Protein AF-0000000074169211 (afdb_homodimer)

pLDDT: mean 87.33, std 14.62, range [26.61, 98.88]

InterPro domains:
  IPR011970 Lytic murein transglycosylase [TIGR02283] (19-221)
  IPR023346 Lysozyme-like domain superfamily [SSF53955] (8-253)
  IPR031304 Transglycosylase SLT domain 2 [PF13406] (20-222)
  IPR043426 Membrane-bound lytic murein transglycosylase B-like [PTHR30163] (7-223)

Nearest PDB structures (foldseek):
  7qvd-assembly1_AAA  TM=7.297E-01  e=5.150E-14  Pseudomonas aeruginosa
  5ao7-assembly1_A  TM=7.665E-01  e=4.396E-13  Pseudomonas aeruginosa
  5ao8-assembly1_A  TM=7.700E-01  e=2.091E-12  Pseudomonas aeruginosa
  4anr-assembly1_A  TM=7.704E-01  e=8.182E-12  Pseudomonas aeruginosa PAO1
  5o8x-assembly2_B  TM=7.041E-01  e=4.504E-11  Pseudomonas aeruginosa

Structure (mmCIF, N/CA/C/O backbone):
data_AF-0000000074169211-model_v1
#
loop_
_entity.id
_entity.type
_entity.pdbx_description
1 polymer 'Membrane-bound lytic murein transglycosylase b'
#
loop_
_atom_site.group_PDB
_atom_site.id
_atom_site.type_symbol
_atom_site.label_atom_id
_atom_site.label_alt_id
_atom_site.label_comp_id
_atom_site.label_asym_id
_atom_site.label_entity_id
_atom_site.label_seq_id
_atom_site.pdbx_PDB_ins_code
_atom_site.Cartn_x
_atom_site.Cartn_y
_atom_site.Cartn_z
_atom_site.occupancy
_atom_site.B_iso_or_equiv
_atom_site.auth_seq_id
_atom_site.auth_comp_id
_atom_site.auth_asym_id
_atom_site.auth_atom_id
_atom_site.pdbx_PDB_model_num
ATOM 1 N N . MET A 1 1 ? 45.281 -21.984 10.969 1 27.53 1 MET A N 1
ATOM 2 C CA . MET A 1 1 ? 44.438 -20.828 11.25 1 27.53 1 MET A CA 1
ATOM 3 C C . MET A 1 1 ? 43.5 -20.531 10.07 1 27.53 1 MET A C 1
ATOM 5 O O . MET A 1 1 ? 43.938 -19.969 9.062 1 27.53 1 MET A O 1
ATOM 9 N N . ALA A 1 2 ? 42.469 -21.328 9.82 1 34.22 2 ALA A N 1
ATOM 10 C CA . ALA A 1 2 ? 41.625 -21.484 8.641 1 34.22 2 ALA A CA 1
ATOM 11 C C . ALA A 1 2 ? 40.75 -20.25 8.43 1 34.22 2 ALA A C 1
ATOM 13 O O . ALA A 1 2 ? 39.969 -19.875 9.32 1 34.22 2 ALA A O 1
ATOM 14 N N . GLY A 1 3 ? 41.156 -19.234 7.676 1 31.2 3 GLY A N 1
ATOM 15 C CA . GLY A 1 3 ? 40.438 -18 7.398 1 31.2 3 GLY A CA 1
ATOM 16 C C . GLY A 1 3 ? 39.031 -18.25 6.887 1 31.2 3 GLY A C 1
ATOM 17 O O . GLY A 1 3 ? 38.844 -18.906 5.855 1 31.2 3 GLY A O 1
ATOM 18 N N . ALA A 1 4 ? 38.031 -18.297 7.715 1 36.94 4 ALA A N 1
ATOM 19 C CA . ALA A 1 4 ? 36.625 -18.391 7.367 1 36.94 4 ALA A CA 1
ATOM 20 C C . ALA A 1 4 ? 36.25 -17.344 6.336 1 36.94 4 ALA A C 1
ATOM 22 O O . ALA A 1 4 ? 36.25 -16.141 6.633 1 36.94 4 ALA A O 1
ATOM 23 N N . GLY A 1 5 ? 36.562 -17.5 5.062 1 37.56 5 GLY A N 1
ATOM 24 C CA . GLY A 1 5 ? 36.188 -16.578 4.008 1 37.56 5 GLY A CA 1
ATOM 25 C C . GLY A 1 5 ? 34.719 -16.188 4.082 1 37.56 5 GLY A C 1
ATOM 26 O O . GLY A 1 5 ? 33.844 -17.047 4.094 1 37.56 5 GLY A O 1
ATOM 27 N N . ILE A 1 6 ? 34.406 -15.016 4.613 1 39.38 6 ILE A N 1
ATOM 28 C CA . ILE A 1 6 ? 33.094 -14.398 4.578 1 39.38 6 ILE A CA 1
ATOM 29 C C . ILE A 1 6 ? 32.5 -14.539 3.18 1 39.38 6 ILE A C 1
ATOM 31 O O . ILE A 1 6 ? 33.062 -14.07 2.201 1 39.38 6 ILE A O 1
ATOM 35 N N . ALA A 1 7 ? 31.906 -15.555 2.955 1 47.19 7 ALA A N 1
ATOM 36 C CA . ALA A 1 7 ? 31.203 -15.711 1.681 1 47.19 7 ALA A CA 1
ATOM 37 C C . ALA A 1 7 ? 30.484 -14.422 1.288 1 47.19 7 ALA A C 1
ATOM 39 O O . ALA A 1 7 ? 29.609 -13.953 2.006 1 47.19 7 ALA A O 1
ATOM 40 N N . GLU A 1 8 ? 31.141 -13.516 0.611 1 50.78 8 GLU A N 1
ATOM 41 C CA . GLU A 1 8 ? 30.516 -12.289 0.1 1 50.78 8 GLU A CA 1
ATOM 42 C C . GLU A 1 8 ? 29.156 -12.578 -0.522 1 50.78 8 GLU A C 1
ATOM 44 O O . GLU A 1 8 ? 28.984 -13.602 -1.196 1 50.78 8 GLU A O 1
ATOM 49 N N . ALA A 1 9 ? 28.109 -12.008 -0.06 1 57.97 9 ALA A N 1
ATOM 50 C CA . ALA A 1 9 ? 26.766 -12.125 -0.624 1 57.97 9 ALA A CA 1
ATOM 51 C C . ALA A 1 9 ? 26.797 -11.938 -2.139 1 57.97 9 ALA A C 1
ATOM 53 O O . ALA A 1 9 ? 27.594 -11.156 -2.66 1 57.97 9 ALA A O 1
ATOM 54 N N . ALA A 1 10 ? 26.062 -12.812 -2.85 1 72.31 10 ALA A N 1
ATOM 55 C CA . ALA A 1 10 ? 25.969 -12.719 -4.305 1 72.31 10 ALA A CA 1
ATOM 56 C C . ALA A 1 10 ? 25.547 -11.32 -4.738 1 72.31 10 ALA A C 1
ATOM 58 O O . ALA A 1 10 ? 24.641 -10.719 -4.152 1 72.31 10 ALA A O 1
ATOM 59 N N . GLN A 1 11 ? 26.312 -10.727 -5.66 1 75.62 11 GLN A N 1
ATOM 60 C CA . GLN A 1 11 ? 26.094 -9.359 -6.121 1 75.62 11 GLN A CA 1
ATOM 61 C C . GLN A 1 11 ? 24.969 -9.297 -7.141 1 75.62 11 GLN A C 1
ATOM 63 O O . GLN A 1 11 ? 24.906 -10.109 -8.07 1 75.62 11 GLN A O 1
ATOM 68 N N . CYS A 1 12 ? 24.078 -8.438 -6.922 1 78.25 12 CYS A N 1
ATOM 69 C CA . CYS A 1 12 ? 23 -8.242 -7.875 1 78.25 12 CYS A CA 1
ATOM 70 C C . CYS A 1 12 ? 23.516 -7.656 -9.18 1 78.25 12 CYS A C 1
ATOM 72 O O . CYS A 1 12 ? 24.672 -7.254 -9.273 1 78.25 12 CYS A O 1
ATOM 74 N N . GLY A 1 13 ? 22.719 -7.805 -10.281 1 82.12 13 GLY A N 1
ATOM 75 C CA . GLY A 1 13 ? 23.031 -7.266 -11.594 1 82.12 13 GLY A CA 1
ATOM 76 C C . GLY A 1 13 ? 21.812 -6.711 -12.32 1 82.12 13 GLY A C 1
ATOM 77 O O . GLY A 1 13 ? 20.688 -6.922 -11.891 1 82.12 13 GLY A O 1
ATOM 78 N N . ASN A 1 14 ? 22.078 -6 -13.391 1 80.56 14 ASN A N 1
ATOM 79 C CA . ASN A 1 14 ? 21 -5.305 -14.078 1 80.56 14 ASN A CA 1
ATOM 80 C C . ASN A 1 14 ? 20.812 -5.82 -15.5 1 80.56 14 ASN A C 1
ATOM 82 O O . ASN A 1 14 ? 20.125 -5.191 -16.312 1 80.56 14 ASN A O 1
ATOM 86 N N . ASN A 1 15 ? 21.5 -6.844 -15.867 1 83.75 15 ASN A N 1
ATOM 87 C CA . ASN A 1 15 ? 21.312 -7.543 -17.125 1 83.75 15 ASN A CA 1
ATOM 88 C C . ASN A 1 15 ? 21.656 -9.023 -17.016 1 83.75 15 ASN A C 1
ATOM 90 O O . ASN A 1 15 ? 22.062 -9.484 -15.945 1 83.75 15 ASN A O 1
ATOM 94 N N . ALA A 1 16 ? 21.531 -9.797 -18.141 1 89.5 16 ALA A N 1
ATOM 95 C CA . ALA A 1 16 ? 21.625 -11.258 -18.109 1 89.5 16 ALA A CA 1
ATOM 96 C C . ALA A 1 16 ? 23.062 -11.711 -17.906 1 89.5 16 ALA A C 1
ATOM 98 O O . ALA A 1 16 ? 23.312 -12.852 -17.516 1 89.5 16 ALA A O 1
ATOM 99 N N . ALA A 1 17 ? 24.016 -10.922 -18.141 1 88.75 17 ALA A N 1
ATOM 100 C CA . ALA A 1 17 ? 25.406 -11.32 -18.234 1 88.75 17 ALA A CA 1
ATOM 101 C C . ALA A 1 17 ? 25.922 -11.836 -16.891 1 88.75 17 ALA A C 1
ATOM 103 O O . ALA A 1 17 ? 26.75 -12.75 -16.844 1 88.75 17 ALA A O 1
ATOM 104 N N . GLY A 1 18 ? 25.453 -11.273 -15.789 1 90.06 18 GLY A N 1
ATOM 105 C CA . GLY A 1 18 ? 25.938 -11.648 -14.469 1 90.06 18 GLY A CA 1
ATOM 106 C C . GLY A 1 18 ? 25.109 -12.719 -13.797 1 90.06 18 GLY A C 1
ATOM 107 O O . GLY A 1 18 ? 25.438 -13.18 -12.703 1 90.06 18 GLY A O 1
ATOM 108 N N . TYR A 1 19 ? 24.078 -13.188 -14.453 1 92.56 19 TYR A N 1
ATOM 109 C CA . TYR A 1 19 ? 23.094 -14.039 -13.805 1 92.56 19 TYR A CA 1
ATOM 110 C C . TYR A 1 19 ? 23.703 -15.375 -13.398 1 92.56 19 TYR A C 1
ATOM 112 O O . TYR A 1 19 ? 23.484 -15.859 -12.289 1 92.56 19 TYR A O 1
ATOM 120 N N . ASN A 1 20 ? 24.516 -15.984 -14.289 1 94.25 20 ASN A N 1
ATOM 121 C CA . ASN A 1 20 ? 25.078 -17.297 -14.008 1 94.25 20 ASN A CA 1
ATOM 122 C C . ASN A 1 20 ? 26.062 -17.25 -12.844 1 94.25 20 ASN A C 1
ATOM 124 O O . ASN A 1 20 ? 26.109 -18.172 -12.023 1 94.25 20 ASN A O 1
ATOM 128 N N . ALA A 1 21 ? 26.859 -16.203 -12.805 1 93 21 ALA A N 1
ATOM 129 C CA . ALA A 1 21 ? 27.766 -16.047 -11.672 1 93 21 ALA A CA 1
ATOM 130 C C . ALA A 1 21 ? 26.984 -15.883 -10.367 1 93 21 ALA A C 1
ATOM 132 O O . ALA A 1 21 ? 27.328 -16.484 -9.352 1 93 21 ALA A O 1
ATOM 133 N N . TRP A 1 22 ? 26.016 -15.039 -10.414 1 93.19 22 TRP A N 1
ATOM 134 C CA . TRP A 1 22 ? 25.125 -14.844 -9.266 1 93.19 22 TRP A CA 1
ATOM 135 C C . TRP A 1 22 ? 24.484 -16.172 -8.852 1 93.19 22 TRP A C 1
ATOM 137 O O . TRP A 1 22 ? 24.422 -16.484 -7.66 1 93.19 22 TRP A O 1
ATOM 147 N N . LEU A 1 23 ? 24 -16.969 -9.836 1 95.06 23 LEU A N 1
ATOM 148 C CA . LEU A 1 23 ? 23.328 -18.234 -9.602 1 95.06 23 LEU A CA 1
ATOM 149 C C . LEU A 1 23 ? 24.25 -19.203 -8.852 1 95.06 23 LEU A C 1
ATOM 151 O O . LEU A 1 23 ? 23.812 -19.859 -7.898 1 95.06 23 LEU A O 1
ATOM 155 N N . GLN A 1 24 ? 25.5 -19.312 -9.25 1 94.56 24 GLN A N 1
ATOM 156 C CA . GLN A 1 24 ? 26.453 -20.219 -8.617 1 94.56 24 GLN A CA 1
ATOM 157 C C . GLN A 1 24 ? 26.703 -19.828 -7.16 1 94.56 24 GLN A C 1
ATOM 159 O O . GLN A 1 24 ? 26.734 -20.688 -6.285 1 94.56 24 GLN A O 1
ATOM 164 N N . GLN A 1 25 ? 26.812 -18.594 -6.992 1 93 25 GLN A N 1
ATOM 165 C CA . GLN A 1 25 ? 27.016 -18.125 -5.625 1 93 25 GLN A CA 1
ATOM 166 C C . GLN A 1 25 ? 25.766 -18.344 -4.773 1 93 25 GLN A C 1
ATOM 168 O O . GLN A 1 25 ? 25.859 -18.734 -3.607 1 93 25 GLN A O 1
ATOM 173 N N . THR A 1 26 ? 24.641 -18.062 -5.371 1 93.38 26 THR A N 1
ATOM 174 C CA . THR A 1 26 ? 23.375 -18.203 -4.66 1 93.38 26 THR A CA 1
ATOM 175 C C . THR A 1 26 ? 23.109 -19.672 -4.301 1 93.38 26 THR A C 1
ATOM 177 O O . THR A 1 26 ? 22.547 -19.969 -3.24 1 93.38 26 THR A O 1
ATOM 180 N N . MET A 1 27 ? 23.469 -20.625 -5.16 1 94.88 27 MET A N 1
ATOM 181 C CA . MET A 1 27 ? 23.297 -22.047 -4.879 1 94.88 27 MET A CA 1
ATOM 182 C C . MET A 1 27 ? 24.078 -22.453 -3.635 1 94.88 27 MET A C 1
ATOM 184 O O . MET A 1 27 ? 23.578 -23.219 -2.801 1 94.88 27 MET A O 1
ATOM 188 N N . LYS A 1 28 ? 25.266 -21.953 -3.42 1 92.38 28 LYS A N 1
ATOM 189 C CA . LYS A 1 28 ? 26.078 -22.234 -2.236 1 92.38 28 LYS A CA 1
ATOM 190 C C . LYS A 1 28 ? 25.438 -21.641 -0.982 1 92.38 28 LYS A C 1
ATOM 192 O O . LYS A 1 28 ? 25.359 -22.297 0.055 1 92.38 28 LYS A O 1
ATOM 197 N N . GLU A 1 29 ? 25 -20.453 -1.14 1 89.5 29 GLU A N 1
ATOM 198 C CA . GLU A 1 29 ? 24.344 -19.797 -0.016 1 89.5 29 GLU A CA 1
ATOM 199 C C . GLU A 1 29 ? 23.078 -20.531 0.394 1 89.5 29 GLU A C 1
ATOM 201 O O . GLU A 1 29 ? 22.797 -20.688 1.585 1 89.5 29 GLU A O 1
ATOM 206 N N . ALA A 1 30 ? 22.312 -20.922 -0.589 1 91.12 30 ALA A N 1
ATOM 207 C CA . ALA A 1 30 ? 21.062 -21.609 -0.335 1 91.12 30 ALA A CA 1
ATOM 208 C C . ALA A 1 30 ? 21.297 -22.906 0.457 1 91.12 30 ALA A C 1
ATOM 210 O O . ALA A 1 30 ? 20.547 -23.203 1.397 1 91.12 30 ALA A O 1
ATOM 211 N N . ALA A 1 31 ? 22.297 -23.641 0.068 1 91.5 31 ALA A N 1
ATOM 212 C CA . ALA A 1 31 ? 22.625 -24.859 0.788 1 91.5 31 ALA A CA 1
ATOM 213 C C . ALA A 1 31 ? 22.969 -24.562 2.244 1 91.5 31 ALA A C 1
ATOM 215 O O . ALA A 1 31 ? 22.547 -25.281 3.148 1 91.5 31 ALA A O 1
ATOM 216 N N . SER A 1 32 ? 23.641 -23.484 2.469 1 88.38 32 SER A N 1
ATOM 217 C CA . SER A 1 32 ? 24.062 -23.109 3.814 1 88.38 32 SER A CA 1
ATOM 218 C C . SER A 1 32 ? 22.859 -22.656 4.652 1 88.38 32 SER A C 1
ATOM 220 O O . SER A 1 32 ? 22.906 -22.703 5.883 1 88.38 32 SER A O 1
ATOM 222 N N . ARG A 1 33 ? 21.797 -22.312 3.979 1 85.81 33 ARG A N 1
ATOM 223 C CA . ARG A 1 33 ? 20.609 -21.812 4.668 1 85.81 33 ARG A CA 1
ATOM 224 C C . ARG A 1 33 ? 19.578 -22.938 4.852 1 85.81 33 ARG A C 1
ATOM 226 O O . ARG A 1 33 ? 18.453 -22.688 5.262 1 85.81 33 ARG A O 1
ATOM 233 N N . GLY A 1 34 ? 19.938 -24.125 4.449 1 89.19 34 GLY A N 1
ATOM 234 C CA . GLY A 1 34 ? 19.109 -25.281 4.766 1 89.19 34 GLY A CA 1
ATOM 235 C C . GLY A 1 34 ? 18.188 -25.672 3.627 1 89.19 34 GLY A C 1
ATOM 236 O O . GLY A 1 34 ? 17.297 -26.5 3.807 1 89.19 34 GLY A O 1
ATOM 237 N N . ILE A 1 35 ? 18.359 -25.109 2.502 1 95.38 35 ILE A N 1
ATOM 238 C CA . ILE A 1 35 ? 17.594 -25.562 1.339 1 95.38 35 ILE A CA 1
ATOM 239 C C . ILE A 1 35 ? 18.031 -26.969 0.945 1 95.38 35 ILE A C 1
ATOM 241 O O . ILE A 1 35 ? 19.234 -27.266 0.926 1 95.38 35 ILE A O 1
ATOM 245 N N . GLY A 1 36 ? 17.031 -27.828 0.681 1 95.12 36 GLY A N 1
ATOM 246 C CA . GLY A 1 36 ? 17.297 -29.234 0.355 1 95.12 36 GLY A CA 1
ATOM 247 C C . GLY A 1 36 ? 17.703 -29.438 -1.09 1 95.12 36 GLY A C 1
ATOM 248 O O . GLY A 1 36 ? 17.812 -28.469 -1.855 1 95.12 36 GLY A O 1
ATOM 249 N N . LYS A 1 37 ? 17.875 -30.766 -1.439 1 95.94 37 LYS A N 1
ATOM 250 C CA . LYS A 1 37 ? 18.406 -31.141 -2.746 1 95.94 37 LYS A CA 1
ATOM 251 C C . LYS A 1 37 ? 17.453 -30.75 -3.863 1 95.94 37 LYS A C 1
ATOM 253 O O . LYS A 1 37 ? 17.875 -30.281 -4.922 1 95.94 37 LYS A O 1
ATOM 258 N N . ALA A 1 38 ? 16.156 -30.906 -3.609 1 97.25 38 ALA A N 1
ATOM 259 C CA . ALA A 1 38 ? 15.172 -30.594 -4.641 1 97.25 38 ALA A CA 1
ATOM 260 C C . ALA A 1 38 ? 15.18 -29.109 -4.957 1 97.25 38 ALA A C 1
ATOM 262 O O . ALA A 1 38 ? 15.148 -28.719 -6.129 1 97.25 38 ALA A O 1
ATOM 263 N N . GLY A 1 39 ? 15.219 -28.266 -3.912 1 97.25 39 GLY A N 1
ATOM 264 C CA . GLY A 1 39 ? 15.281 -26.828 -4.098 1 97.25 39 GLY A CA 1
ATOM 265 C C . GLY A 1 39 ? 16.531 -26.359 -4.812 1 97.25 39 GLY A C 1
ATOM 266 O O . GLY A 1 39 ? 16.469 -25.547 -5.727 1 97.25 39 GLY A O 1
ATOM 267 N N . ILE A 1 40 ? 17.672 -26.922 -4.402 1 95.88 40 ILE A N 1
ATOM 268 C CA . ILE A 1 40 ? 18.953 -26.531 -5.004 1 95.88 40 ILE A CA 1
ATOM 269 C C . ILE A 1 40 ? 18.969 -26.953 -6.473 1 95.88 40 ILE A C 1
ATOM 271 O O . ILE A 1 40 ? 19.422 -26.188 -7.336 1 95.88 40 ILE A O 1
ATOM 275 N N . ASN A 1 41 ? 18.484 -28.172 -6.801 1 96.62 41 ASN A N 1
ATOM 276 C CA . ASN A 1 41 ? 18.406 -28.625 -8.18 1 96.62 41 ASN A CA 1
ATOM 277 C C . ASN A 1 41 ? 17.5 -27.734 -9.023 1 96.62 41 ASN A C 1
ATOM 279 O O . ASN A 1 41 ? 17.828 -27.422 -10.172 1 96.62 41 ASN A O 1
ATOM 283 N N . ALA A 1 42 ? 16.391 -27.406 -8.477 1 98.06 42 ALA A N 1
ATOM 284 C CA . ALA A 1 42 ? 15.477 -26.5 -9.18 1 98.06 42 ALA A CA 1
ATOM 285 C C . ALA A 1 42 ? 16.141 -25.172 -9.477 1 98.06 42 ALA A C 1
ATOM 287 O O . ALA A 1 42 ? 16.016 -24.641 -10.578 1 98.06 42 ALA A O 1
ATOM 288 N N . LEU A 1 43 ? 16.797 -24.594 -8.461 1 96.38 43 LEU A N 1
ATOM 289 C CA . LEU A 1 43 ? 17.5 -23.328 -8.609 1 96.38 43 LEU A CA 1
ATOM 290 C C . LEU A 1 43 ? 18.547 -23.406 -9.719 1 96.38 43 LEU A C 1
ATOM 292 O O . LEU A 1 43 ? 18.672 -22.5 -10.531 1 96.38 43 LEU A O 1
ATOM 296 N N . ALA A 1 44 ? 19.281 -24.484 -9.758 1 96 44 ALA A N 1
ATOM 297 C CA . ALA A 1 44 ? 20.344 -24.688 -10.734 1 96 44 ALA A CA 1
ATOM 298 C C . ALA A 1 44 ? 19.797 -24.641 -12.156 1 96 44 ALA A C 1
ATOM 300 O O . ALA A 1 44 ? 20.5 -24.266 -13.094 1 96 44 ALA A O 1
ATOM 301 N N . ASN A 1 45 ? 18.547 -24.984 -12.281 1 95.19 45 ASN A N 1
ATOM 302 C CA . ASN A 1 45 ? 17.953 -25.109 -13.609 1 95.19 45 ASN A CA 1
ATOM 303 C C . ASN A 1 45 ? 17.234 -23.828 -14.023 1 95.19 45 ASN A C 1
ATOM 305 O O . ASN A 1 45 ? 16.625 -23.781 -15.094 1 95.19 45 ASN A O 1
ATOM 309 N N . THR A 1 46 ? 17.25 -22.766 -13.18 1 95.62 46 THR A N 1
ATOM 310 C CA . THR A 1 46 ? 16.594 -21.516 -13.539 1 95.62 46 THR A CA 1
ATOM 311 C C . THR A 1 46 ? 17.375 -20.797 -14.641 1 95.62 46 THR A C 1
ATOM 313 O O . THR A 1 46 ? 18.562 -21.047 -14.836 1 95.62 46 THR A O 1
ATOM 316 N N . LYS A 1 47 ? 16.656 -19.984 -15.406 1 93.81 47 LYS A N 1
ATOM 317 C CA . LYS A 1 47 ? 17.234 -19.125 -16.438 1 93.81 47 LYS A CA 1
ATOM 318 C C . LYS A 1 47 ? 16.812 -17.672 -16.219 1 93.81 47 LYS A C 1
ATOM 320 O O . LYS A 1 47 ? 15.773 -17.406 -15.633 1 93.81 47 LYS A O 1
ATOM 325 N N . TYR A 1 48 ? 17.719 -16.781 -16.703 1 93.94 48 TYR A N 1
ATOM 326 C CA . TYR A 1 48 ? 17.359 -15.359 -16.688 1 93.94 48 TYR A CA 1
ATOM 327 C C . TYR A 1 48 ? 16.078 -15.109 -17.453 1 93.94 48 TYR A C 1
ATOM 329 O O . TYR A 1 48 ? 15.992 -15.359 -18.656 1 93.94 48 TYR A O 1
ATOM 337 N N . ALA A 1 49 ? 15.047 -14.641 -16.703 1 92.75 49 ALA A N 1
ATOM 338 C CA . ALA A 1 49 ? 13.719 -14.445 -17.281 1 92.75 49 ALA A CA 1
ATOM 339 C C . ALA A 1 49 ? 13.562 -13.031 -17.844 1 92.75 49 ALA A C 1
ATOM 341 O O . ALA A 1 49 ? 13.07 -12.133 -17.156 1 92.75 49 ALA A O 1
ATOM 342 N N . GLN A 1 50 ? 13.891 -12.898 -19.141 1 87.25 50 GLN A N 1
ATOM 343 C CA . GLN A 1 50 ? 13.852 -11.586 -19.781 1 87.25 50 GLN A CA 1
ATOM 344 C C . GLN A 1 50 ? 12.43 -11.023 -19.797 1 87.25 50 GLN A C 1
ATOM 346 O O . GLN A 1 50 ? 12.234 -9.82 -19.625 1 87.25 50 GLN A O 1
ATOM 351 N N . ALA A 1 51 ? 11.43 -11.891 -20.016 1 82.94 51 ALA A N 1
ATOM 352 C CA . ALA A 1 51 ? 10.039 -11.445 -20.031 1 82.94 51 ALA A CA 1
ATOM 353 C C . ALA A 1 51 ? 9.641 -10.844 -18.688 1 82.94 51 ALA A C 1
ATOM 355 O O . ALA A 1 51 ? 8.898 -9.859 -18.641 1 82.94 51 ALA A O 1
ATOM 356 N N . THR A 1 52 ? 10.062 -11.398 -17.562 1 86.56 52 THR A N 1
ATOM 357 C CA . THR A 1 52 ? 9.82 -10.883 -16.234 1 86.56 52 THR A CA 1
ATOM 358 C C . THR A 1 52 ? 10.422 -9.484 -16.078 1 86.56 52 THR A C 1
ATOM 360 O O . THR A 1 52 ? 9.758 -8.57 -15.57 1 86.56 52 THR A O 1
ATOM 363 N N . ILE A 1 53 ? 11.656 -9.305 -16.531 1 84.81 53 ILE A N 1
ATOM 364 C CA . ILE A 1 53 ? 12.328 -8.016 -16.438 1 84.81 53 ILE A CA 1
ATOM 365 C C . ILE A 1 53 ? 11.562 -6.977 -17.266 1 84.81 53 ILE A C 1
ATOM 367 O O . ILE A 1 53 ? 11.336 -5.855 -16.797 1 84.81 53 ILE A O 1
ATOM 371 N N . ASN A 1 54 ? 11.164 -7.375 -18.516 1 77.12 54 ASN A N 1
ATOM 372 C CA . ASN A 1 54 ? 10.398 -6.465 -19.359 1 77.12 54 ASN A CA 1
ATOM 373 C C . ASN A 1 54 ? 9.102 -6.023 -18.688 1 77.12 54 ASN A C 1
ATOM 375 O O . ASN A 1 54 ? 8.773 -4.836 -18.688 1 77.12 54 ASN A O 1
ATOM 379 N N . ALA A 1 55 ? 8.375 -6.934 -18.141 1 75.56 55 ALA A N 1
ATOM 380 C CA . ALA A 1 55 ? 7.133 -6.625 -17.438 1 75.56 55 ALA A CA 1
ATOM 381 C C . ALA A 1 55 ? 7.395 -5.734 -16.219 1 75.56 55 ALA A C 1
ATOM 383 O O . ALA A 1 55 ? 6.656 -4.777 -15.984 1 75.56 55 ALA A O 1
ATOM 384 N N . ASP A 1 56 ? 8.375 -6.039 -15.477 1 74.44 56 ASP A N 1
ATOM 385 C CA . ASP A 1 56 ? 8.727 -5.32 -14.258 1 74.44 56 ASP A CA 1
ATOM 386 C C . ASP A 1 56 ? 9.094 -3.871 -14.562 1 74.44 56 ASP A C 1
ATOM 388 O O . ASP A 1 56 ? 8.766 -2.967 -13.789 1 74.44 56 ASP A O 1
ATOM 392 N N . ARG A 1 57 ? 9.734 -3.719 -15.625 1 70.25 57 ARG A N 1
ATOM 393 C CA . ARG A 1 57 ? 10.203 -2.391 -16.016 1 70.25 57 ARG A CA 1
ATOM 394 C C . ARG A 1 57 ? 9.078 -1.58 -16.656 1 70.25 57 ARG A C 1
ATOM 396 O O . ARG A 1 57 ? 9.125 -0.348 -16.656 1 70.25 57 ARG A O 1
ATOM 403 N N . ASN A 1 58 ? 8.172 -2.314 -17.312 1 57.56 58 ASN A N 1
ATOM 404 C CA . ASN A 1 58 ? 7.094 -1.65 -18.031 1 57.56 58 ASN A CA 1
ATOM 405 C C . ASN A 1 58 ? 5.895 -1.394 -17.125 1 57.56 58 ASN A C 1
ATOM 407 O O . ASN A 1 58 ? 4.906 -0.787 -17.547 1 57.56 58 ASN A O 1
ATOM 411 N N . GLN A 1 59 ? 5.832 -2.111 -16.109 1 51.69 59 GLN A N 1
ATOM 412 C CA . GLN A 1 59 ? 4.688 -1.847 -15.25 1 51.69 59 GLN A CA 1
ATOM 413 C C . GLN A 1 59 ? 4.559 -0.356 -14.953 1 51.69 59 GLN A C 1
ATOM 415 O O . GLN A 1 59 ? 5.512 0.276 -14.492 1 51.69 59 GLN A O 1
ATOM 420 N N . LYS A 1 60 ? 3.979 0.419 -15.828 1 45.72 60 LYS A N 1
ATOM 421 C CA . LYS A 1 60 ? 3.678 1.847 -15.789 1 45.72 60 LYS A CA 1
ATOM 422 C C . LYS A 1 60 ? 3.363 2.305 -14.367 1 45.72 60 LYS A C 1
ATOM 424 O O . LYS A 1 60 ? 3.465 3.494 -14.055 1 45.72 60 LYS A O 1
ATOM 429 N N . SER A 1 61 ? 2.525 1.486 -13.742 1 43.06 61 SER A N 1
ATOM 430 C CA . SER A 1 61 ? 2.26 2.061 -12.422 1 43.06 61 SER A CA 1
ATOM 431 C C . SER A 1 61 ? 3.557 2.436 -11.711 1 43.06 61 SER A C 1
ATOM 433 O O . SER A 1 61 ? 3.58 3.367 -10.906 1 43.06 61 SER A O 1
ATOM 435 N N . PHE A 1 62 ? 4.586 1.386 -11.789 1 42.62 62 PHE A N 1
ATOM 436 C CA . PHE A 1 62 ? 5.887 1.911 -11.383 1 42.62 62 PHE A CA 1
ATOM 437 C C . PHE A 1 62 ? 6.48 2.791 -12.477 1 42.62 62 PHE A C 1
ATOM 439 O O . PHE A 1 62 ? 7.281 2.322 -13.289 1 42.62 62 PHE A O 1
ATOM 446 N N . LYS A 1 63 ? 5.656 3.611 -13.125 1 44.94 63 LYS A N 1
ATOM 447 C CA . LYS A 1 63 ? 6.031 4.391 -14.305 1 44.94 63 LYS A CA 1
ATOM 448 C C . LYS A 1 63 ? 7.484 4.848 -14.219 1 44.94 63 LYS A C 1
ATOM 450 O O . LYS A 1 63 ? 8.148 5.012 -15.242 1 44.94 63 LYS A O 1
ATOM 455 N N . LEU A 1 64 ? 7.875 5.297 -13.039 1 49.06 64 LEU A N 1
ATOM 456 C CA . LEU A 1 64 ? 9.219 5.855 -12.984 1 49.06 64 LEU A CA 1
ATOM 457 C C . LEU A 1 64 ? 10.211 4.824 -12.461 1 49.06 64 LEU A C 1
ATOM 459 O O . LEU A 1 64 ? 9.906 4.07 -11.531 1 49.06 64 LEU A O 1
ATOM 463 N N . SER A 1 65 ? 11.242 4.496 -13.172 1 53.34 65 SER A N 1
ATOM 464 C CA . SER A 1 65 ? 12.352 3.766 -12.57 1 53.34 65 SER A CA 1
ATOM 465 C C . SER A 1 65 ? 12.758 4.375 -11.234 1 53.34 65 SER A C 1
ATOM 467 O O . SER A 1 65 ? 12.438 5.531 -10.953 1 53.34 65 SER A O 1
ATOM 469 N N . PHE A 1 66 ? 13.227 3.572 -10.344 1 63 66 PHE A N 1
ATOM 470 C CA . PHE A 1 66 ? 13.719 4.086 -9.078 1 63 66 PHE A CA 1
ATOM 471 C C . PHE A 1 66 ? 14.617 5.293 -9.289 1 63 66 PHE A C 1
ATOM 473 O O . PHE A 1 66 ? 14.492 6.305 -8.594 1 63 66 PHE A O 1
ATOM 480 N N . GLU A 1 67 ? 15.508 5.137 -10.25 1 67 67 GLU A N 1
ATOM 481 C CA . GLU A 1 67 ? 16.438 6.23 -10.539 1 67 67 GLU A CA 1
ATOM 482 C C . GLU A 1 67 ? 15.688 7.48 -11 1 67 67 GLU A C 1
ATOM 484 O O . GLU A 1 67 ? 16 8.594 -10.57 1 67 67 GLU A O 1
ATOM 489 N N . GLN A 1 68 ? 14.766 7.277 -11.812 1 62.62 68 GLN A N 1
ATOM 490 C CA . GLN A 1 68 ? 13.969 8.406 -12.273 1 62.62 68 GLN A CA 1
ATOM 491 C C . GLN A 1 68 ? 13.156 9.016 -11.141 1 62.62 68 GLN A C 1
ATOM 493 O O . GLN A 1 68 ? 13.023 10.234 -11.047 1 62.62 68 GLN A O 1
ATOM 498 N N . PHE A 1 69 ? 12.602 8.164 -10.336 1 73 69 PHE A N 1
ATOM 499 C CA . PHE A 1 69 ? 11.859 8.625 -9.172 1 73 69 PHE A CA 1
ATOM 500 C C . PHE A 1 69 ? 12.742 9.469 -8.266 1 73 69 PHE A C 1
ATOM 502 O O . PHE A 1 69 ? 12.352 10.562 -7.844 1 73 69 PHE A O 1
ATOM 509 N N . MET A 1 70 ? 13.953 8.977 -8.008 1 77.06 70 MET A N 1
ATOM 510 C CA . MET A 1 70 ? 14.898 9.688 -7.16 1 77.06 70 MET A CA 1
ATOM 511 C C . MET A 1 70 ? 15.242 11.055 -7.746 1 77.06 70 MET A C 1
ATOM 513 O O . MET A 1 70 ? 15.32 12.047 -7.016 1 77.06 70 MET A O 1
ATOM 517 N N . GLN A 1 71 ? 15.398 11.086 -8.992 1 73.38 71 GLN A N 1
ATOM 518 C CA . GLN A 1 71 ? 15.711 12.344 -9.664 1 73.38 71 GLN A CA 1
ATOM 519 C C . GLN A 1 71 ? 14.539 13.32 -9.594 1 73.38 71 GLN A C 1
ATOM 521 O O . GLN A 1 71 ? 14.719 14.492 -9.258 1 73.38 71 GLN A O 1
ATOM 526 N N . LYS A 1 72 ? 13.453 12.828 -9.883 1 69.25 72 LYS A N 1
ATOM 527 C CA . LYS A 1 72 ? 12.25 13.664 -9.891 1 69.25 72 LYS A CA 1
ATOM 528 C C . LYS A 1 72 ? 11.938 14.195 -8.5 1 69.25 72 LYS A C 1
ATOM 530 O O . LYS A 1 72 ? 11.461 15.32 -8.352 1 69.25 72 LYS A O 1
ATOM 535 N N . ARG A 1 73 ? 12.25 13.406 -7.465 1 77.94 73 ARG A N 1
ATOM 536 C CA . ARG A 1 73 ? 11.969 13.789 -6.086 1 77.94 73 ARG A CA 1
ATOM 537 C C . ARG A 1 73 ? 13.062 14.711 -5.543 1 77.94 73 ARG A C 1
ATOM 539 O O . ARG A 1 73 ? 12.922 15.281 -4.461 1 77.94 73 ARG A O 1
ATOM 546 N N . GLY A 1 74 ? 14.148 14.891 -6.344 1 81.31 74 GLY A N 1
ATOM 547 C CA . GLY A 1 74 ? 15.258 15.688 -5.859 1 81.31 74 GLY A CA 1
ATOM 548 C C . GLY A 1 74 ? 16.031 15.023 -4.738 1 81.31 74 GLY A C 1
ATOM 549 O O . GLY A 1 74 ? 16.359 15.672 -3.734 1 81.31 74 GLY A O 1
ATOM 550 N N . ALA A 1 75 ? 16.25 13.742 -4.898 1 84.69 75 ALA A N 1
ATOM 551 C CA . ALA A 1 75 ? 16.859 12.93 -3.848 1 84.69 75 ALA A CA 1
ATOM 552 C C . ALA A 1 75 ? 18.203 13.508 -3.426 1 84.69 75 ALA A C 1
ATOM 554 O O . ALA A 1 75 ? 18.531 13.539 -2.236 1 84.69 75 ALA A O 1
ATOM 555 N N . ASP A 1 76 ? 19 13.984 -4.375 1 85.88 76 ASP A N 1
ATOM 556 C CA . ASP A 1 76 ? 20.312 14.531 -4.047 1 85.88 76 ASP A CA 1
ATOM 557 C C . ASP A 1 76 ? 20.188 15.766 -3.154 1 85.88 76 ASP A C 1
ATOM 559 O O . ASP A 1 76 ? 20.953 15.938 -2.207 1 85.88 76 ASP A O 1
ATOM 563 N N . THR A 1 77 ? 19.297 16.609 -3.498 1 86.81 77 THR A N 1
ATOM 564 C CA . THR A 1 77 ? 19.047 17.812 -2.695 1 86.81 77 THR A CA 1
ATOM 565 C C . THR A 1 77 ? 18.562 17.422 -1.303 1 86.81 77 THR A C 1
ATOM 567 O O . THR A 1 77 ? 18.984 18.016 -0.305 1 86.81 77 THR A O 1
ATOM 570 N N . ILE A 1 78 ? 17.656 16.453 -1.232 1 90.12 78 ILE A N 1
ATOM 571 C CA . ILE A 1 78 ? 17.109 16.016 0.048 1 90.12 78 ILE A CA 1
ATOM 572 C C . ILE A 1 78 ? 18.234 15.438 0.916 1 90.12 78 ILE A C 1
ATOM 574 O O . ILE A 1 78 ? 18.297 15.711 2.115 1 90.12 78 ILE A O 1
ATOM 578 N N . ILE A 1 79 ? 19.109 14.68 0.314 1 93.19 79 ILE A N 1
ATOM 579 C CA . ILE A 1 79 ? 20.203 14.07 1.058 1 93.19 79 ILE A CA 1
ATOM 580 C C . ILE A 1 79 ? 21.141 15.156 1.577 1 93.19 79 ILE A C 1
ATOM 582 O O . ILE A 1 79 ? 21.5 15.164 2.756 1 93.19 79 ILE A O 1
ATOM 586 N N . LYS A 1 80 ? 21.5 16.094 0.705 1 93.19 80 LYS A N 1
ATOM 587 C CA . LYS A 1 80 ? 22.406 17.156 1.09 1 93.19 80 LYS A CA 1
ATOM 588 C C . LYS A 1 80 ? 21.812 18.016 2.203 1 93.19 80 LYS A C 1
ATOM 590 O O . LYS A 1 80 ? 22.453 18.234 3.238 1 93.19 80 LYS A O 1
ATOM 595 N N . ARG A 1 81 ? 20.672 18.547 2.012 1 94.69 81 ARG A N 1
ATOM 596 C CA . ARG A 1 81 ? 19.984 19.344 3.029 1 94.69 81 ARG A CA 1
ATOM 597 C C . ARG A 1 81 ? 19.719 18.516 4.285 1 94.69 81 ARG A C 1
ATOM 599 O O . ARG A 1 81 ? 19.781 19.047 5.398 1 94.69 81 ARG A O 1
ATOM 606 N N . GLY A 1 82 ? 19.391 17.234 4.027 1 97.06 82 GLY A N 1
ATOM 607 C CA . GLY A 1 82 ? 19.141 16.344 5.145 1 97.06 82 GLY A CA 1
ATOM 608 C C . GLY A 1 82 ? 20.328 16.203 6.074 1 97.06 82 GLY A C 1
ATOM 609 O O . GLY A 1 82 ? 20.172 16.172 7.297 1 97.06 82 GLY A O 1
ATOM 610 N N . ARG A 1 83 ? 21.5 16.109 5.559 1 97.44 83 ARG A N 1
ATOM 611 C CA . ARG A 1 83 ? 22.703 16.047 6.379 1 97.44 83 ARG A CA 1
ATOM 612 C C . ARG A 1 83 ? 22.891 17.312 7.191 1 97.44 83 ARG A C 1
ATOM 614 O O . ARG A 1 83 ? 23.297 17.266 8.352 1 97.44 83 ARG A O 1
ATOM 621 N N . ALA A 1 84 ? 22.594 18.438 6.562 1 97.38 84 ALA A N 1
ATOM 622 C CA . ALA A 1 84 ? 22.672 19.703 7.277 1 97.38 84 ALA A CA 1
ATOM 623 C C . ALA A 1 84 ? 21.641 19.766 8.398 1 97.38 84 ALA A C 1
ATOM 625 O O . ALA A 1 84 ? 21.938 20.234 9.5 1 97.38 84 ALA A O 1
ATOM 626 N N . MET A 1 85 ? 20.422 19.281 8.078 1 97.75 85 MET A N 1
ATOM 627 C CA . MET A 1 85 ? 19.359 19.25 9.078 1 97.75 85 MET A CA 1
ATOM 628 C C . MET A 1 85 ? 19.734 18.344 10.25 1 97.75 85 MET A C 1
ATOM 630 O O . MET A 1 85 ? 19.422 18.656 11.406 1 97.75 85 MET A O 1
ATOM 634 N N . LYS A 1 86 ? 20.359 17.25 9.914 1 98.25 86 LYS A N 1
ATOM 635 C CA . LYS A 1 86 ? 20.797 16.328 10.953 1 98.25 86 LYS A CA 1
ATOM 636 C C . LYS A 1 86 ? 21.766 17.016 11.922 1 98.25 86 LYS A C 1
ATOM 638 O O . LYS A 1 86 ? 21.609 16.891 13.141 1 98.25 86 LYS A O 1
ATOM 643 N N . GLN A 1 87 ? 22.688 17.734 11.367 1 97.94 87 GLN A N 1
ATOM 644 C CA . GLN A 1 87 ? 23.672 18.438 12.188 1 97.94 87 GLN A CA 1
ATOM 645 C C . GLN A 1 87 ? 23.031 19.562 12.984 1 97.94 87 GLN A C 1
ATOM 647 O O . GLN A 1 87 ? 23.312 19.719 14.172 1 97.94 87 GLN A O 1
ATOM 652 N N . GLN A 1 88 ? 22.203 20.328 12.359 1 98 88 GLN A N 1
ATOM 653 C CA . GLN A 1 88 ? 21.578 21.484 12.969 1 98 88 GLN A CA 1
ATOM 654 C C . GLN A 1 88 ? 20.641 21.078 14.102 1 98 88 GLN A C 1
ATOM 656 O O . GLN A 1 88 ? 20.359 21.875 15.008 1 98 88 GLN A O 1
ATOM 661 N N . ASN A 1 89 ? 20.125 19.812 13.984 1 98.56 89 ASN A N 1
ATOM 662 C CA . ASN A 1 89 ? 19.156 19.344 14.961 1 98.56 89 ASN A CA 1
ATOM 663 C C . ASN A 1 89 ? 19.672 18.109 15.695 1 98.56 89 ASN A C 1
ATOM 665 O O . ASN A 1 89 ? 18.891 17.188 15.969 1 98.56 89 ASN A O 1
ATOM 669 N N . ALA A 1 90 ? 20.891 18.031 15.961 1 98.31 90 ALA A N 1
ATOM 670 C CA . ALA A 1 90 ? 21.562 16.844 16.484 1 98.31 90 ALA A CA 1
ATOM 671 C C . ALA A 1 90 ? 20.922 16.391 17.781 1 98.31 90 ALA A C 1
ATOM 673 O O . ALA A 1 90 ? 20.688 15.188 17.984 1 98.31 90 ALA A O 1
ATOM 674 N N . ALA A 1 91 ? 20.641 17.266 18.688 1 98.44 91 ALA A N 1
ATOM 675 C CA . ALA A 1 91 ? 20.062 16.906 19.984 1 98.44 91 ALA A CA 1
ATOM 676 C C . ALA A 1 91 ? 18.672 16.312 19.812 1 98.44 91 ALA A C 1
ATOM 678 O O . ALA A 1 91 ? 18.297 15.359 20.5 1 98.44 91 ALA A O 1
ATOM 679 N N . LEU A 1 92 ? 17.891 16.891 18.938 1 98.69 92 LEU A N 1
ATOM 680 C CA . LEU A 1 92 ? 16.547 16.406 18.656 1 98.69 92 LEU A CA 1
ATOM 681 C C . LEU A 1 92 ? 16.594 14.953 18.172 1 98.69 92 LEU A C 1
ATOM 683 O O . LEU A 1 92 ? 15.875 14.102 18.703 1 98.69 92 LEU A O 1
ATOM 687 N N . PHE A 1 93 ? 17.422 14.672 17.203 1 98.75 93 PHE A N 1
ATOM 688 C CA . PHE A 1 93 ? 17.484 13.328 16.609 1 98.75 93 PHE A CA 1
ATOM 689 C C . PHE A 1 93 ? 18.078 12.336 17.594 1 98.75 93 PHE A C 1
ATOM 691 O O . PHE A 1 93 ? 17.688 11.172 17.641 1 98.75 93 PHE A O 1
ATOM 698 N N . ALA A 1 94 ? 19.062 12.797 18.422 1 98.44 94 ALA A N 1
ATOM 699 C CA . ALA A 1 94 ? 19.609 11.93 19.453 1 98.44 94 ALA A CA 1
ATOM 700 C C . ALA A 1 94 ? 18.531 11.523 20.453 1 98.44 94 ALA A C 1
ATOM 702 O O . ALA A 1 94 ? 18.469 10.367 20.875 1 98.44 94 ALA A O 1
ATOM 703 N N . ASN A 1 95 ? 17.719 12.438 20.828 1 98.69 95 ASN A N 1
ATOM 704 C CA . ASN A 1 95 ? 16.656 12.164 21.797 1 98.69 95 ASN A CA 1
ATOM 705 C C . ASN A 1 95 ? 15.602 11.242 21.203 1 98.69 95 ASN A C 1
ATOM 707 O O . ASN A 1 95 ? 15.078 10.367 21.906 1 98.69 95 ASN A O 1
ATOM 711 N N . ILE A 1 96 ? 15.234 11.438 19.938 1 98.75 96 ILE A N 1
ATOM 712 C CA . ILE A 1 96 ? 14.266 10.57 19.281 1 98.75 96 ILE A CA 1
ATOM 713 C C . ILE A 1 96 ? 14.812 9.148 19.203 1 98.75 96 ILE A C 1
ATOM 715 O O . ILE A 1 96 ? 14.094 8.18 19.484 1 98.75 96 ILE A O 1
ATOM 719 N N . GLU A 1 97 ? 16.062 9.07 18.797 1 98.56 97 GLU A N 1
ATOM 720 C CA . GLU A 1 97 ? 16.656 7.738 18.688 1 98.56 97 GLU A CA 1
ATOM 721 C C . GLU A 1 97 ? 16.719 7.055 20.062 1 98.56 97 GLU A C 1
ATOM 723 O O . GLU A 1 97 ? 16.5 5.848 20.156 1 98.56 97 GLU A O 1
ATOM 728 N N . LYS A 1 98 ? 17.062 7.789 21.094 1 98.19 98 LYS A N 1
ATOM 729 C CA . LYS A 1 98 ? 17.094 7.242 22.453 1 98.19 98 LYS A CA 1
ATOM 730 C C . LYS A 1 98 ? 15.727 6.699 22.859 1 98.19 98 LYS A C 1
ATOM 732 O O . LYS A 1 98 ? 15.625 5.605 23.422 1 98.19 98 LYS A O 1
ATOM 737 N N . ARG A 1 99 ? 14.664 7.383 22.531 1 98 99 ARG A N 1
ATOM 738 C CA . ARG A 1 99 ? 13.32 7.016 22.953 1 98 99 ARG A CA 1
ATOM 739 C C . ARG A 1 99 ? 12.75 5.906 22.078 1 98 99 ARG A C 1
ATOM 741 O O . ARG A 1 99 ? 12.141 4.961 22.594 1 98 99 ARG A O 1
ATOM 748 N N . TYR A 1 100 ? 12.961 5.988 20.766 1 98 100 TYR A N 1
ATOM 749 C CA . TYR A 1 100 ? 12.18 5.16 19.844 1 98 100 TYR A CA 1
ATOM 750 C C . TYR A 1 100 ? 13.07 4.18 19.094 1 98 100 TYR A C 1
ATOM 752 O O . TYR A 1 100 ? 12.586 3.242 18.469 1 98 100 TYR A O 1
ATOM 760 N N . GLY A 1 101 ? 14.414 4.449 19.156 1 98.12 101 GLY A N 1
ATOM 761 C CA . GLY A 1 101 ? 15.336 3.582 18.438 1 98.12 101 GLY A CA 1
ATOM 762 C C . GLY A 1 101 ? 15.398 3.871 16.953 1 98.12 101 GLY A C 1
ATOM 763 O O . GLY A 1 101 ? 15.961 3.088 16.188 1 98.12 101 GLY A O 1
ATOM 764 N N . VAL A 1 102 ? 14.781 4.961 16.516 1 98.44 102 VAL A N 1
ATOM 765 C CA . VAL A 1 102 ? 14.789 5.32 15.094 1 98.44 102 VAL A CA 1
ATOM 766 C C . VAL A 1 102 ? 15.898 6.332 14.82 1 98.44 102 VAL A C 1
ATOM 768 O O . VAL A 1 102 ? 15.898 7.426 15.391 1 98.44 102 VAL A O 1
ATOM 771 N N . PRO A 1 103 ? 16.875 5.973 14.023 1 98.5 103 PRO A N 1
ATOM 772 C CA . PRO A 1 103 ? 17.922 6.949 13.734 1 98.5 103 PRO A CA 1
ATOM 773 C C . PRO A 1 103 ? 17.438 8.109 12.875 1 98.5 103 PRO A C 1
ATOM 775 O O . PRO A 1 103 ? 16.312 8.07 12.367 1 98.5 103 PRO A O 1
ATOM 778 N N . ALA A 1 104 ? 18.234 9.094 12.703 1 98.75 104 ALA A N 1
ATOM 779 C CA . ALA A 1 104 ? 17.859 10.344 12.055 1 98.75 104 ALA A CA 1
ATOM 780 C C . ALA A 1 104 ? 17.516 10.117 10.586 1 98.75 104 ALA A C 1
ATOM 782 O O . ALA A 1 104 ? 16.609 10.758 10.047 1 98.75 104 ALA A O 1
ATOM 783 N N . GLY A 1 105 ? 18.234 9.242 9.945 1 98.56 105 GLY A N 1
ATOM 784 C CA . GLY A 1 105 ? 18.234 9.086 8.5 1 98.56 105 GLY A CA 1
ATOM 785 C C . GLY A 1 105 ? 16.828 8.906 7.934 1 98.56 105 GLY A C 1
ATOM 786 O O . GLY A 1 105 ? 16.359 9.75 7.164 1 98.56 105 GLY A O 1
ATOM 787 N N . PRO A 1 106 ? 16.125 7.812 8.344 1 98.31 106 PRO A N 1
ATOM 788 C CA . PRO A 1 106 ? 14.789 7.594 7.785 1 98.31 106 PRO A CA 1
ATOM 789 C C . PRO A 1 106 ? 13.805 8.711 8.148 1 98.31 106 PRO A C 1
ATOM 791 O O . PRO A 1 106 ? 12.93 9.047 7.344 1 98.31 106 PRO A O 1
ATOM 794 N N . LEU A 1 107 ? 13.914 9.344 9.25 1 98.75 107 LEU A N 1
ATOM 795 C CA . LEU A 1 107 ? 13.055 10.453 9.641 1 98.75 107 LEU A CA 1
ATOM 796 C C . LEU A 1 107 ? 13.281 11.656 8.734 1 98.75 107 LEU A C 1
ATOM 798 O O . LEU A 1 107 ? 12.328 12.289 8.281 1 98.75 107 LEU A O 1
ATOM 802 N N . ILE A 1 108 ? 14.539 11.938 8.508 1 98.44 108 ILE A N 1
ATOM 803 C CA . ILE A 1 108 ? 14.891 13.094 7.691 1 98.44 108 ILE A CA 1
ATOM 804 C C . ILE A 1 108 ? 14.5 12.844 6.238 1 98.44 108 ILE A C 1
ATOM 806 O O . ILE A 1 108 ? 14.039 13.75 5.547 1 98.44 108 ILE A O 1
ATOM 810 N N . ALA A 1 109 ? 14.734 11.625 5.754 1 96.44 109 ALA A N 1
ATOM 811 C CA . ALA A 1 109 ? 14.297 11.281 4.402 1 96.44 109 ALA A CA 1
ATOM 812 C C . ALA A 1 109 ? 12.797 11.5 4.238 1 96.44 109 ALA A C 1
ATOM 814 O O . ALA A 1 109 ? 12.359 12.109 3.262 1 96.44 109 ALA A O 1
ATOM 815 N N . ILE A 1 110 ? 12.008 11.039 5.203 1 95.75 110 ILE A N 1
ATOM 816 C CA . ILE A 1 110 ? 10.562 11.211 5.18 1 95.75 110 ILE A CA 1
ATOM 817 C C . ILE A 1 110 ? 10.219 12.695 5.219 1 95.75 110 ILE A C 1
ATOM 819 O O . ILE A 1 110 ? 9.414 13.172 4.414 1 95.75 110 ILE A O 1
ATOM 823 N N . TRP A 1 111 ? 10.844 13.438 6.102 1 97.25 111 TRP A N 1
ATOM 824 C CA . TRP A 1 111 ? 10.625 14.867 6.277 1 97.25 111 TRP A CA 1
ATOM 825 C C . TRP A 1 111 ? 10.891 15.617 4.977 1 97.25 111 TRP A C 1
ATOM 827 O O . TRP A 1 111 ? 10.094 16.469 4.566 1 97.25 111 TRP A O 1
ATOM 837 N N . GLY A 1 112 ? 11.984 15.312 4.332 1 93.94 112 GLY A N 1
ATOM 838 C CA . GLY A 1 112 ? 12.328 15.906 3.047 1 93.94 112 GLY A CA 1
ATOM 839 C C . GLY A 1 112 ? 11.375 15.508 1.935 1 93.94 112 GLY A C 1
ATOM 840 O O . GLY A 1 112 ? 10.945 16.359 1.145 1 93.94 112 GLY A O 1
ATOM 841 N N . MET A 1 113 ? 11 14.242 1.876 1 89.31 113 MET A N 1
ATOM 842 C CA . MET A 1 113 ? 10.156 13.711 0.81 1 89.31 113 MET A CA 1
ATOM 843 C C . MET A 1 113 ? 8.727 14.234 0.93 1 89.31 113 MET A C 1
ATOM 845 O O . MET A 1 113 ? 8.07 14.492 -0.079 1 89.31 113 MET A O 1
ATOM 849 N N . GLU A 1 114 ? 8.305 14.336 2.129 1 89.94 114 GLU A N 1
ATOM 850 C CA . GLU A 1 114 ? 6.91 14.719 2.32 1 89.94 114 GLU A CA 1
ATOM 851 C C . GLU A 1 114 ? 6.699 16.203 2.047 1 89.94 114 GLU A C 1
ATOM 853 O O . GLU A 1 114 ? 5.711 16.594 1.42 1 89.94 114 GLU A O 1
ATOM 858 N N . THR A 1 115 ? 7.684 17.141 2.553 1 91.88 115 THR A N 1
ATOM 859 C CA . THR A 1 115 ? 7.352 18.547 2.531 1 91.88 115 THR A CA 1
ATOM 860 C C . THR A 1 115 ? 8.594 19.391 2.27 1 91.88 115 THR A C 1
ATOM 862 O O . THR A 1 115 ? 8.578 20.609 2.467 1 91.88 115 THR A O 1
ATOM 865 N N . GLY A 1 116 ? 9.68 18.781 1.891 1 91 116 GLY A N 1
ATOM 866 C CA . GLY A 1 116 ? 10.898 19.562 1.81 1 91 116 GLY A CA 1
ATOM 867 C C . GLY A 1 116 ? 11.297 20.188 3.135 1 91 116 GLY A C 1
ATOM 868 O O . GLY A 1 116 ? 11.688 21.344 3.184 1 91 116 GLY A O 1
ATOM 869 N N . PHE A 1 117 ? 11.133 19.484 4.195 1 94.88 117 PHE A N 1
ATOM 870 C CA . PHE A 1 117 ? 11.508 19.859 5.551 1 94.88 117 PHE A CA 1
ATOM 871 C C . PHE A 1 117 ? 10.602 20.969 6.066 1 94.88 117 PHE A C 1
ATOM 873 O O . PHE A 1 117 ? 11.07 21.938 6.688 1 94.88 117 PHE A O 1
ATOM 880 N N . GLY A 1 118 ? 9.352 20.875 5.73 1 93.19 118 GLY A N 1
ATOM 881 C CA . GLY A 1 118 ? 8.359 21.812 6.238 1 93.19 118 GLY A CA 1
ATOM 882 C C . GLY A 1 118 ? 8.164 23.016 5.352 1 93.19 118 GLY A C 1
ATOM 883 O O . GLY A 1 118 ? 7.383 23.922 5.676 1 93.19 118 GLY A O 1
ATOM 884 N N . SER A 1 119 ? 8.781 23.078 4.219 1 87 119 SER A N 1
ATOM 885 C CA . SER A 1 119 ? 8.727 24.234 3.336 1 87 119 SER A CA 1
ATOM 886 C C . SER A 1 119 ? 7.402 24.297 2.578 1 87 119 SER A C 1
ATOM 888 O O . SER A 1 119 ? 6.922 25.375 2.234 1 87 119 SER A O 1
ATOM 890 N N . TYR A 1 120 ? 6.844 23.156 2.217 1 85.19 120 TYR A N 1
ATOM 891 C CA . TYR A 1 120 ? 5.574 23.078 1.504 1 85.19 120 TYR A CA 1
ATOM 892 C C . TYR A 1 120 ? 4.645 22.062 2.145 1 85.19 120 TYR A C 1
ATOM 894 O O . TYR A 1 120 ? 4.844 20.844 1.994 1 85.19 120 TYR A O 1
ATOM 902 N N . MET A 1 121 ? 3.578 22.516 2.799 1 89.44 121 MET A N 1
ATOM 903 C CA . MET A 1 121 ? 2.721 21.594 3.551 1 89.44 121 MET A CA 1
ATOM 904 C C . MET A 1 121 ? 1.295 21.625 3.012 1 89.44 121 MET A C 1
ATOM 906 O O . MET A 1 121 ? 0.406 20.969 3.566 1 89.44 121 MET A O 1
ATOM 910 N N . GLY A 1 122 ? 1.14 22.359 1.919 1 86.62 122 GLY A N 1
ATOM 911 C CA . GLY A 1 122 ? -0.175 22.438 1.303 1 86.62 122 GLY A CA 1
ATOM 912 C C . GLY A 1 122 ? -0.872 23.75 1.556 1 86.62 122 GLY A C 1
ATOM 913 O O . GLY A 1 122 ? -0.36 24.609 2.291 1 86.62 122 GLY A O 1
ATOM 914 N N . LYS A 1 123 ? -1.994 24 0.928 1 88.38 123 LYS A N 1
ATOM 915 C CA . LYS A 1 123 ? -2.676 25.297 0.997 1 88.38 123 LYS A CA 1
ATOM 916 C C . LYS A 1 123 ? -4.18 25.109 1.185 1 88.38 123 LYS A C 1
ATOM 918 O O . LYS A 1 123 ? -4.957 26.047 0.963 1 88.38 123 LYS A O 1
ATOM 923 N N . GLN A 1 124 ? -4.605 23.984 1.461 1 91.19 124 GLN A N 1
ATOM 924 C CA . GLN A 1 124 ? -6.023 23.672 1.574 1 91.19 124 GLN A CA 1
ATOM 925 C C . GLN A 1 124 ? -6.484 23.719 3.029 1 91.19 124 GLN A C 1
ATOM 927 O O . GLN A 1 124 ? -5.77 23.266 3.926 1 91.19 124 GLN A O 1
ATOM 932 N N . HIS A 1 125 ? -7.629 24.297 3.256 1 95.44 125 HIS A N 1
ATOM 933 C CA . HIS A 1 125 ? -8.242 24.188 4.574 1 95.44 125 HIS A CA 1
ATOM 934 C C . HIS A 1 125 ? -8.461 22.719 4.945 1 95.44 125 HIS A C 1
ATOM 936 O O . HIS A 1 125 ? -9.273 22.031 4.324 1 95.44 125 HIS A O 1
ATOM 942 N N . THR A 1 126 ? -7.84 22.25 5.984 1 95.69 126 THR A N 1
ATOM 943 C CA . THR A 1 126 ? -7.695 20.844 6.293 1 95.69 126 THR A CA 1
ATOM 944 C C . THR A 1 126 ? -9.055 20.203 6.59 1 95.69 126 THR A C 1
ATOM 946 O O . THR A 1 126 ? -9.414 19.188 6 1 95.69 126 THR A O 1
ATOM 949 N N . LEU A 1 127 ? -9.805 20.844 7.473 1 97.62 127 LEU A N 1
ATOM 950 C CA . LEU A 1 127 ? -11.055 20.219 7.891 1 97.62 127 LEU A CA 1
ATOM 951 C C . LEU A 1 127 ? -12.062 20.203 6.75 1 97.62 127 LEU A C 1
ATOM 953 O O . LEU A 1 127 ? -12.812 19.234 6.598 1 97.62 127 LEU A O 1
ATOM 957 N N . SER A 1 128 ? -12.141 21.234 5.914 1 96.12 128 SER A N 1
ATOM 958 C CA . SER A 1 128 ? -13.023 21.25 4.75 1 96.12 128 SER A CA 1
ATOM 959 C C . SER A 1 128 ? -12.648 20.156 3.762 1 96.12 128 SER A C 1
ATOM 961 O O . SER A 1 128 ? -13.516 19.531 3.156 1 96.12 128 SER A O 1
ATOM 963 N N . ALA A 1 129 ? -11.344 19.953 3.551 1 93.69 129 ALA A N 1
ATOM 964 C CA . ALA A 1 129 ? -10.883 18.906 2.65 1 93.69 129 ALA A CA 1
ATOM 965 C C . ALA A 1 129 ? -11.352 17.531 3.125 1 93.69 129 ALA A C 1
ATOM 967 O O . ALA A 1 129 ? -11.969 16.781 2.365 1 93.69 129 ALA A O 1
ATOM 968 N N . VAL A 1 130 ? -11.148 17.25 4.41 1 94.44 130 VAL A N 1
ATOM 969 C CA . VAL A 1 130 ? -11.484 15.945 4.961 1 94.44 130 VAL A CA 1
ATOM 970 C C . VAL A 1 130 ? -13.008 15.766 4.98 1 94.44 130 VAL A C 1
ATOM 972 O O . VAL A 1 130 ? -13.508 14.688 4.66 1 94.44 130 VAL A O 1
ATOM 975 N N . ALA A 1 131 ? -13.711 16.797 5.336 1 95.19 131 ALA A N 1
ATOM 976 C CA . ALA A 1 131 ? -15.172 16.75 5.352 1 95.19 131 ALA A CA 1
ATOM 977 C C . ALA A 1 131 ? -15.727 16.484 3.953 1 95.19 131 ALA A C 1
ATOM 979 O O . ALA A 1 131 ? -16.641 15.68 3.781 1 95.19 131 ALA A O 1
ATOM 980 N N . THR A 1 132 ? -15.195 17.172 2.965 1 91.94 132 THR A N 1
ATOM 981 C CA . THR A 1 132 ? -15.641 17 1.588 1 91.94 132 THR A CA 1
ATOM 982 C C . THR A 1 132 ? -15.422 15.562 1.122 1 91.94 132 THR A C 1
ATOM 984 O O . THR A 1 132 ? -16.297 14.961 0.491 1 91.94 132 THR A O 1
ATOM 987 N N . LEU A 1 133 ? -14.25 15.016 1.463 1 87.75 133 LEU A N 1
ATOM 988 C CA . LEU A 1 133 ? -13.961 13.648 1.056 1 87.75 133 LEU A CA 1
ATOM 989 C C . LEU A 1 133 ? -14.82 12.656 1.835 1 87.75 133 LEU A C 1
ATOM 991 O O . LEU A 1 133 ? -15.18 11.602 1.315 1 87.75 133 LEU A O 1
ATOM 995 N N . ALA A 1 134 ? -15.133 12.969 3.074 1 89.06 134 ALA A N 1
ATOM 996 C CA . ALA A 1 134 ? -16.062 12.148 3.842 1 89.06 134 ALA A CA 1
ATOM 997 C C . ALA A 1 134 ? -17.453 12.148 3.203 1 89.06 134 ALA A C 1
ATOM 999 O O . ALA A 1 134 ? -18.156 11.133 3.223 1 89.06 134 ALA A O 1
ATOM 1000 N N . TYR A 1 135 ? -17.797 13.25 2.652 1 90.75 135 TYR A N 1
ATOM 1001 C CA . TYR A 1 135 ? -19.078 13.398 1.969 1 90.75 135 TYR A CA 1
ATOM 1002 C C . TYR A 1 135 ? -19.062 12.672 0.63 1 90.75 135 TYR A C 1
ATOM 1004 O O . TYR A 1 135 ? -20.078 12.07 0.234 1 90.75 135 TYR A O 1
ATOM 1012 N N . ASP A 1 136 ? -17.953 12.812 -0.041 1 82.12 136 ASP A N 1
ATOM 1013 C CA . ASP A 1 136 ? -17.828 12.203 -1.359 1 82.12 136 ASP A CA 1
ATOM 1014 C C . ASP A 1 136 ? -18 10.688 -1.276 1 82.12 136 ASP A C 1
ATOM 1016 O O . ASP A 1 136 ? -17.438 10.039 -0.386 1 82.12 136 ASP A O 1
ATOM 1020 N N . CYS A 1 137 ? -18.688 10.156 -2.24 1 69.5 137 CYS A N 1
ATOM 1021 C CA . CYS A 1 137 ? -19.125 8.773 -2.109 1 69.5 137 CYS A CA 1
ATOM 1022 C C . CYS A 1 137 ? -17.984 7.812 -2.369 1 69.5 137 CYS A C 1
ATOM 1024 O O . CYS A 1 137 ? -18.047 6.641 -1.983 1 69.5 137 CYS A O 1
ATOM 1026 N N . ARG A 1 138 ? -16.984 8.242 -3.002 1 66.31 138 ARG A N 1
ATOM 1027 C CA . ARG A 1 138 ? -15.953 7.352 -3.514 1 66.31 138 ARG A CA 1
ATOM 1028 C C . ARG A 1 138 ? -15.195 6.68 -2.373 1 66.31 138 ARG A C 1
ATOM 1030 O O . ARG A 1 138 ? -14.93 5.477 -2.42 1 66.31 138 ARG A O 1
ATOM 1037 N N . ARG A 1 139 ? -14.781 7.422 -1.385 1 72.62 139 ARG A N 1
ATOM 1038 C CA . ARG A 1 139 ? -14.039 6.914 -0.237 1 72.62 139 ARG A CA 1
ATOM 1039 C C . ARG A 1 139 ? -14.633 7.418 1.071 1 72.62 139 ARG A C 1
ATOM 1041 O O . ARG A 1 139 ? -13.906 7.762 2.002 1 72.62 139 ARG A O 1
ATOM 1048 N N . SER A 1 140 ? -15.859 7.496 1.155 1 78.5 140 SER A N 1
ATOM 1049 C CA . SER A 1 140 ? -16.609 8.156 2.227 1 78.5 140 SER A CA 1
ATOM 1050 C C . SER A 1 140 ? -16.266 7.543 3.584 1 78.5 140 SER A C 1
ATOM 1052 O O . SER A 1 140 ? -16 8.266 4.543 1 78.5 140 SER A O 1
ATOM 1054 N N . ASP A 1 141 ? -16.25 6.281 3.725 1 71.44 141 ASP A N 1
ATOM 1055 C CA . ASP A 1 141 ? -16.031 5.648 5.02 1 71.44 141 ASP A CA 1
ATOM 1056 C C . ASP A 1 141 ? -14.641 5.98 5.562 1 71.44 141 ASP A C 1
ATOM 1058 O O . ASP A 1 141 ? -14.492 6.328 6.738 1 71.44 141 ASP A O 1
ATOM 1062 N N . TYR A 1 142 ? -13.641 5.789 4.711 1 78.75 142 TYR A N 1
ATOM 1063 C CA . TYR A 1 142 ? -12.273 6.09 5.102 1 78.75 142 TYR A CA 1
ATOM 1064 C C . TYR A 1 142 ? -12.141 7.527 5.59 1 78.75 142 TYR A C 1
ATOM 1066 O O . TYR A 1 142 ? -11.555 7.781 6.645 1 78.75 142 TYR A O 1
ATOM 1074 N N . PHE A 1 143 ? -12.742 8.414 4.875 1 88.25 143 PHE A N 1
ATOM 1075 C CA . PHE A 1 143 ? -12.547 9.82 5.203 1 88.25 143 PHE A CA 1
ATOM 1076 C C . PHE A 1 143 ? -13.516 10.258 6.301 1 88.25 143 PHE A C 1
ATOM 1078 O O . PHE A 1 143 ? -13.289 11.273 6.965 1 88.25 143 PHE A O 1
ATOM 1085 N N . THR A 1 144 ? -14.57 9.484 6.512 1 88.06 144 THR A N 1
ATOM 1086 C CA . THR A 1 144 ? -15.383 9.734 7.695 1 88.06 144 THR A CA 1
ATOM 1087 C C . THR A 1 144 ? -14.578 9.477 8.969 1 88.06 144 THR A C 1
ATOM 1089 O O . THR A 1 144 ? -14.641 10.266 9.914 1 88.06 144 THR A O 1
ATOM 1092 N N . ASP A 1 145 ? -13.797 8.406 8.984 1 85.44 145 ASP A N 1
ATOM 1093 C CA . ASP A 1 145 ? -12.914 8.148 10.109 1 85.44 145 ASP A CA 1
ATOM 1094 C C . ASP A 1 145 ? -11.906 9.289 10.289 1 85.44 145 ASP A C 1
ATOM 1096 O O . ASP A 1 145 ? -11.648 9.719 11.422 1 85.44 145 ASP A O 1
ATOM 1100 N N . GLN A 1 146 ? -11.352 9.734 9.172 1 91.69 146 GLN A N 1
ATOM 1101 C CA . GLN A 1 146 ? -10.422 10.859 9.219 1 91.69 146 GLN A CA 1
ATOM 1102 C C . GLN A 1 146 ? -11.094 12.109 9.766 1 91.69 146 GLN A C 1
ATOM 1104 O O . GLN A 1 146 ? -10.5 12.859 10.547 1 91.69 146 GLN A O 1
ATOM 1109 N N . LEU A 1 147 ? -12.328 12.367 9.367 1 94.19 147 LEU A N 1
ATOM 1110 C CA . LEU A 1 147 ? -13.086 13.531 9.812 1 94.19 147 LEU A CA 1
ATOM 1111 C C . LEU A 1 147 ? -13.273 13.508 11.328 1 94.19 147 LEU A C 1
ATOM 1113 O O . LEU A 1 147 ? -12.984 14.492 12.016 1 94.19 147 LEU A O 1
ATOM 1117 N N . TYR A 1 148 ? -13.695 12.406 11.852 1 92.56 148 TYR A N 1
ATOM 1118 C CA . TYR A 1 148 ? -13.938 12.328 13.289 1 92.56 148 TYR A CA 1
ATOM 1119 C C . TYR A 1 148 ? -12.633 12.445 14.07 1 92.56 148 TYR A C 1
ATOM 1121 O O . TYR A 1 148 ? -12.602 13.039 15.148 1 92.56 148 TYR A O 1
ATOM 1129 N N . ALA A 1 149 ? -11.562 11.867 13.516 1 93.62 149 ALA A N 1
ATOM 1130 C CA . ALA A 1 149 ? -10.258 12.07 14.133 1 93.62 149 ALA A CA 1
ATOM 1131 C C . ALA A 1 149 ? -9.883 13.555 14.148 1 93.62 149 ALA A C 1
ATOM 1133 O O . ALA A 1 149 ? -9.414 14.07 15.164 1 93.62 149 ALA A O 1
ATOM 1134 N N . ALA A 1 150 ? -10.109 14.227 13.047 1 97.69 150 ALA A N 1
ATOM 1135 C CA . ALA A 1 150 ? -9.789 15.648 12.961 1 97.69 150 ALA A CA 1
ATOM 1136 C C . ALA A 1 150 ? -10.594 16.453 13.977 1 97.69 150 ALA A C 1
ATOM 1138 O O . ALA A 1 150 ? -10.062 17.359 14.625 1 97.69 150 ALA A O 1
ATOM 1139 N N . LEU A 1 151 ? -11.836 16.156 14.133 1 97.5 151 LEU A N 1
ATOM 1140 C CA . LEU A 1 151 ? -12.695 16.859 15.078 1 97.5 151 LEU A CA 1
ATOM 1141 C C . LEU A 1 151 ? -12.219 16.625 16.516 1 97.5 151 LEU A C 1
ATOM 1143 O O . LEU A 1 151 ? -12.211 17.562 17.312 1 97.5 151 LEU A O 1
ATOM 1147 N N . LYS A 1 152 ? -11.836 15.43 16.812 1 95.75 152 LYS A N 1
ATOM 1148 C CA . LYS A 1 152 ? -11.297 15.141 18.141 1 95.75 152 LYS A CA 1
ATOM 1149 C C . LYS A 1 152 ? -10.016 15.93 18.391 1 95.75 152 LYS A C 1
ATOM 1151 O O . LYS A 1 152 ? -9.812 16.453 19.5 1 95.75 152 LYS A O 1
ATOM 1156 N N . LEU A 1 153 ? -9.188 15.977 17.406 1 98 153 LEU A N 1
ATOM 1157 C CA . LEU A 1 153 ? -7.945 16.734 17.531 1 98 153 LEU A CA 1
ATOM 1158 C C . LEU A 1 153 ? -8.234 18.219 17.781 1 98 153 LEU A C 1
ATOM 1160 O O . LEU A 1 153 ? -7.512 18.875 18.531 1 98 153 LEU A O 1
ATOM 1164 N N . ILE A 1 154 ? -9.219 18.781 17.141 1 97.88 154 ILE A N 1
ATOM 1165 C CA . ILE A 1 154 ? -9.609 20.172 17.344 1 97.88 154 ILE A CA 1
ATOM 1166 C C . ILE A 1 154 ? -10.109 20.359 18.781 1 97.88 154 ILE A C 1
ATOM 1168 O O . ILE A 1 154 ? -9.727 21.312 19.469 1 97.88 154 ILE A O 1
ATOM 1172 N N . ASP A 1 155 ? -10.898 19.422 19.25 1 97.31 155 ASP A N 1
ATOM 1173 C CA . ASP A 1 155 ? -11.391 19.469 20.625 1 97.31 155 ASP A CA 1
ATOM 1174 C C . ASP A 1 155 ? -10.234 19.453 21.625 1 97.31 155 ASP A C 1
ATOM 1176 O O . ASP A 1 155 ? -10.312 20.078 22.688 1 97.31 155 ASP A O 1
ATOM 1180 N N . ARG A 1 156 ? -9.195 18.766 21.297 1 97.25 156 ARG A N 1
ATOM 1181 C CA . ARG A 1 156 ? -8.031 18.625 22.172 1 97.25 156 ARG A CA 1
ATOM 1182 C C . ARG A 1 156 ? -7.066 19.797 22 1 97.25 156 ARG A C 1
ATOM 1184 O O . ARG A 1 156 ? -6.027 19.859 22.656 1 97.25 156 ARG A O 1
ATOM 1191 N N . GLU A 1 157 ? -7.348 20.688 21.031 1 97.5 157 GLU A N 1
ATOM 1192 C CA . GLU A 1 157 ? -6.516 21.828 20.688 1 97.5 157 GLU A CA 1
ATOM 1193 C C . GLU A 1 157 ? -5.199 21.391 20.062 1 97.5 157 GLU A C 1
ATOM 1195 O O . GLU A 1 157 ? -4.199 22.109 20.141 1 97.5 157 GLU A O 1
ATOM 1200 N N . ASP A 1 158 ? -5.184 20.203 19.469 1 98.25 158 ASP A N 1
ATOM 1201 C CA . ASP A 1 158 ? -4.016 19.672 18.781 1 98.25 158 ASP A CA 1
ATOM 1202 C C . ASP A 1 158 ? -4.078 19.969 17.281 1 98.25 158 ASP A C 1
ATOM 1204 O O . ASP A 1 158 ? -3.102 19.734 16.562 1 98.25 158 ASP A O 1
ATOM 1208 N N . LEU A 1 159 ? -5.184 20.422 16.844 1 97.69 159 LEU A N 1
ATOM 1209 C CA . LEU A 1 159 ? -5.402 20.891 15.469 1 97.69 159 LEU A CA 1
ATOM 1210 C C . LEU A 1 159 ? -6.254 22.156 15.461 1 97.69 159 LEU A C 1
ATOM 1212 O O . LEU A 1 159 ? -7.312 22.203 16.094 1 97.69 159 LEU A O 1
ATOM 1216 N N . SER A 1 160 ? -5.773 23.188 14.773 1 97.56 160 SER A N 1
ATOM 1217 C CA . SER A 1 160 ? -6.555 24.406 14.641 1 97.56 160 SER A CA 1
ATOM 1218 C C . SER A 1 160 ? -7.754 24.203 13.719 1 97.56 160 SER A C 1
ATOM 1220 O O . SER A 1 160 ? -7.641 23.547 12.68 1 97.56 160 SER A O 1
ATOM 1222 N N . PRO A 1 161 ? -8.938 24.734 14.133 1 97.06 161 PRO A N 1
ATOM 1223 C CA . PRO A 1 161 ? -10.062 24.688 13.195 1 97.06 161 PRO A CA 1
ATOM 1224 C C . PRO A 1 161 ? -9.766 25.375 11.867 1 97.06 161 PRO A C 1
ATOM 1226 O O . PRO A 1 161 ? -10.43 25.109 10.867 1 97.06 161 PRO A O 1
ATOM 1229 N N . ALA A 1 162 ? -8.727 26.266 11.82 1 96.88 162 ALA A N 1
ATOM 1230 C CA . ALA A 1 162 ? -8.359 27 10.609 1 96.88 162 ALA A CA 1
ATOM 1231 C C . ALA A 1 162 ? -7.109 26.391 9.977 1 96.88 162 ALA A C 1
ATOM 1233 O O . ALA A 1 162 ? -6.492 27.016 9.102 1 96.88 162 ALA A O 1
ATOM 1234 N N . ALA A 1 163 ? -6.73 25.234 10.398 1 96.69 163 ALA A N 1
ATOM 1235 C CA . ALA A 1 163 ? -5.504 24.609 9.914 1 96.69 163 ALA A CA 1
ATOM 1236 C C . ALA A 1 163 ? -5.492 24.516 8.391 1 96.69 163 ALA A C 1
ATOM 1238 O O . ALA A 1 163 ? -6.523 24.25 7.77 1 96.69 163 ALA A O 1
ATOM 1239 N N . ILE A 1 164 ? -4.32 24.781 7.816 1 94.31 164 ILE A N 1
ATOM 1240 C CA . ILE A 1 164 ? -4.047 24.641 6.391 1 94.31 164 ILE A CA 1
ATOM 1241 C C . ILE A 1 164 ? -3.107 23.453 6.16 1 94.31 164 ILE A C 1
ATOM 1243 O O . ILE A 1 164 ? -2.127 23.281 6.887 1 94.31 164 ILE A O 1
ATOM 1247 N N . GLY A 1 165 ? -3.492 22.562 5.203 1 93.88 165 GLY A N 1
ATOM 1248 C CA . GLY A 1 165 ? -2.699 21.391 4.883 1 93.88 165 GLY A CA 1
ATOM 1249 C C . GLY A 1 165 ? -2.775 21 3.418 1 93.88 165 GLY A C 1
ATOM 1250 O O . GLY A 1 165 ? -3.008 21.859 2.555 1 93.88 165 GLY A O 1
ATOM 1251 N N . ALA A 1 166 ? -2.473 19.734 3.08 1 89.69 166 ALA A N 1
ATOM 1252 C CA . ALA A 1 166 ? -2.475 19.25 1.701 1 89.69 166 ALA A CA 1
ATOM 1253 C C . ALA A 1 166 ? -3.896 18.969 1.22 1 89.69 166 ALA A C 1
ATOM 1255 O O . ALA A 1 166 ? -4.863 19.203 1.953 1 89.69 166 ALA A O 1
ATOM 1256 N N . MET A 1 167 ? -4.023 18.5 -0.033 1 84.69 167 MET A N 1
ATOM 1257 C CA . MET A 1 167 ? -5.289 18.5 -0.766 1 84.69 167 MET A CA 1
ATOM 1258 C C . MET A 1 167 ? -6.266 17.5 -0.161 1 84.69 167 MET A C 1
ATOM 1260 O O . MET A 1 167 ? -7.484 17.688 -0.249 1 84.69 167 MET A O 1
ATOM 1264 N N . HIS A 1 168 ? -5.727 16.5 0.546 1 88.12 168 HIS A N 1
ATOM 1265 C CA . HIS A 1 168 ? -6.645 15.477 1.042 1 88.12 168 HIS A CA 1
ATOM 1266 C C . HIS A 1 168 ? -6.734 15.516 2.564 1 88.12 168 HIS A C 1
ATOM 1268 O O . HIS A 1 168 ? -7.211 14.562 3.184 1 88.12 168 HIS A O 1
ATOM 1274 N N . GLY A 1 169 ? -6.242 16.578 3.129 1 92.56 169 GLY A N 1
ATOM 1275 C CA . GLY A 1 169 ? -6.352 16.766 4.566 1 92.56 169 GLY A CA 1
ATOM 1276 C C . GLY A 1 169 ? -5.113 16.312 5.32 1 92.56 169 GLY A C 1
ATOM 1277 O O . GLY A 1 169 ? -5.141 16.188 6.547 1 92.56 169 GLY A O 1
ATOM 1278 N N . GLU A 1 170 ? -4.012 16.016 4.598 1 92.75 170 GLU A N 1
ATOM 1279 C CA . GLU A 1 170 ? -2.748 15.711 5.262 1 92.75 170 GLU A CA 1
ATOM 1280 C C . GLU A 1 170 ? -2.242 16.906 6.07 1 92.75 170 GLU A C 1
ATOM 1282 O O . GLU A 1 170 ? -2.363 18.047 5.637 1 92.75 170 GLU A O 1
ATOM 1287 N N . ILE A 1 171 ? -1.671 16.578 7.207 1 96.62 171 ILE A N 1
ATOM 1288 C CA . ILE A 1 171 ? -1.389 17.609 8.195 1 96.62 171 ILE A CA 1
ATOM 1289 C C . ILE A 1 171 ? 0.116 17.703 8.438 1 96.62 171 ILE A C 1
ATOM 1291 O O . ILE A 1 171 ? 0.759 16.703 8.766 1 96.62 171 ILE A O 1
ATOM 1295 N N . GLY A 1 172 ? 0.659 18.938 8.203 1 97 172 GLY A N 1
ATOM 1296 C CA . GLY A 1 172 ? 1.937 19.297 8.805 1 97 172 GLY A CA 1
ATOM 1297 C C . GLY A 1 172 ? 3.127 18.766 8.023 1 97 172 GLY A C 1
ATOM 1298 O O . GLY A 1 172 ? 3.016 18.484 6.828 1 97 172 GLY A O 1
ATOM 1299 N N . GLN A 1 173 ? 4.27 18.656 8.688 1 96.81 173 GLN A N 1
ATOM 1300 C CA . GLN A 1 173 ? 5.594 18.547 8.078 1 96.81 173 GLN A CA 1
ATOM 1301 C C . GLN A 1 173 ? 5.828 17.141 7.535 1 96.81 173 GLN A C 1
ATOM 1303 O O . GLN A 1 173 ? 6.656 16.953 6.641 1 96.81 173 GLN A O 1
ATOM 1308 N N . THR A 1 174 ? 5.09 16.172 8.109 1 96.88 174 THR A N 1
ATOM 1309 C CA . THR A 1 174 ? 5.281 14.828 7.57 1 96.88 174 THR A CA 1
ATOM 1310 C C . THR A 1 174 ? 3.965 14.266 7.035 1 96.88 174 THR A C 1
ATOM 1312 O O . THR A 1 174 ? 3.834 13.055 6.84 1 96.88 174 THR A O 1
ATOM 1315 N N . GLN A 1 175 ? 3.035 15.164 6.875 1 94.31 175 GLN A N 1
ATOM 1316 C CA . GLN A 1 175 ? 1.829 14.938 6.086 1 94.31 175 GLN A CA 1
ATOM 1317 C C . GLN A 1 175 ? 1.036 13.75 6.629 1 94.31 175 GLN A C 1
ATOM 1319 O O . GLN A 1 175 ? 0.651 12.852 5.875 1 94.31 175 GLN A O 1
ATOM 1324 N N . PHE A 1 176 ? 0.756 13.727 7.949 1 96.31 176 PHE A N 1
ATOM 1325 C CA . PHE A 1 176 ? -0.14 12.758 8.57 1 96.31 176 PHE A CA 1
ATOM 1326 C C . PHE A 1 176 ? -1.591 13.055 8.211 1 96.31 176 PHE A C 1
ATOM 1328 O O . PHE A 1 176 ? -2.008 14.211 8.195 1 96.31 176 PHE A O 1
ATOM 1335 N N . LEU A 1 177 ? -2.32 12.008 7.945 1 92.06 177 LEU A N 1
ATOM 1336 C CA . LEU A 1 177 ? -3.766 12.18 8.031 1 92.06 177 LEU A CA 1
ATOM 1337 C C . LEU A 1 177 ? -4.223 12.211 9.492 1 92.06 177 LEU A C 1
ATOM 1339 O O . LEU A 1 177 ? -3.479 11.805 10.383 1 92.06 177 LEU A O 1
ATOM 1343 N N . PRO A 1 178 ? -5.441 12.703 9.742 1 94.44 178 PRO A N 1
ATOM 1344 C CA . PRO A 1 178 ? -5.871 12.953 11.117 1 94.44 178 PRO A CA 1
ATOM 1345 C C . PRO A 1 178 ? -5.824 11.703 11.984 1 94.44 178 PRO A C 1
ATOM 1347 O O . PRO A 1 178 ? -5.402 11.758 13.141 1 94.44 178 PRO A O 1
ATOM 1350 N N . VAL A 1 179 ? -6.227 10.539 11.484 1 91.69 179 VAL A N 1
ATOM 1351 C CA . VAL A 1 179 ? -6.227 9.312 12.281 1 91.69 179 VAL A CA 1
ATOM 1352 C C . VAL A 1 179 ? -4.809 8.992 12.742 1 91.69 179 VAL A C 1
ATOM 1354 O O . VAL A 1 179 ? -4.598 8.562 13.875 1 91.69 179 VAL A O 1
ATOM 1357 N N . ASN A 1 180 ? -3.773 9.219 11.867 1 91.25 180 ASN A N 1
ATOM 1358 C CA . ASN A 1 180 ? -2.385 8.984 12.25 1 91.25 180 ASN A CA 1
ATOM 1359 C C . ASN A 1 180 ? -1.936 9.953 13.344 1 91.25 180 ASN A C 1
ATOM 1361 O O . ASN A 1 180 ? -1.155 9.586 14.219 1 91.25 180 ASN A O 1
ATOM 1365 N N . VAL A 1 181 ? -2.4 11.219 13.281 1 97.31 181 VAL A N 1
ATOM 1366 C CA . VAL A 1 181 ? -2.061 12.156 14.344 1 97.31 181 VAL A CA 1
ATOM 1367 C C . VAL A 1 181 ? -2.645 11.672 15.672 1 97.31 181 VAL A C 1
ATOM 1369 O O . VAL A 1 181 ? -1.977 11.719 16.703 1 97.31 181 VAL A O 1
ATOM 1372 N N . LEU A 1 182 ? -3.84 11.227 15.625 1 92 182 LEU A N 1
ATOM 1373 C CA . LEU A 1 182 ? -4.5 10.734 16.828 1 92 182 LEU A CA 1
ATOM 1374 C C . LEU A 1 182 ? -3.764 9.523 17.391 1 92 182 LEU A C 1
ATOM 1376 O O . LEU A 1 182 ? -3.576 9.414 18.609 1 92 182 LEU A O 1
ATOM 1380 N N . ASN A 1 183 ? -3.354 8.586 16.578 1 90.88 183 ASN A N 1
ATOM 1381 C CA . ASN A 1 183 ? -2.791 7.312 17 1 90.88 183 ASN A CA 1
ATOM 1382 C C . ASN A 1 183 ? -1.314 7.441 17.359 1 90.88 183 ASN A C 1
ATOM 1384 O O . ASN A 1 183 ? -0.834 6.773 18.281 1 90.88 183 ASN A O 1
ATOM 1388 N N . TYR A 1 184 ? -0.58 8.328 16.641 1 94.88 184 TYR A N 1
ATOM 1389 C CA . TYR A 1 184 ? 0.874 8.289 16.75 1 94.88 184 TYR A CA 1
ATOM 1390 C C . TYR A 1 184 ? 1.434 9.664 17.109 1 94.88 184 TYR A C 1
ATOM 1392 O O . TYR A 1 184 ? 2.637 9.812 17.328 1 94.88 184 TYR A O 1
ATOM 1400 N N . GLY A 1 185 ? 0.585 10.727 17.203 1 98.44 185 GLY A N 1
ATOM 1401 C CA . GLY A 1 185 ? 1.056 12.062 17.531 1 98.44 185 GLY A CA 1
ATOM 1402 C C . GLY A 1 185 ? 1.728 12.148 18.891 1 98.44 185 GLY A C 1
ATOM 1403 O O . GLY A 1 185 ? 1.28 11.516 19.844 1 98.44 185 GLY A O 1
ATOM 1404 N N . VAL A 1 186 ? 2.812 12.906 18.953 1 98.56 186 VAL A N 1
ATOM 1405 C CA . VAL A 1 186 ? 3.588 13.062 20.172 1 98.56 186 VAL A CA 1
ATOM 1406 C C . VAL A 1 186 ? 3.898 14.539 20.406 1 98.56 186 VAL A C 1
ATOM 1408 O O . VAL A 1 186 ? 4.262 15.258 19.469 1 98.56 186 VAL A O 1
ATOM 1411 N N . ASP A 1 187 ? 3.648 15.008 21.641 1 98.62 187 ASP A N 1
ATOM 1412 C CA . ASP A 1 187 ? 4.156 16.312 22.062 1 98.62 187 ASP A CA 1
ATOM 1413 C C . ASP A 1 187 ? 5.664 16.266 22.297 1 98.62 187 ASP A C 1
ATOM 1415 O O . ASP A 1 187 ? 6.117 16.016 23.406 1 98.62 187 ASP A O 1
ATOM 1419 N N . GLY A 1 188 ? 6.406 16.547 21.234 1 98.44 188 GLY A N 1
ATOM 1420 C CA . GLY A 1 188 ? 7.852 16.375 21.266 1 98.44 188 GLY A CA 1
ATOM 1421 C C . GLY A 1 188 ? 8.578 17.578 21.844 1 98.44 188 GLY A C 1
ATOM 1422 O O . GLY A 1 188 ? 9.75 17.484 22.203 1 98.44 188 GLY A O 1
ATOM 1423 N N . ASP A 1 189 ? 7.828 18.734 21.953 1 98.12 189 ASP A N 1
ATOM 1424 C CA . ASP A 1 189 ? 8.508 19.922 22.453 1 98.12 189 ASP A CA 1
ATOM 1425 C C . ASP A 1 189 ? 8.023 20.281 23.859 1 98.12 189 ASP A C 1
ATOM 1427 O O . ASP A 1 189 ? 8.445 21.297 24.438 1 98.12 189 ASP A O 1
ATOM 1431 N N . GLY A 1 190 ? 7.062 19.531 24.406 1 97.56 190 GLY A N 1
ATOM 1432 C CA . GLY A 1 190 ? 6.641 19.688 25.797 1 97.56 190 GLY A CA 1
ATOM 1433 C C . GLY A 1 190 ? 5.641 20.812 25.984 1 97.56 190 GLY A C 1
ATOM 1434 O O . GLY A 1 190 ? 5.41 21.266 27.109 1 97.56 190 GLY A O 1
ATOM 1435 N N . SER A 1 191 ? 4.98 21.297 24.953 1 97.88 191 SER A N 1
ATOM 1436 C CA . SER A 1 191 ? 4.062 22.438 25.031 1 97.88 191 SER A CA 1
ATOM 1437 C C . SER A 1 191 ? 2.709 22 25.594 1 97.88 191 SER A C 1
ATOM 1439 O O . SER A 1 191 ? 1.892 22.844 25.969 1 97.88 191 SER A O 1
ATOM 1441 N N . GLY A 1 192 ? 2.463 20.703 25.625 1 97.88 192 GLY A N 1
ATOM 1442 C CA . GLY A 1 192 ? 1.178 20.203 26.094 1 97.88 192 GLY A CA 1
ATOM 1443 C C . GLY A 1 192 ? 0.216 19.891 24.953 1 97.88 192 GLY A C 1
ATOM 1444 O O . GLY A 1 192 ? -0.861 19.344 25.172 1 97.88 192 GLY A O 1
ATOM 1445 N N . HIS A 1 193 ? 0.642 20.219 23.703 1 98.25 193 HIS A N 1
ATOM 1446 C CA . HIS A 1 193 ? -0.181 19.953 22.531 1 98.25 193 HIS A CA 1
ATOM 1447 C C . HIS A 1 193 ? 0.651 19.375 21.406 1 98.25 193 HIS A C 1
ATOM 1449 O O . HIS A 1 193 ? 1.882 19.453 21.422 1 98.25 193 HIS A O 1
ATOM 1455 N N . ILE A 1 194 ? 0.003 18.719 20.547 1 98.31 194 ILE A N 1
ATOM 1456 C CA . ILE A 1 194 ? 0.623 18.203 19.328 1 98.31 194 ILE A CA 1
ATOM 1457 C C . ILE A 1 194 ? 0.449 19.219 18.203 1 98.31 194 ILE A C 1
ATOM 1459 O O . ILE A 1 194 ? -0.671 19.641 17.906 1 98.31 194 ILE A O 1
ATOM 1463 N N . ASP A 1 195 ? 1.534 19.688 17.656 1 98.62 195 ASP A N 1
ATOM 1464 C CA . ASP A 1 195 ? 1.522 20.609 16.516 1 98.62 195 ASP A CA 1
ATOM 1465 C C . ASP A 1 195 ? 2.385 20.062 15.375 1 98.62 195 ASP A C 1
ATOM 1467 O O . ASP A 1 195 ? 3.584 20.344 15.312 1 98.62 195 ASP A O 1
ATOM 1471 N N . MET A 1 196 ? 1.747 19.453 14.406 1 98.5 196 MET A N 1
ATOM 1472 C CA . MET A 1 196 ? 2.449 18.734 13.344 1 98.5 196 MET A CA 1
ATOM 1473 C C . MET A 1 196 ? 2.994 19.719 12.305 1 98.5 196 MET A C 1
ATOM 1475 O O . MET A 1 196 ? 3.818 19.344 11.469 1 98.5 196 MET A O 1
ATOM 1479 N N . ALA A 1 197 ? 2.469 21 12.344 1 97.25 197 ALA A N 1
ATOM 1480 C CA . ALA A 1 197 ? 2.82 21.969 11.312 1 97.25 197 ALA A CA 1
ATOM 1481 C C . ALA A 1 197 ? 3.943 22.891 11.781 1 97.25 197 ALA A C 1
ATOM 1483 O O . ALA A 1 197 ? 4.941 23.078 11.078 1 97.25 197 ALA A O 1
ATOM 1484 N N . ARG A 1 198 ? 3.854 23.359 13 1 97 198 ARG A N 1
ATOM 1485 C CA . ARG A 1 198 ? 4.758 24.422 13.422 1 97 198 ARG A CA 1
ATOM 1486 C C . ARG A 1 198 ? 5.871 23.875 14.305 1 97 198 ARG A C 1
ATOM 1488 O O . ARG A 1 198 ? 6.875 24.562 14.547 1 97 198 ARG A O 1
ATOM 1495 N N . SER A 1 199 ? 5.789 22.703 14.781 1 98.25 199 SER A N 1
ATOM 1496 C CA . SER A 1 199 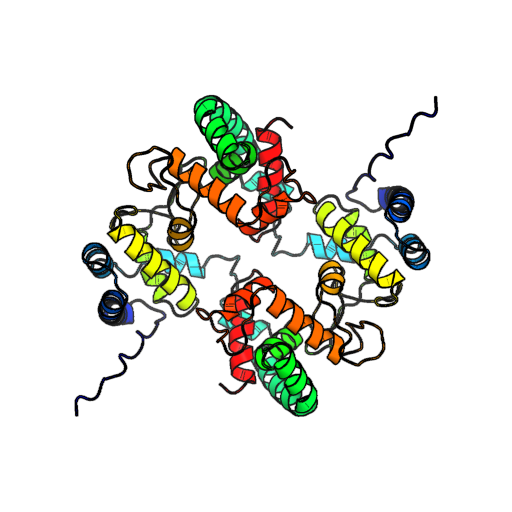? 6.812 22.078 15.625 1 98.25 199 SER A CA 1
ATOM 1497 C C . SER A 1 199 ? 7.488 20.922 14.906 1 98.25 199 SER A C 1
ATOM 1499 O O . SER A 1 199 ? 6.906 19.844 14.781 1 98.25 199 SER A O 1
ATOM 1501 N N . LYS A 1 200 ? 8.734 21.094 14.539 1 97.69 200 LYS A N 1
ATOM 1502 C CA . LYS A 1 200 ? 9.469 19.984 13.93 1 97.69 200 LYS A CA 1
ATOM 1503 C C . LYS A 1 200 ? 9.648 18.844 14.922 1 97.69 200 LYS A C 1
ATOM 1505 O O . LYS A 1 200 ? 9.648 17.672 14.531 1 97.69 200 LYS A O 1
ATOM 1510 N N . ALA A 1 201 ? 9.789 19.219 16.219 1 98.75 201 ALA A N 1
ATOM 1511 C CA . ALA A 1 201 ? 9.906 18.172 17.234 1 98.75 201 ALA A CA 1
ATOM 1512 C C . ALA A 1 201 ? 8.672 17.281 17.25 1 98.75 201 ALA A C 1
ATOM 1514 O O . ALA A 1 201 ? 8.789 16.047 17.234 1 98.75 201 ALA A O 1
ATOM 1515 N N . ASP A 1 202 ? 7.477 17.859 17.281 1 98.88 202 ASP A N 1
ATOM 1516 C CA . ASP A 1 202 ? 6.246 17.078 17.281 1 98.88 202 ASP A CA 1
ATOM 1517 C C . ASP A 1 202 ? 6.152 16.219 16.016 1 98.88 202 ASP A C 1
ATOM 1519 O O . ASP A 1 202 ? 5.82 15.039 16.094 1 98.88 202 ASP A O 1
ATOM 1523 N N . ALA A 1 203 ? 6.445 16.781 14.844 1 98.75 203 ALA A N 1
ATOM 1524 C CA . ALA A 1 203 ? 6.332 16.078 13.578 1 98.75 203 ALA A CA 1
ATOM 1525 C C . ALA A 1 203 ? 7.27 14.867 13.547 1 98.75 203 ALA A C 1
ATOM 1527 O O . ALA A 1 203 ? 6.859 13.766 13.164 1 98.75 203 ALA A O 1
ATOM 1528 N N . LEU A 1 204 ? 8.5 15.062 14 1 98.88 204 LEU A N 1
ATOM 1529 C CA . LEU A 1 204 ? 9.508 14.023 13.836 1 98.88 204 LEU A CA 1
ATOM 1530 C C . LEU A 1 204 ? 9.383 12.969 14.93 1 98.88 204 LEU A C 1
ATOM 1532 O O . LEU A 1 204 ? 9.594 11.773 14.68 1 98.88 204 LEU A O 1
ATOM 1536 N N . TYR A 1 205 ? 9.031 13.367 16.203 1 98.88 205 TYR A N 1
ATOM 1537 C CA . TYR A 1 205 ? 8.711 12.375 17.234 1 98.88 205 TYR A CA 1
ATOM 1538 C C . TYR A 1 205 ? 7.523 11.516 16.812 1 98.88 205 TYR A C 1
ATOM 1540 O O . TYR A 1 205 ? 7.543 10.297 16.984 1 98.88 205 TYR A O 1
ATOM 1548 N N . SER A 1 206 ? 6.477 12.125 16.312 1 98.88 206 SER A N 1
ATOM 1549 C CA . SER A 1 206 ? 5.293 11.406 15.852 1 98.88 206 SER A CA 1
ATOM 1550 C C . SER A 1 206 ? 5.633 10.445 14.719 1 98.88 206 SER A C 1
ATOM 1552 O O . SER A 1 206 ? 5.113 9.328 14.672 1 98.88 206 SER A O 1
ATOM 1554 N N . THR A 1 207 ? 6.504 10.867 13.781 1 98.44 207 THR A N 1
ATOM 1555 C CA . THR A 1 207 ? 6.941 10.023 12.68 1 98.44 207 THR A CA 1
ATOM 1556 C C . THR A 1 207 ? 7.699 8.805 13.203 1 98.44 207 THR A C 1
ATOM 1558 O O . THR A 1 207 ? 7.469 7.684 12.742 1 98.44 207 THR A O 1
ATOM 1561 N N . ALA A 1 208 ? 8.586 9.047 14.18 1 98.75 208 ALA A N 1
ATOM 1562 C CA . ALA A 1 208 ? 9.289 7.926 14.805 1 98.75 208 ALA A CA 1
ATOM 1563 C C . ALA A 1 208 ? 8.305 6.977 15.492 1 98.75 208 ALA A C 1
ATOM 1565 O O . ALA A 1 208 ? 8.422 5.754 15.352 1 98.75 208 ALA A O 1
ATOM 1566 N N . ASN A 1 209 ? 7.355 7.512 16.203 1 97.75 209 ASN A N 1
ATOM 1567 C CA . ASN A 1 209 ? 6.34 6.711 16.891 1 97.75 209 ASN A CA 1
ATOM 1568 C C . ASN A 1 209 ? 5.531 5.879 15.891 1 97.75 209 ASN A C 1
ATOM 1570 O O . ASN A 1 209 ? 5.191 4.73 16.172 1 97.75 209 ASN A O 1
ATOM 1574 N N . PHE A 1 210 ? 5.207 6.469 14.734 1 94.94 210 PHE A N 1
ATOM 1575 C CA . PHE A 1 210 ? 4.516 5.75 13.672 1 94.94 210 PHE A CA 1
ATOM 1576 C C . PHE A 1 210 ? 5.328 4.539 13.227 1 94.94 210 PHE A C 1
ATOM 1578 O O . PHE A 1 210 ? 4.785 3.441 13.078 1 94.94 210 PHE A O 1
ATOM 1585 N N . LEU A 1 211 ? 6.664 4.766 12.953 1 94.5 211 LEU A N 1
ATOM 1586 C CA . LEU A 1 211 ? 7.512 3.67 12.492 1 94.5 211 LEU A CA 1
ATOM 1587 C C . LEU A 1 211 ? 7.578 2.561 13.539 1 94.5 211 LEU A C 1
ATOM 1589 O O . LEU A 1 211 ? 7.523 1.377 13.195 1 94.5 211 LEU A O 1
ATOM 1593 N N . VAL A 1 212 ? 7.629 2.914 14.828 1 92.94 212 VAL A N 1
ATOM 1594 C CA . VAL A 1 212 ? 7.621 1.922 15.898 1 92.94 212 VAL A CA 1
ATOM 1595 C C . VAL A 1 212 ? 6.289 1.176 15.906 1 92.94 212 VAL A C 1
ATOM 1597 O O . VAL A 1 212 ? 6.258 -0.05 16.031 1 92.94 212 VAL A O 1
ATOM 1600 N N . GLY A 1 213 ? 5.215 1.884 15.695 1 86.75 213 GLY A N 1
ATOM 1601 C CA . GLY A 1 213 ? 3.896 1.275 15.625 1 86.75 213 GLY A CA 1
ATOM 1602 C C . GLY A 1 213 ? 3.742 0.312 14.461 1 86.75 213 GLY A C 1
ATOM 1603 O O . GLY A 1 213 ? 2.814 -0.499 14.438 1 86.75 213 GLY A O 1
ATOM 1604 N N . HIS A 1 214 ? 4.648 0.372 13.508 1 84.25 214 HIS A N 1
ATOM 1605 C CA . HIS A 1 214 ? 4.594 -0.497 12.336 1 84.25 214 HIS A CA 1
ATOM 1606 C C . HIS A 1 214 ? 5.742 -1.497 12.344 1 84.25 214 HIS A C 1
ATOM 1608 O O . HIS A 1 214 ? 6.164 -1.97 11.281 1 84.25 214 HIS A O 1
ATOM 1614 N N . GLY A 1 215 ? 6.375 -1.635 13.555 1 83.56 215 GLY A N 1
ATOM 1615 C CA . GLY A 1 215 ? 7.258 -2.775 13.734 1 83.56 215 GLY A CA 1
ATOM 1616 C C . GLY A 1 215 ? 8.727 -2.396 13.766 1 83.56 215 GLY A C 1
ATOM 1617 O O . GLY A 1 215 ? 9.594 -3.268 13.781 1 83.56 215 GLY A O 1
ATOM 1618 N N . TRP A 1 216 ? 9.039 -1.135 13.766 1 92.06 216 TRP A N 1
ATOM 1619 C CA . TRP A 1 216 ? 10.438 -0.724 13.844 1 92.06 216 TRP A CA 1
ATOM 1620 C C . TRP A 1 216 ? 11.109 -1.293 15.086 1 92.06 216 TRP A C 1
ATOM 1622 O O . TRP A 1 216 ? 10.562 -1.199 16.188 1 92.06 216 TRP A O 1
ATOM 1632 N N . GLN A 1 217 ? 12.25 -1.894 14.93 1 91.62 217 GLN A N 1
ATOM 1633 C CA . GLN A 1 217 ? 13.039 -2.492 16 1 91.62 217 GLN A CA 1
ATOM 1634 C C . GLN A 1 217 ? 14.359 -1.75 16.188 1 91.62 217 GLN A C 1
ATOM 1636 O O . GLN A 1 217 ? 15.141 -1.607 15.234 1 91.62 217 GLN A O 1
ATOM 1641 N N . ARG A 1 218 ? 14.602 -1.364 17.484 1 95.88 218 ARG A N 1
ATOM 1642 C CA . ARG A 1 218 ? 15.836 -0.654 17.812 1 95.88 218 ARG A CA 1
ATOM 1643 C C . ARG A 1 218 ? 17.062 -1.44 17.359 1 95.88 218 ARG A C 1
ATOM 1645 O O . ARG A 1 218 ? 17.141 -2.65 17.578 1 95.88 218 ARG A O 1
ATOM 1652 N N . GLY A 1 219 ? 17.906 -0.748 16.594 1 94.94 219 GLY A N 1
ATOM 1653 C CA . GLY A 1 219 ? 19.203 -1.328 16.25 1 94.94 219 GLY A CA 1
ATOM 1654 C C . GLY A 1 219 ? 19.156 -2.137 14.969 1 94.94 219 GLY A C 1
ATOM 1655 O O . GLY A 1 219 ? 20.203 -2.439 14.383 1 94.94 219 GLY A O 1
ATOM 1656 N N . ALA A 1 220 ? 18.047 -2.512 14.531 1 91 220 ALA A N 1
ATOM 1657 C CA . ALA A 1 220 ? 17.938 -3.305 13.312 1 91 220 ALA A CA 1
ATOM 1658 C C . ALA A 1 220 ? 18.062 -2.42 12.07 1 91 220 ALA A C 1
ATOM 1660 O O . ALA A 1 220 ? 17.797 -1.217 12.133 1 91 220 ALA A O 1
ATOM 1661 N N . GLY A 1 221 ? 18.469 -3.018 10.953 1 92.5 221 GLY A N 1
ATOM 1662 C CA . GLY A 1 221 ? 18.609 -2.291 9.703 1 92.5 221 GLY A CA 1
ATOM 1663 C C . GLY A 1 221 ? 17.281 -1.985 9.031 1 92.5 221 GLY A C 1
ATOM 1664 O O . GLY A 1 221 ? 16.266 -2.615 9.336 1 92.5 221 GLY A O 1
ATOM 1665 N N . TYR A 1 222 ? 17.281 -1.014 8.07 1 92.94 222 TYR A N 1
ATOM 1666 C CA . TYR A 1 222 ? 16.031 -0.603 7.449 1 92.94 222 TYR A CA 1
ATOM 1667 C C . TYR A 1 222 ? 16.172 -0.545 5.934 1 92.94 222 TYR A C 1
ATOM 1669 O O . TYR A 1 222 ? 15.375 0.115 5.258 1 92.94 222 TYR A O 1
ATOM 1677 N N . GLN A 1 223 ? 17.172 -1.137 5.469 1 83.88 223 GLN A N 1
ATOM 1678 C CA . GLN A 1 223 ? 17.297 -1.312 4.027 1 83.88 223 GLN A CA 1
ATOM 1679 C C . GLN A 1 223 ? 16.438 -2.473 3.535 1 83.88 223 GLN A C 1
ATOM 1681 O O . GLN A 1 223 ? 15.977 -3.289 4.332 1 83.88 223 GLN A O 1
ATOM 1686 N N . PRO A 1 224 ? 16.203 -2.459 2.176 1 69.69 224 PRO A N 1
ATOM 1687 C CA . PRO A 1 224 ? 15.438 -3.592 1.664 1 69.69 224 PRO A CA 1
ATOM 1688 C C . PRO A 1 224 ? 15.961 -4.938 2.158 1 69.69 224 PRO A C 1
ATOM 1690 O O . PRO A 1 224 ? 17.172 -5.188 2.115 1 69.69 224 PRO A O 1
ATOM 1693 N N . GLY A 1 225 ? 15.117 -5.738 2.713 1 68.25 225 GLY A N 1
ATOM 1694 C CA . GLY A 1 225 ? 15.5 -7.039 3.232 1 68.25 225 GLY A CA 1
ATOM 1695 C C . GLY A 1 225 ? 15.797 -7.023 4.719 1 68.25 225 GLY A C 1
ATOM 1696 O O . GLY A 1 225 ? 15.867 -8.078 5.355 1 68.25 225 GLY A O 1
ATOM 1697 N N . GLU A 1 226 ? 15.922 -5.871 5.277 1 81.06 226 GLU A N 1
ATOM 1698 C CA . GLU A 1 226 ? 16.203 -5.742 6.703 1 81.06 226 GLU A CA 1
ATOM 1699 C C . GLU A 1 226 ? 14.914 -5.547 7.504 1 81.06 226 GLU A C 1
ATOM 1701 O O . GLU A 1 226 ? 13.898 -5.121 6.953 1 81.06 226 GLU A O 1
ATOM 1706 N N . PRO A 1 227 ? 14.852 -5.828 8.719 1 76.62 227 PRO A N 1
ATOM 1707 C CA . PRO A 1 227 ? 13.633 -5.906 9.531 1 76.62 227 PRO A CA 1
ATOM 1708 C C . PRO A 1 227 ? 12.859 -4.594 9.555 1 76.62 227 PRO A C 1
ATOM 1710 O O . PRO A 1 227 ? 11.625 -4.598 9.43 1 76.62 227 PRO A O 1
ATOM 1713 N N . ASN A 1 228 ? 13.562 -3.508 9.602 1 89.5 228 ASN A N 1
ATOM 1714 C CA . ASN A 1 228 ? 12.859 -2.24 9.781 1 89.5 228 ASN A CA 1
ATOM 1715 C C . ASN A 1 228 ? 12.328 -1.701 8.453 1 89.5 228 ASN A C 1
ATOM 1717 O O . ASN A 1 228 ? 11.617 -0.695 8.43 1 89.5 228 ASN A O 1
ATOM 1721 N N . TYR A 1 229 ? 12.648 -2.406 7.387 1 84.19 229 TYR A N 1
ATOM 1722 C CA . TYR A 1 229 ? 12.07 -2.025 6.102 1 84.19 229 TYR A CA 1
ATOM 1723 C C . TYR A 1 229 ? 10.555 -2.182 6.121 1 84.19 229 TYR A C 1
ATOM 1725 O O . TYR A 1 229 ? 9.836 -1.414 5.473 1 84.19 229 TYR A O 1
ATOM 1733 N N . ALA A 1 230 ? 10.094 -3.104 6.875 1 74.12 230 ALA A N 1
ATOM 1734 C CA . ALA A 1 230 ? 8.656 -3.338 7.004 1 74.12 230 ALA A CA 1
ATOM 1735 C C . ALA A 1 230 ? 7.953 -2.115 7.582 1 74.12 230 ALA A C 1
ATOM 1737 O O . ALA A 1 230 ? 6.82 -1.808 7.203 1 74.12 230 ALA A O 1
ATOM 1738 N N . ALA A 1 231 ? 8.586 -1.494 8.5 1 86.5 231 ALA A N 1
ATOM 1739 C CA . ALA A 1 231 ? 8.016 -0.276 9.062 1 86.5 231 ALA A CA 1
ATOM 1740 C C . ALA A 1 231 ? 7.895 0.816 8 1 86.5 231 ALA A C 1
ATOM 1742 O O . ALA A 1 231 ? 6.918 1.571 7.992 1 86.5 231 ALA A O 1
ATOM 1743 N N . ILE A 1 232 ? 8.883 0.9 7.078 1 88.25 232 ILE A N 1
ATOM 1744 C CA . ILE A 1 232 ? 8.867 1.87 5.988 1 88.25 232 ILE A CA 1
ATOM 1745 C C . ILE A 1 232 ? 7.746 1.526 5.012 1 88.25 232 ILE A C 1
ATOM 1747 O O . ILE A 1 232 ? 7.102 2.42 4.457 1 88.25 232 ILE A O 1
ATOM 1751 N N . GLN A 1 233 ? 7.477 0.201 4.867 1 75.06 233 GLN A N 1
ATOM 1752 C CA . GLN A 1 233 ? 6.363 -0.242 4.031 1 75.06 233 GLN A CA 1
ATOM 1753 C C . GLN A 1 233 ? 5.031 0.261 4.578 1 75.06 233 GLN A C 1
ATOM 1755 O O . GLN A 1 233 ? 4.102 0.53 3.814 1 75.06 233 GLN A O 1
ATOM 1760 N N . GLY A 1 234 ? 4.953 0.409 5.859 1 77 234 GLY A N 1
ATOM 1761 C CA . GLY A 1 234 ? 3.762 0.959 6.488 1 77 234 GLY A CA 1
ATOM 1762 C C . GLY A 1 234 ? 3.562 2.436 6.199 1 77 234 GLY A C 1
ATOM 1763 O O . GLY A 1 234 ? 2.434 2.932 6.227 1 77 234 GLY A O 1
ATOM 1764 N N . TRP A 1 235 ? 4.652 3.135 5.863 1 86.25 235 TRP A N 1
ATOM 1765 C CA . TRP A 1 235 ? 4.574 4.566 5.605 1 86.25 235 TRP A CA 1
ATOM 1766 C C . TRP A 1 235 ? 3.965 4.84 4.234 1 86.25 235 TRP A C 1
ATOM 1768 O O . TRP A 1 235 ? 3.127 5.73 4.086 1 86.25 235 TRP A O 1
ATOM 1778 N N . ASN A 1 236 ? 4.445 4.098 3.254 1 77.5 236 ASN A N 1
ATOM 1779 C CA . ASN A 1 236 ? 3.949 4.23 1.887 1 77.5 236 ASN A CA 1
ATOM 1780 C C . ASN A 1 236 ? 3.943 2.889 1.159 1 77.5 236 ASN A C 1
ATOM 1782 O O . ASN A 1 236 ? 4.891 2.111 1.274 1 77.5 236 ASN A O 1
ATOM 1786 N N . ALA A 1 237 ? 2.908 2.686 0.445 1 64.06 237 ALA A N 1
ATOM 1787 C CA . ALA A 1 237 ? 2.734 1.384 -0.196 1 64.06 237 ALA A CA 1
ATOM 1788 C C . ALA A 1 237 ? 3.58 1.278 -1.462 1 64.06 237 ALA A C 1
ATOM 1790 O O . ALA A 1 237 ? 3.9 0.176 -1.911 1 64.06 237 ALA A O 1
ATOM 1791 N N . ALA A 1 238 ? 3.898 2.482 -2.09 1 64.38 238 ALA A N 1
ATOM 1792 C CA . ALA A 1 238 ? 4.668 2.465 -3.33 1 64.38 238 ALA A CA 1
ATOM 1793 C C . ALA A 1 238 ? 6.102 2.012 -3.078 1 64.38 238 ALA A C 1
ATOM 1795 O O . ALA A 1 238 ? 6.84 2.652 -2.326 1 64.38 238 ALA A O 1
ATOM 1796 N N . GLN A 1 239 ? 6.512 1.057 -3.682 1 66.75 239 GLN A N 1
ATOM 1797 C CA . GLN A 1 239 ? 7.828 0.457 -3.486 1 66.75 239 GLN A CA 1
ATOM 1798 C C . GLN A 1 239 ? 8.938 1.466 -3.764 1 66.75 239 GLN A C 1
ATOM 1800 O O . GLN A 1 239 ? 9.961 1.479 -3.072 1 66.75 239 GLN A O 1
ATOM 1805 N N . VAL A 1 240 ? 8.773 2.271 -4.812 1 66.69 240 VAL A N 1
ATOM 1806 C CA . VAL A 1 240 ? 9.812 3.25 -5.137 1 66.69 240 VAL A CA 1
ATOM 1807 C C . VAL A 1 240 ? 9.922 4.273 -4.008 1 66.69 240 VAL A C 1
ATOM 1809 O O . VAL A 1 240 ? 11.016 4.762 -3.715 1 66.69 240 VAL A O 1
ATOM 1812 N N . TYR A 1 241 ? 8.82 4.547 -3.393 1 78.62 241 TYR A N 1
ATOM 1813 C CA . TYR A 1 241 ? 8.82 5.477 -2.27 1 78.62 241 TYR A CA 1
ATOM 1814 C C . TYR A 1 241 ? 9.516 4.863 -1.056 1 78.62 241 TYR A C 1
ATOM 1816 O O . TYR A 1 241 ? 10.32 5.523 -0.396 1 78.62 241 TYR A O 1
ATOM 1824 N N . GLN A 1 242 ? 9.211 3.564 -0.824 1 81.56 242 GLN A N 1
ATOM 1825 C CA . GLN A 1 242 ? 9.852 2.832 0.264 1 81.56 242 GLN A CA 1
ATOM 1826 C C . GLN A 1 242 ? 11.367 2.805 0.092 1 81.56 242 GLN A C 1
ATOM 1828 O O . GLN A 1 242 ? 12.109 3.158 1.013 1 81.56 242 GLN A O 1
ATOM 1833 N N . ARG A 1 243 ? 11.742 2.434 -1.059 1 79.88 243 ARG A N 1
ATOM 1834 C CA . ARG A 1 243 ? 13.164 2.316 -1.342 1 79.88 243 ARG A CA 1
ATOM 1835 C C . ARG A 1 243 ? 13.852 3.674 -1.259 1 79.88 243 ARG A C 1
ATOM 1837 O O . ARG A 1 243 ? 14.992 3.773 -0.786 1 79.88 243 ARG A O 1
ATOM 1844 N N . ALA A 1 244 ? 13.172 4.672 -1.708 1 83.62 244 ALA A N 1
ATOM 1845 C CA . ALA A 1 244 ? 13.734 6.02 -1.64 1 83.62 244 ALA A CA 1
ATOM 1846 C C . ALA A 1 244 ? 13.992 6.434 -0.194 1 83.62 244 ALA A C 1
ATOM 1848 O O . ALA A 1 244 ? 15.062 6.973 0.121 1 83.62 244 ALA A O 1
ATOM 1849 N N . ILE A 1 245 ? 13.039 6.133 0.678 1 91.44 245 ILE A N 1
ATOM 1850 C CA . ILE A 1 245 ? 13.219 6.465 2.088 1 91.44 245 ILE A CA 1
ATOM 1851 C C . ILE A 1 245 ? 14.438 5.727 2.637 1 91.44 245 ILE A C 1
ATOM 1853 O O . ILE A 1 245 ? 15.289 6.324 3.305 1 91.44 245 ILE A O 1
ATOM 1857 N N . ALA A 1 246 ? 14.547 4.473 2.328 1 90.62 246 ALA A N 1
ATOM 1858 C CA . ALA A 1 246 ? 15.617 3.635 2.855 1 90.62 246 ALA A CA 1
ATOM 1859 C C . ALA A 1 246 ? 16.984 4.094 2.336 1 90.62 246 ALA A C 1
ATOM 1861 O O . ALA A 1 246 ? 17.922 4.266 3.111 1 90.62 246 ALA A O 1
ATOM 1862 N N . VAL A 1 247 ? 17.062 4.363 1.049 1 86.75 247 VAL A N 1
ATOM 1863 C CA . VAL A 1 247 ? 18.344 4.703 0.413 1 86.75 247 VAL A CA 1
ATOM 1864 C C . VAL A 1 247 ? 18.766 6.105 0.836 1 86.75 247 VAL A C 1
ATOM 1866 O O . VAL A 1 247 ? 19.922 6.324 1.201 1 86.75 247 VAL A O 1
ATOM 1869 N N . MET A 1 248 ? 17.859 7.039 0.815 1 91.44 248 MET A N 1
ATOM 1870 C CA . MET A 1 248 ? 18.203 8.391 1.249 1 91.44 248 MET A CA 1
ATOM 1871 C C . MET A 1 248 ? 18.547 8.414 2.732 1 91.44 248 MET A C 1
ATOM 1873 O O . MET A 1 248 ? 19.469 9.117 3.146 1 91.44 248 MET A O 1
ATOM 1877 N N . GLY A 1 249 ? 17.75 7.652 3.488 1 97.12 249 GLY A N 1
ATOM 1878 C CA . GLY A 1 249 ? 18.031 7.586 4.91 1 97.12 249 GLY A CA 1
ATOM 1879 C C . GLY A 1 249 ? 19.453 7.109 5.211 1 97.12 249 GLY A C 1
ATOM 1880 O O . GLY A 1 249 ? 20.141 7.699 6.039 1 97.12 249 GLY A O 1
ATOM 1881 N N . LYS A 1 250 ? 19.828 6.051 4.547 1 95 250 LYS A N 1
ATOM 1882 C CA . LYS A 1 250 ? 21.172 5.52 4.723 1 95 250 LYS A CA 1
ATOM 1883 C C . LYS A 1 250 ? 22.234 6.551 4.34 1 95 250 LYS A C 1
ATOM 1885 O O . LYS A 1 250 ? 23.234 6.711 5.039 1 95 250 LYS A O 1
ATOM 1890 N N . ALA A 1 251 ? 22.016 7.207 3.205 1 92.5 251 ALA A N 1
ATOM 1891 C CA . ALA A 1 251 ? 22.938 8.234 2.76 1 92.5 251 ALA A CA 1
ATOM 1892 C C . ALA A 1 251 ? 23.062 9.359 3.791 1 92.5 251 ALA A C 1
ATOM 1894 O O . ALA A 1 251 ? 24.156 9.859 4.051 1 92.5 251 ALA A O 1
ATOM 1895 N N . ILE A 1 252 ? 21.969 9.773 4.379 1 96.06 252 ILE A N 1
ATOM 1896 C CA . ILE A 1 252 ? 21.922 10.852 5.359 1 96.06 252 ILE A CA 1
ATOM 1897 C C . ILE A 1 252 ? 22.625 10.414 6.641 1 96.06 252 ILE A C 1
ATOM 1899 O O . ILE A 1 252 ? 23.328 11.211 7.273 1 96.06 252 ILE A O 1
ATOM 1903 N N . ASP A 1 253 ? 22.391 9.188 6.973 1 95.06 253 ASP A N 1
ATOM 1904 C CA . ASP A 1 253 ? 23.016 8.656 8.18 1 95.06 253 ASP A CA 1
ATOM 1905 C C . ASP A 1 253 ? 24.531 8.492 7.996 1 95.06 253 ASP A C 1
ATOM 1907 O O . ASP A 1 253 ? 25.266 8.375 8.977 1 95.06 253 ASP A O 1
ATOM 1911 N N . GLY A 1 254 ? 25.047 8.625 6.766 1 87.81 254 GLY A N 1
ATOM 1912 C CA . GLY A 1 254 ? 26.469 8.492 6.496 1 87.81 254 GLY A CA 1
ATOM 1913 C C . GLY A 1 254 ? 26.922 7.055 6.402 1 87.81 254 GLY A C 1
ATOM 1914 O O . GLY A 1 254 ? 28.062 6.73 6.77 1 87.81 254 GLY A O 1
ATOM 1915 N N . LYS A 1 255 ? 26.047 6.203 6.027 1 72.75 255 LYS A N 1
ATOM 1916 C CA . LYS A 1 255 ? 26.359 4.785 5.902 1 72.75 255 LYS A CA 1
ATOM 1917 C C . LYS A 1 255 ? 26.234 4.316 4.457 1 72.75 255 LYS A C 1
ATOM 1919 O O . LYS A 1 255 ? 25.469 4.895 3.678 1 72.75 255 LYS A O 1
ATOM 1924 N N . MET B 1 1 ? -45.031 5.758 23.703 1 26.61 1 MET B N 1
ATOM 1925 C CA . MET B 1 1 ? -44.25 4.805 22.922 1 26.61 1 MET B CA 1
ATOM 1926 C C . MET B 1 1 ? -43.375 5.523 21.922 1 26.61 1 MET B C 1
ATOM 1928 O O . MET B 1 1 ? -43.844 5.965 20.875 1 26.61 1 MET B O 1
ATOM 1932 N N . ALA B 1 2 ? -42.344 6.234 22.328 1 34.16 2 ALA B N 1
ATOM 1933 C CA . ALA B 1 2 ? -41.469 7.203 21.641 1 34.16 2 ALA B CA 1
ATOM 1934 C C . ALA B 1 2 ? -40.625 6.523 20.562 1 34.16 2 ALA B C 1
ATOM 1936 O O . ALA B 1 2 ? -39.875 5.605 20.859 1 34.16 2 ALA B O 1
ATOM 1937 N N . GLY B 1 3 ? -41.062 6.344 19.328 1 29.66 3 GLY B N 1
ATOM 1938 C CA . GLY B 1 3 ? -40.344 5.75 18.203 1 29.66 3 GLY B CA 1
ATOM 1939 C C . GLY B 1 3 ? -38.938 6.301 18.031 1 29.66 3 GLY B C 1
ATOM 1940 O O . GLY B 1 3 ? -38.75 7.504 17.828 1 29.66 3 GLY B O 1
ATOM 1941 N N . ALA B 1 4 ? -37.969 5.707 18.516 1 36.81 4 ALA B N 1
ATOM 1942 C CA . ALA B 1 4 ? -36.562 6.039 18.344 1 36.81 4 ALA B CA 1
ATOM 1943 C C . ALA B 1 4 ? -36.188 6.109 16.859 1 36.81 4 ALA B C 1
ATOM 1945 O O . ALA B 1 4 ? -36.188 5.086 16.172 1 36.81 4 ALA B O 1
ATOM 1946 N N . GLY B 1 5 ? -36.469 7.133 16.156 1 36.44 5 GLY B N 1
ATOM 1947 C CA . GLY B 1 5 ? -36.094 7.258 14.75 1 36.44 5 GLY B CA 1
ATOM 1948 C C . GLY B 1 5 ? -34.625 6.945 14.5 1 36.44 5 GLY B C 1
ATOM 1949 O O . GLY B 1 5 ? -33.75 7.504 15.156 1 36.44 5 GLY B O 1
ATOM 1950 N N . ILE B 1 6 ? -34.281 5.832 13.953 1 38.78 6 ILE B N 1
ATOM 1951 C CA . ILE B 1 6 ? -32.938 5.469 13.508 1 38.78 6 ILE B CA 1
ATOM 1952 C C . ILE B 1 6 ? -32.344 6.609 12.695 1 38.78 6 ILE B C 1
ATOM 1954 O O . ILE B 1 6 ? -32.906 7.031 11.688 1 38.78 6 ILE B O 1
ATOM 1958 N N . ALA B 1 7 ? -31.781 7.48 13.375 1 43.91 7 ALA B N 1
ATOM 1959 C CA . ALA B 1 7 ? -31.125 8.562 12.656 1 43.91 7 ALA B CA 1
ATOM 1960 C C . ALA B 1 7 ? -30.375 8.031 11.43 1 43.91 7 ALA B C 1
ATOM 1962 O O . ALA B 1 7 ? -29.453 7.219 11.562 1 43.91 7 ALA B O 1
ATOM 1963 N N . GLU B 1 8 ? -30.984 7.953 10.203 1 50.94 8 GLU B N 1
ATOM 1964 C CA . GLU B 1 8 ? -30.391 7.539 8.938 1 50.94 8 GLU B CA 1
ATOM 1965 C C . GLU B 1 8 ? -29.016 8.18 8.742 1 50.94 8 GLU B C 1
ATOM 1967 O O . GLU B 1 8 ? -28.828 9.359 9.031 1 50.94 8 GLU B O 1
ATOM 1972 N N . ALA B 1 9 ? -27.984 7.398 8.555 1 58.97 9 ALA B N 1
ATOM 1973 C CA . ALA B 1 9 ? -26.641 7.883 8.25 1 58.97 9 ALA B CA 1
ATOM 1974 C C . ALA B 1 9 ? -26.672 8.891 7.102 1 58.97 9 ALA B C 1
ATOM 1976 O O . ALA B 1 9 ? -27.469 8.75 6.168 1 58.97 9 ALA B O 1
ATOM 1977 N N . ALA B 1 10 ? -25.922 10.047 7.363 1 72.12 10 ALA B N 1
ATOM 1978 C CA . ALA B 1 10 ? -25.828 11.062 6.316 1 72.12 10 ALA B CA 1
ATOM 1979 C C . ALA B 1 10 ? -25.422 10.438 4.984 1 72.12 10 ALA B C 1
ATOM 1981 O O . ALA B 1 10 ? -24.516 9.602 4.93 1 72.12 10 ALA B O 1
ATOM 1982 N N . GLN B 1 11 ? -26.188 10.719 3.93 1 75.88 11 GLN B N 1
ATOM 1983 C CA . GLN B 1 11 ? -25.969 10.148 2.602 1 75.88 11 GLN B CA 1
ATOM 1984 C C . GLN B 1 11 ? -24.844 10.875 1.872 1 75.88 11 GLN B C 1
ATOM 1986 O O . GLN B 1 11 ? -24.781 12.109 1.861 1 75.88 11 GLN B O 1
ATOM 1991 N N . CYS B 1 12 ? -23.969 10.125 1.363 1 78.62 12 CYS B N 1
ATOM 1992 C CA . CYS B 1 12 ? -22.875 10.711 0.583 1 78.62 12 CYS B CA 1
ATOM 1993 C C . CYS B 1 12 ? -23.406 11.305 -0.719 1 78.62 12 CYS B C 1
ATOM 1995 O O . CYS B 1 12 ? -24.562 11.109 -1.074 1 78.62 12 CYS B O 1
ATOM 1997 N N . GLY B 1 13 ? -22.609 12.227 -1.35 1 82.12 13 GLY B N 1
ATOM 1998 C CA . GLY B 1 13 ? -22.922 12.852 -2.625 1 82.12 13 GLY B CA 1
ATOM 1999 C C . GLY B 1 13 ? -21.703 13.031 -3.52 1 82.12 13 GLY B C 1
ATOM 2000 O O . GLY B 1 13 ? -20.578 12.844 -3.078 1 82.12 13 GLY B O 1
ATOM 2001 N N . ASN B 1 14 ? -21.969 13.352 -4.762 1 80.62 14 ASN B N 1
ATOM 2002 C CA . ASN B 1 14 ? -20.875 13.414 -5.73 1 80.62 14 ASN B CA 1
ATOM 2003 C C . ASN B 1 14 ? -20.703 14.812 -6.301 1 80.62 14 ASN B C 1
ATOM 2005 O O . ASN B 1 14 ? -20.016 15.008 -7.309 1 80.62 14 ASN B O 1
ATOM 2009 N N . ASN B 1 15 ? -21.391 15.781 -5.789 1 83.81 15 ASN B N 1
ATOM 2010 C CA . ASN B 1 15 ? -21.219 17.188 -6.113 1 83.81 15 ASN B CA 1
ATOM 2011 C C . ASN B 1 15 ? -21.562 18.078 -4.926 1 83.81 15 ASN B C 1
ATOM 2013 O O . ASN B 1 15 ? -21.969 17.594 -3.867 1 83.81 15 ASN B O 1
ATOM 2017 N N . ALA B 1 16 ? -21.453 19.438 -5.09 1 89.5 16 ALA B N 1
ATOM 2018 C CA . ALA B 1 16 ? -21.547 20.375 -3.977 1 89.5 16 ALA B CA 1
ATOM 2019 C C . ALA B 1 16 ? -22.984 20.531 -3.51 1 89.5 16 ALA B C 1
ATOM 2021 O O . ALA B 1 16 ? -23.25 21 -2.396 1 89.5 16 ALA B O 1
ATOM 2022 N N . ALA B 1 17 ? -23.938 20.172 -4.246 1 88.81 17 ALA B N 1
ATOM 2023 C CA . ALA B 1 17 ? -25.344 20.5 -4.008 1 88.81 17 ALA B CA 1
ATOM 2024 C C . ALA B 1 17 ? -25.844 19.828 -2.73 1 88.81 17 ALA B C 1
ATOM 2026 O O . ALA B 1 17 ? -26.688 20.406 -2.021 1 88.81 17 ALA B O 1
ATOM 2027 N N . GLY B 1 18 ? -25.375 18.641 -2.398 1 90.19 18 GLY B N 1
ATOM 2028 C CA . GLY B 1 18 ? -25.859 17.906 -1.244 1 90.19 18 GLY B CA 1
ATOM 2029 C C . GLY B 1 18 ? -25.016 18.109 -0.001 1 90.19 18 GLY B C 1
ATOM 2030 O O . GLY B 1 18 ? -25.344 17.594 1.071 1 90.19 18 GLY B O 1
ATOM 2031 N N . TYR B 1 19 ? -23.984 18.922 -0.099 1 92.62 19 TYR B N 1
ATOM 2032 C CA . TYR B 1 19 ? -23 19 0.969 1 92.62 19 TYR B CA 1
ATOM 2033 C C . TYR B 1 19 ? -23.609 19.578 2.236 1 92.62 19 TYR B C 1
ATOM 2035 O O . TYR B 1 19 ? -23.359 19.078 3.338 1 92.62 19 TYR B O 1
ATOM 2043 N N . ASN B 1 20 ? -24.422 20.641 2.1 1 94.31 20 ASN B N 1
ATOM 2044 C CA . ASN B 1 20 ? -24.969 21.312 3.273 1 94.31 20 ASN B CA 1
ATOM 2045 C C . ASN B 1 20 ? -25.953 20.406 4.016 1 94.31 20 ASN B C 1
ATOM 2047 O O . ASN B 1 20 ? -26 20.422 5.246 1 94.31 20 ASN B O 1
ATOM 2051 N N . ALA B 1 21 ? -26.766 19.688 3.266 1 93.06 21 ALA B N 1
ATOM 2052 C CA . ALA B 1 21 ? -27.656 18.734 3.904 1 93.06 21 ALA B CA 1
ATOM 2053 C C . ALA B 1 21 ? -26.875 17.641 4.637 1 93.06 21 ALA B C 1
ATOM 2055 O O . ALA B 1 21 ? -27.219 17.281 5.766 1 93.06 21 ALA B O 1
ATOM 2056 N N . TRP B 1 22 ? -25.891 17.125 3.982 1 93.38 22 TRP B N 1
ATOM 2057 C CA . TRP B 1 22 ? -25 16.141 4.598 1 93.38 22 TRP B CA 1
ATOM 2058 C C . TRP B 1 22 ? -24.359 16.703 5.855 1 93.38 22 TRP B C 1
ATOM 2060 O O . TRP B 1 22 ? -24.281 16.031 6.883 1 93.38 22 TRP B O 1
ATOM 2070 N N . LEU B 1 23 ? -23.891 17.984 5.801 1 95.12 23 LEU B N 1
ATOM 2071 C CA . LEU B 1 23 ? -23.203 18.656 6.91 1 95.12 23 LEU B CA 1
ATOM 2072 C C . LEU B 1 23 ? -24.125 18.734 8.133 1 95.12 23 LEU B C 1
ATOM 2074 O O . LEU B 1 23 ? -23.688 18.469 9.25 1 95.12 23 LEU B O 1
ATOM 2078 N N . GLN B 1 24 ? -25.391 19.078 7.945 1 94.62 24 GLN B N 1
ATOM 2079 C CA . GLN B 1 24 ? -26.344 19.203 9.047 1 94.62 24 GLN B CA 1
ATOM 2080 C C . GLN B 1 24 ? -26.562 17.859 9.727 1 94.62 24 GLN B C 1
ATOM 2082 O O . GLN B 1 24 ? -26.609 17.781 10.953 1 94.62 24 GLN B O 1
ATOM 2087 N N . GLN B 1 25 ? -26.688 16.922 8.922 1 93.06 25 GLN B N 1
ATOM 2088 C CA . GLN B 1 25 ? -26.875 15.586 9.469 1 93.06 25 GLN B CA 1
ATOM 2089 C C . GLN B 1 25 ? -25.625 15.102 10.195 1 93.06 25 GLN B C 1
ATOM 2091 O O . GLN B 1 25 ? -25.719 14.484 11.258 1 93.06 25 GLN B O 1
ATOM 2096 N N . THR B 1 26 ? -24.5 15.367 9.594 1 93.38 26 THR B N 1
ATOM 2097 C CA . THR B 1 26 ? -23.234 14.938 10.172 1 93.38 26 THR B CA 1
ATOM 2098 C C . THR B 1 26 ? -22.969 15.641 11.5 1 93.38 26 THR B C 1
ATOM 2100 O O . THR B 1 26 ? -22.406 15.047 12.422 1 93.38 26 THR B O 1
ATOM 2103 N N . MET B 1 27 ? -23.328 16.922 11.648 1 94.88 27 MET B N 1
ATOM 2104 C CA . MET B 1 27 ? -23.156 17.656 12.898 1 94.88 27 MET B CA 1
ATOM 2105 C C . MET B 1 27 ? -23.938 16.984 14.031 1 94.88 27 MET B C 1
ATOM 2107 O O . MET B 1 27 ? -23.438 16.875 15.148 1 94.88 27 MET B O 1
ATOM 2111 N N . LYS B 1 28 ? -25.125 16.484 13.789 1 92.31 28 LYS B N 1
ATOM 2112 C CA . LYS B 1 28 ? -25.938 15.781 14.789 1 92.31 28 LYS B CA 1
ATOM 2113 C C . LYS B 1 28 ? -25.281 14.445 15.172 1 92.31 28 LYS B C 1
ATOM 2115 O O . LYS B 1 28 ? -25.219 14.109 16.359 1 92.31 28 LYS B O 1
ATOM 2120 N N . GLU B 1 29 ? -24.844 13.789 14.188 1 89.5 29 GLU B N 1
ATOM 2121 C CA . GLU B 1 29 ? -24.188 12.516 14.438 1 89.5 29 GLU B CA 1
ATOM 2122 C C . GLU B 1 29 ? -22.906 12.695 15.258 1 89.5 29 GLU B C 1
ATOM 2124 O O . GLU B 1 29 ? -22.625 11.906 16.156 1 89.5 29 GLU B O 1
ATOM 2129 N N . ALA B 1 30 ? -22.156 13.703 14.898 1 91.31 30 ALA B N 1
ATOM 2130 C CA . ALA B 1 30 ? -20.906 13.977 15.586 1 91.31 30 ALA B CA 1
ATOM 2131 C C . ALA B 1 30 ? -21.125 14.234 17.078 1 91.31 30 ALA B C 1
ATOM 2133 O O . ALA B 1 30 ? -20.375 13.742 17.922 1 91.31 30 ALA B O 1
ATOM 2134 N N . ALA B 1 31 ? -22.141 15.008 17.359 1 91.44 31 ALA B N 1
ATOM 2135 C CA . ALA B 1 31 ? -22.469 15.281 18.766 1 91.44 31 ALA B CA 1
ATOM 2136 C C . ALA B 1 31 ? -22.812 13.992 19.516 1 91.44 31 ALA B C 1
ATOM 2138 O O . ALA B 1 31 ? -22.391 13.805 20.656 1 91.44 31 ALA B O 1
ATOM 2139 N N . SER B 1 32 ? -23.469 13.109 18.859 1 88.56 32 SER B N 1
ATOM 2140 C CA . SER B 1 32 ? -23.875 11.844 19.469 1 88.56 32 SER B CA 1
ATOM 2141 C C . SER B 1 32 ? -22.672 10.93 19.688 1 88.56 32 SER B C 1
ATOM 2143 O O . SER B 1 32 ? -22.719 10.039 20.531 1 88.56 32 SER B O 1
ATOM 2145 N N . ARG B 1 33 ? -21.609 11.211 18.969 1 86 33 ARG B N 1
ATOM 2146 C CA . ARG B 1 33 ? -20.422 10.375 19.062 1 86 33 ARG B CA 1
ATOM 2147 C C . ARG B 1 33 ? -19.391 10.984 20 1 86 33 ARG B C 1
ATOM 2149 O O . ARG B 1 33 ? -18.266 10.508 20.094 1 86 33 ARG B O 1
ATOM 2156 N N . GLY B 1 34 ? -19.75 12.062 20.625 1 88.94 34 GLY B N 1
ATOM 2157 C CA . GLY B 1 34 ? -18.906 12.594 21.688 1 88.94 34 GLY B CA 1
ATOM 2158 C C . GLY B 1 34 ? -18 13.719 21.234 1 88.94 34 GLY B C 1
ATOM 2159 O O . GLY B 1 34 ? -17.109 14.141 21.969 1 88.94 34 GLY B O 1
ATOM 2160 N N . ILE B 1 35 ? -18.188 14.188 20.078 1 95.31 35 ILE B N 1
ATOM 2161 C CA . ILE B 1 35 ? -17.422 15.352 19.625 1 95.31 35 ILE B CA 1
ATOM 2162 C C . ILE B 1 35 ? -17.859 16.578 20.422 1 95.31 35 ILE B C 1
ATOM 2164 O O . ILE B 1 35 ? -19.062 16.797 20.641 1 95.31 35 ILE B O 1
ATOM 2168 N N . GLY B 1 36 ? -16.875 17.359 20.891 1 95.06 36 GLY B N 1
ATOM 2169 C CA . GLY B 1 36 ? -17.125 18.531 21.719 1 95.06 36 GLY B CA 1
ATOM 2170 C C . GLY B 1 36 ? -17.547 19.75 20.906 1 95.06 36 GLY B C 1
ATOM 2171 O O . GLY B 1 36 ? -17.656 19.672 19.688 1 95.06 36 GLY B O 1
ATOM 2172 N N . LYS B 1 37 ? -17.734 20.891 21.656 1 96 37 LYS B N 1
ATOM 2173 C CA . LYS B 1 37 ? -18.266 22.109 21.078 1 96 37 LYS B CA 1
ATOM 2174 C C . LYS B 1 37 ? -17.312 22.703 20.031 1 96 37 LYS B C 1
ATOM 2176 O O . LYS B 1 37 ? -17.75 23.188 18.984 1 96 37 LYS B O 1
ATOM 2181 N N . ALA B 1 38 ? -16.016 22.609 20.328 1 97.25 38 ALA B N 1
ATOM 2182 C CA . ALA B 1 38 ? -15.039 23.172 19.406 1 97.25 38 ALA B CA 1
ATOM 2183 C C . ALA B 1 38 ? -15.039 22.422 18.078 1 97.25 38 ALA B C 1
ATOM 2185 O O . ALA B 1 38 ? -15.016 23.031 17 1 97.25 38 ALA B O 1
ATOM 2186 N N . GLY B 1 39 ? -15.078 21.078 18.141 1 97.25 39 GLY B N 1
ATOM 2187 C CA . GLY B 1 39 ? -15.141 20.266 16.938 1 97.25 39 GLY B CA 1
ATOM 2188 C C . GLY B 1 39 ? -16.406 20.484 16.125 1 97.25 39 GLY B C 1
ATOM 2189 O O . GLY B 1 39 ? -16.328 20.625 14.906 1 97.25 39 GLY B O 1
ATOM 2190 N N . ILE B 1 40 ? -17.531 20.531 16.812 1 95.88 40 ILE B N 1
ATOM 2191 C CA . ILE B 1 40 ? -18.812 20.734 16.125 1 95.88 40 ILE B CA 1
ATOM 2192 C C . ILE B 1 40 ? -18.828 22.109 15.461 1 95.88 40 ILE B C 1
ATOM 2194 O O . ILE B 1 40 ? -19.297 22.234 14.328 1 95.88 40 ILE B O 1
ATOM 2198 N N . ASN B 1 41 ? -18.359 23.172 16.156 1 96.69 41 ASN B N 1
ATOM 2199 C CA . ASN B 1 41 ? -18.281 24.5 15.578 1 96.69 41 ASN B CA 1
ATOM 2200 C C . ASN B 1 41 ? -17.391 24.547 14.344 1 96.69 41 ASN B C 1
ATOM 2202 O O . ASN B 1 41 ? -17.719 25.188 13.352 1 96.69 41 ASN B O 1
ATOM 2206 N N . ALA B 1 42 ? -16.266 23.922 14.461 1 98.06 42 ALA B N 1
ATOM 2207 C CA . ALA B 1 42 ? -15.352 23.844 13.312 1 98.06 42 ALA B CA 1
ATOM 2208 C C . ALA B 1 42 ? -16.031 23.188 12.117 1 98.06 42 ALA B C 1
ATOM 2210 O O . ALA B 1 42 ? -15.898 23.641 10.984 1 98.06 42 ALA B O 1
ATOM 2211 N N . LEU B 1 43 ? -16.688 22.047 12.367 1 96.38 43 LEU B N 1
ATOM 2212 C CA . LEU B 1 43 ? -17.391 21.312 11.32 1 96.38 43 LEU B CA 1
ATOM 2213 C C . LEU B 1 43 ? -18.438 22.188 10.656 1 96.38 43 LEU B C 1
ATOM 2215 O O . LEU B 1 43 ? -18.562 22.188 9.43 1 96.38 43 LEU B O 1
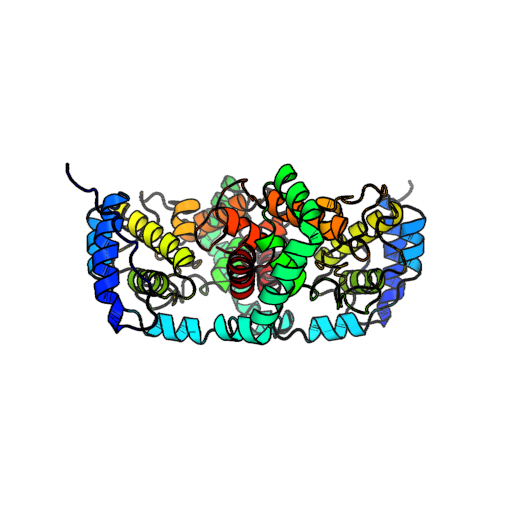ATOM 2219 N N . ALA B 1 44 ? -19.172 22.922 11.43 1 96.19 44 ALA B N 1
ATOM 2220 C CA . ALA B 1 44 ? -20.234 23.797 10.938 1 96.19 44 ALA B CA 1
ATOM 2221 C C . ALA B 1 44 ? -19.688 24.828 9.961 1 96.19 44 ALA B C 1
ATOM 2223 O O . ALA B 1 44 ? -20.406 25.281 9.055 1 96.19 44 ALA B O 1
ATOM 2224 N N . ASN B 1 45 ? -18.453 25.156 10.125 1 95.38 45 ASN B N 1
ATOM 2225 C CA . ASN B 1 45 ? -17.859 26.234 9.344 1 95.38 45 ASN B CA 1
ATOM 2226 C C . ASN B 1 45 ? -17.141 25.688 8.109 1 95.38 45 ASN B C 1
ATOM 2228 O O . ASN B 1 45 ? -16.531 26.453 7.355 1 95.38 45 ASN B O 1
ATOM 2232 N N . THR B 1 46 ? -17.156 24.359 7.863 1 95.69 46 THR B N 1
ATOM 2233 C CA . THR B 1 46 ? -16.5 23.797 6.688 1 95.69 46 THR B CA 1
ATOM 2234 C C . THR B 1 46 ? -17.281 24.125 5.418 1 95.69 46 THR B C 1
ATOM 2236 O O . THR B 1 46 ? -18.469 24.453 5.48 1 95.69 46 THR B O 1
ATOM 2239 N N . LYS B 1 47 ? -16.562 24.172 4.305 1 93.88 47 LYS B N 1
ATOM 2240 C CA . LYS B 1 47 ? -17.141 24.359 2.977 1 93.88 47 LYS B CA 1
ATOM 2241 C C . LYS B 1 47 ? -16.734 23.234 2.033 1 93.88 47 LYS B C 1
ATOM 2243 O O . LYS B 1 47 ? -15.68 22.609 2.225 1 93.88 47 LYS B O 1
ATOM 2248 N N . TYR B 1 48 ? -17.625 23 1.035 1 94.12 48 TYR B N 1
ATOM 2249 C CA . TYR B 1 48 ? -17.281 22.047 -0.008 1 94.12 48 TYR B CA 1
ATOM 2250 C C . TYR B 1 48 ? -15.984 22.453 -0.702 1 94.12 48 TYR B C 1
ATOM 2252 O O . TYR B 1 48 ? -15.914 23.516 -1.325 1 94.12 48 TYR B O 1
ATOM 2260 N N . ALA B 1 49 ? -14.953 21.578 -0.547 1 92.69 49 ALA B N 1
ATOM 2261 C CA . ALA B 1 49 ? -13.633 21.891 -1.079 1 92.69 49 ALA B CA 1
ATOM 2262 C C . ALA B 1 49 ? -13.484 21.375 -2.51 1 92.69 49 ALA B C 1
ATOM 2264 O O . ALA B 1 49 ? -12.977 20.266 -2.73 1 92.69 49 ALA B O 1
ATOM 2265 N N . GLN B 1 50 ? -13.805 22.25 -3.477 1 87.44 50 GLN B N 1
ATOM 2266 C CA . GLN B 1 50 ? -13.773 21.875 -4.883 1 87.44 50 GLN B CA 1
ATOM 2267 C C . GLN B 1 50 ? -12.352 21.5 -5.32 1 87.44 50 GLN B C 1
ATOM 2269 O O . GLN B 1 50 ? -12.156 20.578 -6.105 1 87.44 50 GLN B O 1
ATOM 2274 N N . ALA B 1 51 ? -11.352 22.25 -4.816 1 83.12 51 ALA B N 1
ATOM 2275 C CA . ALA B 1 51 ? -9.961 21.969 -5.164 1 83.12 51 ALA B CA 1
ATOM 2276 C C . ALA B 1 51 ? -9.555 20.562 -4.723 1 83.12 51 ALA B C 1
ATOM 2278 O O . ALA B 1 51 ? -8.812 19.875 -5.426 1 83.12 51 ALA B O 1
ATOM 2279 N N . THR B 1 52 ? -9.984 20.094 -3.559 1 86.88 52 THR B N 1
ATOM 2280 C CA . THR B 1 52 ? -9.734 18.75 -3.055 1 86.88 52 THR B CA 1
ATOM 2281 C C . THR B 1 52 ? -10.328 17.703 -3.99 1 86.88 52 THR B C 1
ATOM 2283 O O . THR B 1 52 ? -9.672 16.719 -4.332 1 86.88 52 THR B O 1
ATOM 2286 N N . ILE B 1 53 ? -11.555 17.922 -4.434 1 85 53 ILE B N 1
ATOM 2287 C CA . ILE B 1 53 ? -12.227 17 -5.332 1 85 53 ILE B CA 1
ATOM 2288 C C . ILE B 1 53 ? -11.469 16.922 -6.656 1 85 53 ILE B C 1
ATOM 2290 O O . ILE B 1 53 ? -11.25 15.836 -7.191 1 85 53 ILE B O 1
ATOM 2294 N N . ASN B 1 54 ? -11.078 18.109 -7.184 1 77.38 54 ASN B N 1
ATOM 2295 C CA . ASN B 1 54 ? -10.32 18.141 -8.43 1 77.38 54 ASN B CA 1
ATOM 2296 C C . ASN B 1 54 ? -9.023 17.359 -8.32 1 77.38 54 ASN B C 1
ATOM 2298 O O . ASN B 1 54 ? -8.695 16.562 -9.211 1 77.38 54 ASN B O 1
ATOM 2302 N N . ALA B 1 55 ? -8.297 17.562 -7.277 1 75.75 55 ALA B N 1
ATOM 2303 C CA . ALA B 1 55 ? -7.047 16.828 -7.047 1 75.75 55 ALA B CA 1
ATOM 2304 C C . ALA B 1 55 ? -7.305 15.328 -6.906 1 75.75 55 ALA B C 1
ATOM 2306 O O . ALA B 1 55 ? -6.566 14.516 -7.465 1 75.75 55 ALA B O 1
ATOM 2307 N N . ASP B 1 56 ? -8.273 14.977 -6.184 1 74.06 56 ASP B N 1
ATOM 2308 C CA . ASP B 1 56 ? -8.617 13.578 -5.906 1 74.06 56 ASP B CA 1
ATOM 2309 C C . ASP B 1 56 ? -8.992 12.844 -7.191 1 74.06 56 ASP B C 1
ATOM 2311 O O . ASP B 1 56 ? -8.672 11.664 -7.352 1 74.06 56 ASP B O 1
ATOM 2315 N N . ARG B 1 57 ? -9.648 13.531 -8.008 1 70.44 57 ARG B N 1
ATOM 2316 C CA . ARG B 1 57 ? -10.125 12.938 -9.25 1 70.44 57 ARG B CA 1
ATOM 2317 C C . ARG B 1 57 ? -9.008 12.883 -10.289 1 70.44 57 ARG B C 1
ATOM 2319 O O . ARG B 1 57 ? -9.055 12.07 -11.219 1 70.44 57 ARG B O 1
ATOM 2326 N N . ASN B 1 58 ? -8.109 13.852 -10.195 1 57.75 58 ASN B N 1
ATOM 2327 C CA . ASN B 1 58 ? -7.027 13.945 -11.172 1 57.75 58 ASN B CA 1
ATOM 2328 C C . ASN B 1 58 ? -5.824 13.102 -10.758 1 57.75 58 ASN B C 1
ATOM 2330 O O . ASN B 1 58 ? -4.84 13.016 -11.492 1 57.75 58 ASN B O 1
ATOM 2334 N N . GLN B 1 59 ? -5.746 12.844 -9.547 1 51.59 59 GLN B N 1
ATOM 2335 C CA . GLN B 1 59 ? -4.598 12.031 -9.164 1 51.59 59 GLN B CA 1
ATOM 2336 C C . GLN B 1 59 ? -4.477 10.797 -10.055 1 51.59 59 GLN B C 1
ATOM 2338 O O . GLN B 1 59 ? -5.43 10.031 -10.195 1 51.59 59 GLN B O 1
ATOM 2343 N N . LYS B 1 60 ? -3.902 10.891 -11.203 1 45.91 60 LYS B N 1
ATOM 2344 C CA . LYS B 1 60 ? -3.604 9.898 -12.227 1 45.91 60 LYS B CA 1
ATOM 2345 C C . LYS B 1 60 ? -3.281 8.547 -11.594 1 45.91 60 LYS B C 1
ATOM 2347 O O . LYS B 1 60 ? -3.398 7.504 -12.25 1 45.91 60 LYS B O 1
ATOM 2352 N N . SER B 1 61 ? -2.438 8.617 -10.609 1 43.22 61 SER B N 1
ATOM 2353 C CA . SER B 1 61 ? -2.174 7.266 -10.125 1 43.22 61 SER B CA 1
ATOM 2354 C C . SER B 1 61 ? -3.471 6.508 -9.867 1 43.22 61 SER B C 1
ATOM 2356 O O . SER B 1 61 ? -3.508 5.277 -9.953 1 43.22 61 SER B O 1
ATOM 2358 N N . PHE B 1 62 ? -4.469 7.305 -9.125 1 42.38 62 PHE B N 1
ATOM 2359 C CA . PHE B 1 62 ? -5.777 6.66 -9.164 1 42.38 62 PHE B CA 1
ATOM 2360 C C . PHE B 1 62 ? -6.418 6.824 -10.539 1 42.38 62 PHE B C 1
ATOM 2362 O O . PHE B 1 62 ? -7.238 7.719 -10.742 1 42.38 62 PHE B O 1
ATOM 2369 N N . LYS B 1 63 ? -5.605 6.77 -11.594 1 44.62 63 LYS B N 1
ATOM 2370 C CA . LYS B 1 63 ? -5.996 7.094 -12.961 1 44.62 63 LYS B CA 1
ATOM 2371 C C . LYS B 1 63 ? -7.445 6.691 -13.227 1 44.62 63 LYS B C 1
ATOM 2373 O O . LYS B 1 63 ? -8.133 7.336 -14.016 1 44.62 63 LYS B O 1
ATOM 2378 N N . LEU B 1 64 ? -7.793 5.527 -12.75 1 48.56 64 LEU B N 1
ATOM 2379 C CA . LEU B 1 64 ? -9.141 5.098 -13.117 1 48.56 64 LEU B CA 1
ATOM 2380 C C . LEU B 1 64 ? -10.125 5.391 -11.992 1 48.56 64 LEU B C 1
ATOM 2382 O O . LEU B 1 64 ? -9.812 5.191 -10.812 1 48.56 64 LEU B O 1
ATOM 2386 N N . SER B 1 65 ? -11.133 6.152 -12.227 1 53.28 65 SER B N 1
ATOM 2387 C CA . SER B 1 65 ? -12.234 6.191 -11.273 1 53.28 65 SER B CA 1
ATOM 2388 C C . SER B 1 65 ? -12.641 4.789 -10.828 1 53.28 65 SER B C 1
ATOM 2390 O O . SER B 1 65 ? -12.32 3.807 -11.508 1 53.28 65 SER B O 1
ATOM 2392 N N . PHE B 1 66 ? -13.094 4.648 -9.633 1 62.78 66 PHE B N 1
ATOM 2393 C CA . PHE B 1 66 ? -13.578 3.355 -9.172 1 62.78 66 PHE B CA 1
ATOM 2394 C C . PHE B 1 66 ? -14.492 2.715 -10.211 1 62.78 66 PHE B C 1
ATOM 2396 O O . PHE B 1 66 ? -14.367 1.524 -10.508 1 62.78 66 PHE B O 1
ATOM 2403 N N . GLU B 1 67 ? -15.375 3.533 -10.727 1 66.62 67 GLU B N 1
ATOM 2404 C CA . GLU B 1 67 ? -16.312 3.02 -11.727 1 66.62 67 GLU B CA 1
ATOM 2405 C C . GLU B 1 67 ? -15.578 2.531 -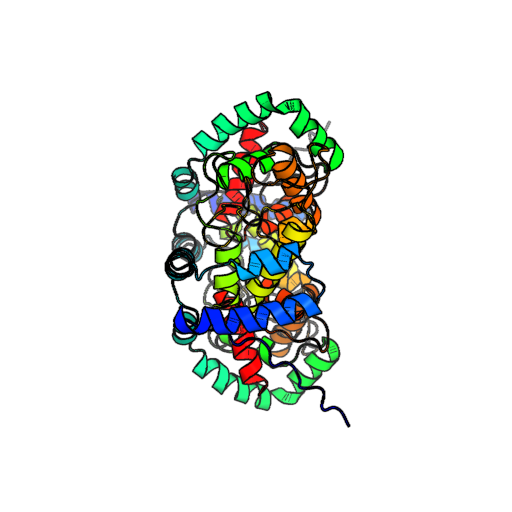12.969 1 66.62 67 GLU B C 1
ATOM 2407 O O . GLU B 1 67 ? -15.898 1.471 -13.508 1 66.62 67 GLU B O 1
ATOM 2412 N N . GLN B 1 68 ? -14.664 3.271 -13.367 1 62.38 68 GLN B N 1
ATOM 2413 C CA . GLN B 1 68 ? -13.883 2.869 -14.523 1 62.38 68 GLN B CA 1
ATOM 2414 C C . GLN B 1 68 ? -13.062 1.615 -14.227 1 62.38 68 GLN B C 1
ATOM 2416 O O . GLN B 1 68 ? -12.938 0.729 -15.078 1 62.38 68 GLN B O 1
ATOM 2421 N N . PHE B 1 69 ? -12.492 1.587 -13.047 1 72.88 69 PHE B N 1
ATOM 2422 C CA . PHE B 1 69 ? -11.742 0.408 -12.633 1 72.88 69 PHE B CA 1
ATOM 2423 C C . PHE B 1 69 ? -12.633 -0.832 -12.648 1 72.88 69 PHE B C 1
ATOM 2425 O O . PHE B 1 69 ? -12.242 -1.869 -13.188 1 72.88 69 PHE B O 1
ATOM 2432 N N . MET B 1 70 ? -13.828 -0.695 -12.109 1 77 70 MET B N 1
ATOM 2433 C CA . MET B 1 70 ? -14.781 -1.801 -12.07 1 77 70 MET B CA 1
ATOM 2434 C C . MET B 1 70 ? -15.125 -2.271 -13.477 1 77 70 MET B C 1
ATOM 2436 O O . MET B 1 70 ? -15.203 -3.475 -13.727 1 77 70 MET B O 1
ATOM 2440 N N . GLN B 1 71 ? -15.305 -1.373 -14.328 1 73.38 71 GLN B N 1
ATOM 2441 C CA . GLN B 1 71 ? -15.633 -1.707 -15.711 1 73.38 71 GLN B CA 1
ATOM 2442 C C . GLN B 1 71 ? -14.469 -2.408 -16.391 1 73.38 71 GLN B C 1
ATOM 2444 O O . GLN B 1 71 ? -14.648 -3.441 -17.047 1 73.38 71 GLN B O 1
ATOM 2449 N N . LYS B 1 72 ? -13.375 -1.853 -16.234 1 69.12 72 LYS B N 1
ATOM 2450 C CA . LYS B 1 72 ? -12.18 -2.398 -16.875 1 69.12 72 LYS B CA 1
ATOM 2451 C C . LYS B 1 72 ? -11.867 -3.795 -16.344 1 69.12 72 LYS B C 1
ATOM 2453 O O . LYS B 1 72 ? -11.398 -4.656 -17.094 1 69.12 72 LYS B O 1
ATOM 2458 N N . ARG B 1 73 ? -12.164 -4.047 -15.062 1 77.81 73 ARG B N 1
ATOM 2459 C CA . ARG B 1 73 ? -11.883 -5.332 -14.438 1 77.81 73 ARG B CA 1
ATOM 2460 C C . ARG B 1 73 ? -12.977 -6.348 -14.75 1 77.81 73 ARG B C 1
ATOM 2462 O O . ARG B 1 73 ? -12.828 -7.539 -14.461 1 77.81 73 ARG B O 1
ATOM 2469 N N . GLY B 1 74 ? -14.062 -5.863 -15.398 1 81.31 74 GLY B N 1
ATOM 2470 C CA . GLY B 1 74 ? -15.172 -6.758 -15.68 1 81.31 74 GLY B CA 1
ATOM 2471 C C . GLY B 1 74 ? -15.938 -7.156 -14.43 1 81.31 74 GLY B C 1
ATOM 2472 O O . GLY B 1 74 ? -16.266 -8.328 -14.242 1 81.31 74 GLY B O 1
ATOM 2473 N N . ALA B 1 75 ? -16.141 -6.172 -13.586 1 84.62 75 ALA B N 1
ATOM 2474 C CA . ALA B 1 75 ? -16.75 -6.418 -12.273 1 84.62 75 ALA B CA 1
ATOM 2475 C C . ALA B 1 75 ? -18.094 -7.113 -12.422 1 84.62 75 ALA B C 1
ATOM 2477 O O . ALA B 1 75 ? -18.422 -8.031 -11.664 1 84.62 75 ALA B O 1
ATOM 2478 N N . ASP B 1 76 ? -18.891 -6.734 -13.406 1 85.94 76 ASP B N 1
ATOM 2479 C CA . ASP B 1 76 ? -20.203 -7.34 -13.594 1 85.94 76 ASP B CA 1
ATOM 2480 C C . ASP B 1 76 ? -20.078 -8.828 -13.922 1 85.94 76 ASP B C 1
ATOM 2482 O O . ASP B 1 76 ? -20.844 -9.648 -13.414 1 85.94 76 ASP B O 1
ATOM 2486 N N . THR B 1 77 ? -19.203 -9.133 -14.789 1 86.81 77 THR B N 1
ATOM 2487 C CA . THR B 1 77 ? -18.969 -10.523 -15.141 1 86.81 77 THR B CA 1
ATOM 2488 C C . THR B 1 77 ? -18.469 -11.312 -13.938 1 86.81 77 THR B C 1
ATOM 2490 O O . THR B 1 77 ? -18.891 -12.445 -13.703 1 86.81 77 THR B O 1
ATOM 2493 N N . ILE B 1 78 ? -17.562 -10.711 -13.164 1 90.06 78 ILE B N 1
ATOM 2494 C CA . ILE B 1 78 ? -17.016 -11.383 -11.984 1 90.06 78 ILE B CA 1
ATOM 2495 C C . ILE B 1 78 ? -18.125 -11.641 -10.977 1 90.06 78 ILE B C 1
ATOM 2497 O O . ILE B 1 78 ? -18.188 -12.727 -10.391 1 90.06 78 ILE B O 1
ATOM 2501 N N . ILE B 1 79 ? -18.984 -10.688 -10.805 1 93.19 79 ILE B N 1
ATOM 2502 C CA . ILE B 1 79 ? -20.078 -10.844 -9.852 1 93.19 79 ILE B CA 1
ATOM 2503 C C . ILE B 1 79 ? -21.016 -11.953 -10.312 1 93.19 79 ILE B C 1
ATOM 2505 O O . ILE B 1 79 ? -21.375 -12.844 -9.531 1 93.19 79 ILE B O 1
ATOM 2509 N N . LYS B 1 80 ? -21.391 -11.922 -11.586 1 93.19 80 LYS B N 1
ATOM 2510 C CA . LYS B 1 80 ? -22.297 -12.922 -12.125 1 93.19 80 LYS B CA 1
ATOM 2511 C C . LYS B 1 80 ? -21.703 -14.32 -12.023 1 93.19 80 LYS B C 1
ATOM 2513 O O . LYS B 1 80 ? -22.328 -15.234 -11.484 1 93.19 80 LYS B O 1
ATOM 2518 N N . ARG B 1 81 ? -20.562 -14.531 -12.555 1 94.75 81 ARG B N 1
ATOM 2519 C CA . ARG B 1 81 ? -19.875 -15.82 -12.484 1 94.75 81 ARG B CA 1
ATOM 2520 C C . ARG B 1 81 ? -19.609 -16.203 -11.031 1 94.75 81 ARG B C 1
ATOM 2522 O O . ARG B 1 81 ? -19.672 -17.391 -10.68 1 94.75 81 ARG B O 1
ATOM 2529 N N . GLY B 1 82 ? -19.281 -15.156 -10.234 1 97.12 82 GLY B N 1
ATOM 2530 C CA . GLY B 1 82 ? -19.016 -15.398 -8.828 1 97.12 82 GLY B CA 1
ATOM 2531 C C . GLY B 1 82 ? -20.203 -16 -8.094 1 97.12 82 GLY B C 1
ATOM 2532 O O . GLY B 1 82 ? -20.031 -16.906 -7.266 1 97.12 82 GLY B O 1
ATOM 2533 N N . ARG B 1 83 ? -21.375 -15.555 -8.367 1 97.5 83 ARG B N 1
ATOM 2534 C CA . ARG B 1 83 ? -22.578 -16.125 -7.762 1 97.5 83 ARG B CA 1
ATOM 2535 C C . ARG B 1 83 ? -22.766 -17.578 -8.172 1 97.5 83 ARG B C 1
ATOM 2537 O O . ARG B 1 83 ? -23.156 -18.406 -7.359 1 97.5 83 ARG B O 1
ATOM 2544 N N . ALA B 1 84 ? -22.469 -17.844 -9.43 1 97.44 84 ALA B N 1
ATOM 2545 C CA . ALA B 1 84 ? -22.547 -19.219 -9.898 1 97.44 84 ALA B CA 1
ATOM 2546 C C . ALA B 1 84 ? -21.516 -20.094 -9.203 1 97.44 84 ALA B C 1
ATOM 2548 O O . ALA B 1 84 ? -21.812 -21.234 -8.812 1 97.44 84 ALA B O 1
ATOM 2549 N N . MET B 1 85 ? -20.297 -19.547 -9.07 1 97.75 85 MET B N 1
ATOM 2550 C CA . MET B 1 85 ? -19.234 -20.281 -8.383 1 97.75 85 MET B CA 1
ATOM 2551 C C . MET B 1 85 ? -19.609 -20.547 -6.934 1 97.75 85 MET B C 1
ATOM 2553 O O . MET B 1 85 ? -19.297 -21.625 -6.402 1 97.75 85 MET B O 1
ATOM 2557 N N . LYS B 1 86 ? -20.219 -19.562 -6.336 1 98.25 86 LYS B N 1
ATOM 2558 C CA . LYS B 1 86 ? -20.656 -19.719 -4.953 1 98.25 86 LYS B CA 1
ATOM 2559 C C . LYS B 1 86 ? -21.609 -20.906 -4.816 1 98.25 86 LYS B C 1
ATOM 2561 O O . LYS B 1 86 ? -21.453 -21.734 -3.918 1 98.25 86 LYS B O 1
ATOM 2566 N N . GLN B 1 87 ? -22.547 -20.969 -5.715 1 97.94 87 GLN B N 1
ATOM 2567 C CA . GLN B 1 87 ? -23.531 -22.047 -5.684 1 97.94 87 GLN B CA 1
ATOM 2568 C C . GLN B 1 87 ? -22.891 -23.391 -6 1 97.94 87 GLN B C 1
ATOM 2570 O O . GLN B 1 87 ? -23.156 -24.391 -5.324 1 97.94 87 GLN B O 1
ATOM 2575 N N . GLN B 1 88 ? -22.078 -23.438 -6.98 1 98 88 GLN B N 1
ATOM 2576 C CA . GLN B 1 88 ? -21.438 -24.656 -7.449 1 98 88 GLN B CA 1
ATOM 2577 C C . GLN B 1 88 ? -20.5 -25.234 -6.395 1 98 88 GLN B C 1
ATOM 2579 O O . GLN B 1 88 ? -20.219 -26.438 -6.398 1 98 88 GLN B O 1
ATOM 2584 N N . ASN B 1 89 ? -20 -24.312 -5.543 1 98.56 89 ASN B N 1
ATOM 2585 C CA . ASN B 1 89 ? -19.016 -24.734 -4.547 1 98.56 89 ASN B CA 1
ATOM 2586 C C . ASN B 1 89 ? -19.516 -24.453 -3.127 1 98.56 89 ASN B C 1
ATOM 2588 O O . ASN B 1 89 ? -18.734 -24.047 -2.26 1 98.56 89 ASN B O 1
ATOM 2592 N N . ALA B 1 90 ? -20.734 -24.609 -2.885 1 98.31 90 ALA B N 1
ATOM 2593 C CA . ALA B 1 90 ? -21.391 -24.203 -1.646 1 98.31 90 ALA B CA 1
ATOM 2594 C C . ALA B 1 90 ? -20.75 -24.875 -0.437 1 98.31 90 ALA B C 1
ATOM 2596 O O . ALA B 1 90 ? -20.5 -24.219 0.583 1 98.31 90 ALA B O 1
ATOM 2597 N N . ALA B 1 91 ? -20.469 -26.141 -0.511 1 98.5 91 ALA B N 1
ATOM 2598 C CA . ALA B 1 91 ? -19.891 -26.859 0.618 1 98.5 91 ALA B CA 1
ATOM 2599 C C . ALA B 1 91 ? -18.484 -26.328 0.94 1 98.5 91 ALA B C 1
ATOM 2601 O O . ALA B 1 91 ? -18.125 -26.203 2.111 1 98.5 91 ALA B O 1
ATOM 2602 N N . LEU B 1 92 ? -17.719 -26.062 -0.078 1 98.69 92 LEU B N 1
ATOM 2603 C CA . LEU B 1 92 ? -16.375 -25.531 0.096 1 98.69 92 LEU B CA 1
ATOM 2604 C C . LEU B 1 92 ? -16.406 -24.203 0.858 1 98.69 92 LEU B C 1
ATOM 2606 O O . LEU B 1 92 ? -15.703 -24.047 1.854 1 98.69 92 LEU B O 1
ATOM 2610 N N . PHE B 1 93 ? -17.25 -23.281 0.431 1 98.75 93 PHE B N 1
ATOM 2611 C CA . PHE B 1 93 ? -17.297 -21.969 1.044 1 98.75 93 PHE B CA 1
ATOM 2612 C C . PHE B 1 93 ? -17.906 -22.047 2.443 1 98.75 93 PHE B C 1
ATOM 2614 O O . PHE B 1 93 ? -17.5 -21.297 3.338 1 98.75 93 PHE B O 1
ATOM 2621 N N . ALA B 1 94 ? -18.859 -22.953 2.65 1 98.5 94 ALA B N 1
ATOM 2622 C CA . ALA B 1 94 ? -19.406 -23.156 3.992 1 98.5 94 ALA B CA 1
ATOM 2623 C C . ALA B 1 94 ? -18.328 -23.641 4.953 1 98.5 94 ALA B C 1
ATOM 2625 O O . ALA B 1 94 ? -18.25 -23.172 6.098 1 98.5 94 ALA B O 1
ATOM 2626 N N . ASN B 1 95 ? -17.531 -24.531 4.512 1 98.75 95 ASN B N 1
ATOM 2627 C CA . ASN B 1 95 ? -16.453 -25.062 5.352 1 98.75 95 ASN B CA 1
ATOM 2628 C C . ASN B 1 95 ? -15.398 -24.016 5.645 1 98.75 95 ASN B C 1
ATOM 2630 O O . ASN B 1 95 ? -14.875 -23.938 6.762 1 98.75 95 ASN B O 1
ATOM 2634 N N . ILE B 1 96 ? -15.031 -23.188 4.656 1 98.75 96 ILE B N 1
ATOM 2635 C CA . ILE B 1 96 ? -14.055 -22.125 4.859 1 98.75 96 ILE B CA 1
ATOM 2636 C C . ILE B 1 96 ? -14.594 -21.109 5.871 1 98.75 96 ILE B C 1
ATOM 2638 O O . ILE B 1 96 ? -13.875 -20.688 6.777 1 98.75 96 ILE B O 1
ATOM 2642 N N . GLU B 1 97 ? -15.852 -20.766 5.668 1 98.56 97 GLU B N 1
ATOM 2643 C CA . GLU B 1 97 ? -16.438 -19.797 6.598 1 98.56 97 GLU B CA 1
ATOM 2644 C C . GLU B 1 97 ? -16.5 -20.375 8.016 1 98.56 97 GLU B C 1
ATOM 2646 O O . GLU B 1 97 ? -16.281 -19.641 8.984 1 98.56 97 GLU B O 1
ATOM 2651 N N . LYS B 1 98 ? -16.844 -21.625 8.148 1 98.12 98 LYS B N 1
ATOM 2652 C CA . LYS B 1 98 ? -16.875 -22.266 9.461 1 98.12 98 LYS B CA 1
ATOM 2653 C C . LYS B 1 98 ? -15.5 -22.203 10.125 1 98.12 98 LYS B C 1
ATOM 2655 O O . LYS B 1 98 ? -15.398 -21.906 11.32 1 98.12 98 LYS B O 1
ATOM 2660 N N . ARG B 1 99 ? -14.453 -22.422 9.398 1 98.06 99 ARG B N 1
ATOM 2661 C CA . ARG B 1 99 ? -13.102 -22.5 9.953 1 98.06 99 ARG B CA 1
ATOM 2662 C C . ARG B 1 99 ? -12.531 -21.109 10.195 1 98.06 99 ARG B C 1
ATOM 2664 O O . ARG B 1 99 ? -11.922 -20.859 11.242 1 98.06 99 ARG B O 1
ATOM 2671 N N . TYR B 1 100 ? -12.734 -20.172 9.25 1 98 100 TYR B N 1
ATOM 2672 C CA . TYR B 1 100 ? -11.953 -18.938 9.266 1 98 100 TYR B CA 1
ATOM 2673 C C . TYR B 1 100 ? -12.844 -17.734 9.5 1 98 100 TYR B C 1
ATOM 2675 O O . TYR B 1 100 ? -12.352 -16.641 9.766 1 98 100 TYR B O 1
ATOM 2683 N N . GLY B 1 101 ? -14.18 -17.938 9.344 1 98.12 101 GLY B N 1
ATOM 2684 C CA . GLY B 1 101 ? -15.102 -16.828 9.523 1 98.12 101 GLY B CA 1
ATOM 2685 C C . GLY B 1 101 ? -15.172 -15.914 8.32 1 98.12 101 GLY B C 1
ATOM 2686 O O . GLY B 1 101 ? -15.734 -14.82 8.398 1 98.12 101 GLY B O 1
ATOM 2687 N N . VAL B 1 102 ? -14.578 -16.312 7.203 1 98.5 102 VAL B N 1
ATOM 2688 C CA . VAL B 1 102 ? -14.586 -15.5 5.996 1 98.5 102 VAL B CA 1
ATOM 2689 C C . VAL B 1 102 ? -15.695 -15.969 5.062 1 98.5 102 VAL B C 1
ATOM 2691 O O . VAL B 1 102 ? -15.703 -17.125 4.625 1 98.5 102 VAL B O 1
ATOM 2694 N N . PRO B 1 103 ? -16.672 -15.125 4.812 1 98.5 103 PRO B N 1
ATOM 2695 C CA . PRO B 1 103 ? -17.734 -15.555 3.893 1 98.5 103 PRO B CA 1
ATOM 2696 C C . PRO B 1 103 ? -17.25 -15.688 2.453 1 98.5 103 PRO B C 1
ATOM 2698 O O . PRO B 1 103 ? -16.125 -15.289 2.139 1 98.5 103 PRO B O 1
ATOM 2701 N N . ALA B 1 104 ? -18.062 -16.219 1.608 1 98.75 104 ALA B N 1
ATOM 2702 C CA . ALA B 1 104 ? -17.688 -16.578 0.24 1 98.75 104 ALA B CA 1
ATOM 2703 C C . ALA B 1 104 ? -17.344 -15.328 -0.573 1 98.75 104 ALA B C 1
ATOM 2705 O O . ALA B 1 104 ? -16.438 -15.344 -1.406 1 98.75 104 ALA B O 1
ATOM 2706 N N . GLY B 1 105 ? -18.062 -14.273 -0.334 1 98.56 105 GLY B N 1
ATOM 2707 C CA . GLY B 1 105 ? -18.062 -13.094 -1.183 1 98.56 105 GLY B CA 1
ATOM 2708 C C . GLY B 1 105 ? -16.656 -12.547 -1.437 1 98.56 105 GLY B C 1
ATOM 2709 O O . GLY B 1 105 ? -16.188 -12.539 -2.576 1 98.56 105 GLY B O 1
ATOM 2710 N N . PRO B 1 106 ? -15.945 -12.117 -0.353 1 98.31 106 PRO B N 1
ATOM 2711 C CA . PRO B 1 106 ? -14.617 -11.555 -0.57 1 98.31 106 PRO B CA 1
ATOM 2712 C C . PRO B 1 106 ? -13.641 -12.562 -1.168 1 98.31 106 PRO B C 1
ATOM 2714 O O . PRO B 1 106 ? -12.766 -12.188 -1.955 1 98.31 106 PRO B O 1
ATOM 2717 N N . LEU B 1 107 ? -13.742 -13.82 -0.894 1 98.81 107 LEU B N 1
ATOM 2718 C CA . LEU B 1 107 ? -12.891 -14.844 -1.474 1 98.81 107 LEU B CA 1
ATOM 2719 C C . LEU B 1 107 ? -13.125 -14.969 -2.975 1 98.81 107 LEU B C 1
ATOM 2721 O O . LEU B 1 107 ? -12.172 -15.047 -3.754 1 98.81 107 LEU B O 1
ATOM 2725 N N . ILE B 1 108 ? -14.375 -14.984 -3.33 1 98.44 108 ILE B N 1
ATOM 2726 C CA . ILE B 1 108 ? -14.742 -15.148 -4.734 1 98.44 108 ILE B CA 1
ATOM 2727 C C . ILE B 1 108 ? -14.352 -13.891 -5.512 1 98.44 108 ILE B C 1
ATOM 2729 O O . ILE B 1 108 ? -13.891 -13.984 -6.652 1 98.44 108 ILE B O 1
ATOM 2733 N N . ALA B 1 109 ? -14.578 -12.727 -4.918 1 96.44 109 ALA B N 1
ATOM 2734 C CA . ALA B 1 109 ? -14.148 -11.484 -5.562 1 96.44 109 ALA B CA 1
ATOM 2735 C C . ALA B 1 109 ? -12.648 -11.508 -5.844 1 96.44 109 ALA B C 1
ATOM 2737 O O . ALA B 1 109 ? -12.219 -11.188 -6.953 1 96.44 109 ALA B O 1
ATOM 2738 N N . ILE B 1 110 ? -11.859 -11.914 -4.863 1 95.75 110 ILE B N 1
ATOM 2739 C CA . ILE B 1 110 ? -10.406 -12.016 -5.016 1 95.75 110 ILE B CA 1
ATOM 2740 C C . ILE B 1 110 ? -10.078 -13.031 -6.102 1 95.75 110 ILE B C 1
ATOM 2742 O O . ILE B 1 110 ? -9.281 -12.75 -7.004 1 95.75 110 ILE B O 1
ATOM 2746 N N . TRP B 1 111 ? -10.703 -14.188 -6.062 1 97.31 111 TRP B N 1
ATOM 2747 C CA . TRP B 1 111 ? -10.492 -15.266 -7.02 1 97.31 111 TRP B CA 1
ATOM 2748 C C . TRP B 1 111 ? -10.766 -14.797 -8.445 1 97.31 111 TRP B C 1
ATOM 2750 O O . TRP B 1 111 ? -9.977 -15.055 -9.352 1 97.31 111 TRP B O 1
ATOM 2760 N N . GLY B 1 112 ? -11.852 -14.117 -8.641 1 93.94 112 GLY B N 1
ATOM 2761 C CA . GLY B 1 112 ? -12.203 -13.555 -9.938 1 93.94 112 GLY B CA 1
ATOM 2762 C C . GLY B 1 112 ? -11.258 -12.453 -10.383 1 93.94 112 GLY B C 1
ATOM 2763 O O . GLY B 1 112 ? -10.836 -12.43 -11.539 1 93.94 112 GLY B O 1
ATOM 2764 N N . MET B 1 113 ? -10.875 -11.57 -9.477 1 89.25 113 MET B N 1
ATOM 2765 C CA . MET B 1 113 ? -10.031 -10.422 -9.797 1 89.25 113 MET B CA 1
ATOM 2766 C C . MET B 1 113 ? -8.609 -10.859 -10.117 1 89.25 113 MET B C 1
ATOM 2768 O O . MET B 1 113 ? -7.957 -10.281 -10.992 1 89.25 113 MET B O 1
ATOM 2772 N N . GLU B 1 114 ? -8.195 -11.82 -9.398 1 89.94 114 GLU B N 1
ATOM 2773 C CA . GLU B 1 114 ? -6.801 -12.211 -9.562 1 89.94 114 GLU B CA 1
ATOM 2774 C C . GLU B 1 114 ? -6.598 -13 -10.852 1 89.94 114 GLU B C 1
ATOM 2776 O O . GLU B 1 114 ? -5.617 -12.789 -11.57 1 89.94 114 GLU B O 1
ATOM 2781 N N . THR B 1 115 ? -7.582 -14 -11.211 1 91.88 115 THR B N 1
ATOM 2782 C CA . THR B 1 115 ? -7.254 -14.93 -12.289 1 91.88 115 THR B CA 1
ATOM 2783 C C . THR B 1 115 ? -8.5 -15.305 -13.086 1 91.88 115 THR B C 1
ATOM 2785 O O . THR B 1 115 ? -8.484 -16.25 -13.859 1 91.88 115 THR B O 1
ATOM 2788 N N . GLY B 1 116 ? -9.578 -14.594 -12.867 1 90.94 116 GLY B N 1
ATOM 2789 C CA . GLY B 1 116 ? -10.805 -15.055 -13.492 1 90.94 116 GLY B CA 1
ATOM 2790 C C . GLY B 1 116 ? -11.203 -16.453 -13.078 1 90.94 116 GLY B C 1
ATOM 2791 O O . GLY B 1 116 ? -11.594 -17.281 -13.914 1 90.94 116 GLY B O 1
ATOM 2792 N N . PHE B 1 117 ? -11.031 -16.781 -11.844 1 94.81 117 PHE B N 1
ATOM 2793 C CA . PHE B 1 117 ? -11.398 -18.047 -11.227 1 94.81 117 PHE B CA 1
ATOM 2794 C C . PHE B 1 117 ? -10.492 -19.172 -11.711 1 94.81 117 PHE B C 1
ATOM 2796 O O . PHE B 1 117 ? -10.961 -20.266 -12.008 1 94.81 117 PHE B O 1
ATOM 2803 N N . GLY B 1 118 ? -9.25 -18.859 -11.875 1 93.25 118 GLY B N 1
ATOM 2804 C CA . GLY B 1 118 ? -8.25 -19.844 -12.234 1 93.25 118 GLY B CA 1
ATOM 2805 C C . GLY B 1 118 ? -8.062 -20 -13.727 1 93.25 118 GLY B C 1
ATOM 2806 O O . GLY B 1 118 ? -7.285 -20.828 -14.188 1 93.25 118 GLY B O 1
ATOM 2807 N N . SER B 1 119 ? -8.695 -19.188 -14.523 1 87.12 119 SER B N 1
ATOM 2808 C CA . SER B 1 119 ? -8.648 -19.297 -15.977 1 87.12 119 SER B CA 1
ATOM 2809 C C . SER B 1 119 ? -7.328 -18.766 -16.531 1 87.12 119 SER B C 1
ATOM 2811 O O . SER B 1 119 ? -6.855 -19.219 -17.562 1 87.12 119 SER B O 1
ATOM 2813 N N . TYR B 1 120 ? -6.762 -17.75 -15.914 1 85.06 120 TYR B N 1
ATOM 2814 C CA . TYR B 1 120 ? -5.496 -17.156 -16.344 1 85.06 120 TYR B CA 1
ATOM 2815 C C . TYR B 1 120 ? -4.559 -16.969 -15.164 1 85.06 120 TYR B C 1
ATOM 2817 O O . TYR B 1 120 ? -4.754 -16.047 -14.352 1 85.06 120 TYR B O 1
ATOM 2825 N N . MET B 1 121 ? -3.496 -17.75 -15.078 1 89.62 121 MET B N 1
ATOM 2826 C CA . MET B 1 121 ? -2.629 -17.703 -13.906 1 89.62 121 MET B CA 1
ATOM 2827 C C . MET B 1 121 ? -1.207 -17.328 -14.289 1 89.62 121 MET B C 1
ATOM 2829 O O . MET B 1 121 ? -0.312 -17.297 -13.445 1 89.62 121 MET B O 1
ATOM 2833 N N . GLY B 1 122 ? -1.06 -16.984 -15.555 1 86.75 122 GLY B N 1
ATOM 2834 C CA . GLY B 1 122 ? 0.252 -16.578 -16.031 1 86.75 122 GLY B CA 1
ATOM 2835 C C . GLY B 1 122 ? 0.944 -17.656 -16.859 1 86.75 122 GLY B C 1
ATOM 2836 O O . GLY B 1 122 ? 0.429 -18.766 -16.984 1 86.75 122 GLY B O 1
ATOM 2837 N N . LYS B 1 123 ? 2.064 -17.359 -17.453 1 88.44 123 LYS B N 1
ATOM 2838 C CA . LYS B 1 123 ? 2.744 -18.266 -18.375 1 88.44 123 LYS B CA 1
ATOM 2839 C C . LYS B 1 123 ? 4.246 -18.281 -18.109 1 88.44 123 LYS B C 1
ATOM 2841 O O . LYS B 1 123 ? 5.023 -18.75 -18.953 1 88.44 123 LYS B O 1
ATOM 2846 N N . GLN B 1 124 ? 4.672 -17.734 -17.109 1 91.06 124 GLN B N 1
ATOM 2847 C CA . GLN B 1 124 ? 6.094 -17.609 -16.797 1 91.06 124 GLN B CA 1
ATOM 2848 C C . GLN B 1 124 ? 6.555 -18.719 -15.875 1 91.06 124 GLN B C 1
ATOM 2850 O O . GLN B 1 124 ? 5.844 -19.094 -14.938 1 91.06 124 GLN B O 1
ATOM 2855 N N . HIS B 1 125 ? 7.715 -19.281 -16.172 1 95.38 125 HIS B N 1
ATOM 2856 C CA . HIS B 1 125 ? 8.328 -20.188 -15.203 1 95.38 125 HIS B CA 1
ATOM 2857 C C . HIS B 1 125 ? 8.555 -19.5 -13.867 1 95.38 125 HIS B C 1
ATOM 2859 O O . HIS B 1 125 ? 9.359 -18.562 -13.766 1 95.38 125 HIS B O 1
ATOM 2865 N N . THR B 1 126 ? 7.93 -19.969 -12.828 1 95.69 126 THR B N 1
ATOM 2866 C CA . THR B 1 126 ? 7.793 -19.25 -11.562 1 95.69 126 THR B CA 1
ATOM 2867 C C . THR B 1 126 ? 9.156 -19.062 -10.898 1 95.69 126 THR B C 1
ATOM 2869 O O . THR B 1 126 ? 9.516 -17.938 -10.531 1 95.69 126 THR B O 1
ATOM 2872 N N . LEU B 1 127 ? 9.906 -20.141 -10.789 1 97.69 127 LEU B N 1
ATOM 2873 C CA . LEU B 1 127 ? 11.156 -20.031 -10.047 1 97.69 127 LEU B CA 1
ATOM 2874 C C . LEU B 1 127 ? 12.164 -19.172 -10.797 1 97.69 127 LEU B C 1
ATOM 2876 O O . LEU B 1 127 ? 12.914 -18.406 -10.188 1 97.69 127 LEU B O 1
ATOM 2880 N N . SER B 1 128 ? 12.227 -19.234 -12.133 1 96.12 128 SER B N 1
ATOM 2881 C CA . SER B 1 128 ? 13.109 -18.375 -12.914 1 96.12 128 SER B CA 1
ATOM 2882 C C . SER B 1 128 ? 12.734 -16.906 -12.758 1 96.12 128 SER B C 1
ATOM 2884 O O . SER B 1 128 ? 13.609 -16.047 -12.688 1 96.12 128 SER B O 1
ATOM 2886 N N . ALA B 1 129 ? 11.43 -16.625 -12.742 1 93.5 129 ALA B N 1
ATOM 2887 C CA . ALA B 1 129 ? 10.977 -15.242 -12.555 1 93.5 129 ALA B CA 1
ATOM 2888 C C . ALA B 1 129 ? 11.453 -14.688 -11.219 1 93.5 129 ALA B C 1
ATOM 2890 O O . ALA B 1 129 ? 12.078 -13.625 -11.172 1 93.5 129 ALA B O 1
ATOM 2891 N N . VAL B 1 130 ? 11.258 -15.461 -10.164 1 94.44 130 VAL B N 1
ATOM 2892 C CA . VAL B 1 130 ? 11.594 -15 -8.82 1 94.44 130 VAL B CA 1
ATOM 2893 C C . VAL B 1 130 ? 13.117 -14.898 -8.68 1 94.44 130 VAL B C 1
ATOM 2895 O O . VAL B 1 130 ? 13.625 -13.938 -8.086 1 94.44 130 VAL B O 1
ATOM 2898 N N . ALA B 1 131 ? 13.828 -15.852 -9.211 1 95.19 131 ALA B N 1
ATOM 2899 C CA . ALA B 1 131 ? 15.289 -15.828 -9.164 1 95.19 131 ALA B CA 1
ATOM 2900 C C . ALA B 1 131 ? 15.836 -14.609 -9.906 1 95.19 131 ALA B C 1
ATOM 2902 O O . ALA B 1 131 ? 16.75 -13.945 -9.422 1 95.19 131 ALA B O 1
ATOM 2903 N N . THR B 1 132 ? 15.289 -14.328 -11.078 1 91.88 132 THR B N 1
ATOM 2904 C CA . THR B 1 132 ? 15.734 -13.18 -11.867 1 91.88 132 THR B CA 1
ATOM 2905 C C . THR B 1 132 ? 15.516 -11.883 -11.102 1 91.88 132 THR B C 1
ATOM 2907 O O . THR B 1 132 ? 16.391 -11.016 -11.078 1 91.88 132 THR B O 1
ATOM 2910 N N . LEU B 1 133 ? 14.352 -11.781 -10.453 1 87.56 133 LEU B N 1
ATOM 2911 C CA . LEU B 1 133 ? 14.07 -10.562 -9.703 1 87.56 133 LEU B CA 1
ATOM 2912 C C . LEU B 1 133 ? 14.938 -10.484 -8.445 1 87.56 133 LEU B C 1
ATOM 2914 O O . LEU B 1 133 ? 15.297 -9.391 -8 1 87.56 133 LEU B O 1
ATOM 2918 N N . ALA B 1 134 ? 15.25 -11.609 -7.855 1 89 134 ALA B N 1
ATOM 2919 C CA . ALA B 1 134 ? 16.188 -11.641 -6.734 1 89 134 ALA B CA 1
ATOM 2920 C C . ALA B 1 134 ? 17.578 -11.164 -7.168 1 89 134 ALA B C 1
ATOM 2922 O O . ALA B 1 134 ? 18.266 -10.492 -6.402 1 89 134 ALA B O 1
ATOM 2923 N N . TYR B 1 135 ? 17.906 -11.484 -8.359 1 90.69 135 TYR B N 1
ATOM 2924 C CA . TYR B 1 135 ? 19.188 -11.07 -8.93 1 90.69 135 TYR B CA 1
ATOM 2925 C C . TYR B 1 135 ? 19.172 -9.586 -9.273 1 90.69 135 TYR B C 1
ATOM 2927 O O . TYR B 1 135 ? 20.172 -8.891 -9.094 1 90.69 135 TYR B O 1
ATOM 2935 N N . ASP B 1 136 ? 18.062 -9.188 -9.844 1 82 136 ASP B N 1
ATOM 2936 C CA . ASP B 1 136 ? 17.938 -7.793 -10.258 1 82 136 ASP B CA 1
ATOM 2937 C C . ASP B 1 136 ? 18.109 -6.848 -9.07 1 82 136 ASP B C 1
ATOM 2939 O O . ASP B 1 136 ? 17.547 -7.086 -7.996 1 82 136 ASP B O 1
ATOM 2943 N N . CYS B 1 137 ? 18.797 -5.77 -9.328 1 69.62 137 CYS B N 1
ATOM 2944 C CA . CYS B 1 137 ? 19.234 -4.941 -8.203 1 69.62 137 CYS B CA 1
ATOM 2945 C C . CYS B 1 137 ? 18.078 -4.113 -7.66 1 69.62 137 CYS B C 1
ATOM 2947 O O . CYS B 1 137 ? 18.141 -3.625 -6.531 1 69.62 137 CYS B O 1
ATOM 2949 N N . ARG B 1 138 ? 17.094 -3.926 -8.406 1 66 138 ARG B N 1
ATOM 2950 C CA . ARG B 1 138 ? 16.062 -2.953 -8.078 1 66 138 ARG B CA 1
ATOM 2951 C C . ARG B 1 138 ? 15.312 -3.357 -6.812 1 66 138 ARG B C 1
ATOM 2953 O O . ARG B 1 138 ? 15.062 -2.523 -5.938 1 66 138 ARG B O 1
ATOM 2960 N N . ARG B 1 139 ? 14.891 -4.594 -6.707 1 72.62 139 ARG B N 1
ATOM 2961 C CA . ARG B 1 139 ? 14.156 -5.109 -5.559 1 72.62 139 ARG B CA 1
ATOM 2962 C C . ARG B 1 139 ? 14.758 -6.422 -5.066 1 72.62 139 ARG B C 1
ATOM 2964 O O . ARG B 1 139 ? 14.031 -7.344 -4.695 1 72.62 139 ARG B O 1
ATOM 2971 N N . SER B 1 140 ? 15.977 -6.531 -5.078 1 78.75 140 SER B N 1
ATOM 2972 C CA . SER B 1 140 ? 16.719 -7.766 -4.863 1 78.75 140 SER B CA 1
ATOM 2973 C C . SER B 1 140 ? 16.406 -8.375 -3.502 1 78.75 140 SER B C 1
ATOM 2975 O O . SER B 1 140 ? 16.125 -9.57 -3.404 1 78.75 140 SER B O 1
ATOM 2977 N N . ASP B 1 141 ? 16.391 -7.652 -2.461 1 71 141 ASP B N 1
ATOM 2978 C CA . ASP B 1 141 ? 16.188 -8.203 -1.126 1 71 141 ASP B CA 1
ATOM 2979 C C . ASP B 1 141 ? 14.797 -8.828 -1.003 1 71 141 ASP B C 1
ATOM 2981 O O . ASP B 1 141 ? 14.656 -9.938 -0.487 1 71 141 ASP B O 1
ATOM 2985 N N . TYR B 1 142 ? 13.789 -8.055 -1.41 1 78.5 142 TYR B N 1
ATOM 2986 C CA . TYR B 1 142 ? 12.422 -8.547 -1.366 1 78.5 142 TYR B CA 1
ATOM 2987 C C . TYR B 1 142 ? 12.289 -9.867 -2.115 1 78.5 142 TYR B C 1
ATOM 2989 O O . TYR B 1 142 ? 11.703 -10.82 -1.602 1 78.5 142 TYR B O 1
ATOM 2997 N N . PHE B 1 143 ? 12.891 -9.914 -3.248 1 88.12 143 PHE B N 1
ATOM 2998 C CA . PHE B 1 143 ? 12.688 -11.094 -4.078 1 88.12 143 PHE B CA 1
ATOM 2999 C C . PHE B 1 143 ? 13.656 -12.211 -3.682 1 88.12 143 PHE B C 1
ATOM 3001 O O . PHE B 1 143 ? 13.43 -13.375 -3.998 1 88.12 143 PHE B O 1
ATOM 3008 N N . THR B 1 144 ? 14.719 -11.859 -2.986 1 88.19 144 THR B N 1
ATOM 3009 C CA . THR B 1 144 ? 15.539 -12.914 -2.389 1 88.19 144 THR B CA 1
ATOM 3010 C C . THR B 1 144 ? 14.742 -13.688 -1.349 1 88.19 144 THR B C 1
ATOM 3012 O O . THR B 1 144 ? 14.797 -14.922 -1.312 1 88.19 144 THR B O 1
ATOM 3015 N N . ASP B 1 145 ? 13.961 -12.992 -0.53 1 85.38 145 ASP B N 1
ATOM 3016 C CA . ASP B 1 145 ? 13.078 -13.664 0.416 1 85.38 145 ASP B CA 1
ATOM 3017 C C . ASP B 1 145 ? 12.07 -14.555 -0.309 1 85.38 145 ASP B C 1
ATOM 3019 O O . ASP B 1 145 ? 11.812 -15.68 0.115 1 85.38 145 ASP B O 1
ATOM 3023 N N . GLN B 1 146 ? 11.508 -14.008 -1.378 1 91.62 146 GLN B N 1
ATOM 3024 C CA . GLN B 1 146 ? 10.57 -14.789 -2.178 1 91.62 146 GLN B CA 1
ATOM 3025 C C . GLN B 1 146 ? 11.242 -16.031 -2.758 1 91.62 146 GLN B C 1
ATOM 3027 O O . GLN B 1 146 ? 10.648 -17.109 -2.789 1 91.62 146 GLN B O 1
ATOM 3032 N N . LEU B 1 147 ? 12.477 -15.898 -3.23 1 94.31 147 LEU B N 1
ATOM 3033 C CA . LEU B 1 147 ? 13.227 -17.016 -3.805 1 94.31 147 LEU B CA 1
ATOM 3034 C C . LEU B 1 147 ? 13.422 -18.125 -2.777 1 94.31 147 LEU B C 1
ATOM 3036 O O . LEU B 1 147 ? 13.125 -19.281 -3.055 1 94.31 147 LEU B O 1
ATOM 3040 N N . TYR B 1 148 ? 13.859 -17.781 -1.615 1 92.56 148 TYR B N 1
ATOM 3041 C CA . TYR B 1 148 ? 14.109 -18.797 -0.602 1 92.56 148 TYR B CA 1
ATOM 3042 C C . TYR B 1 148 ? 12.805 -19.469 -0.164 1 92.56 148 TYR B C 1
ATOM 3044 O O . TYR B 1 148 ? 12.773 -20.672 0.105 1 92.56 148 TYR B O 1
ATOM 3052 N N . ALA B 1 149 ? 11.727 -18.672 -0.085 1 93.62 149 ALA B N 1
AT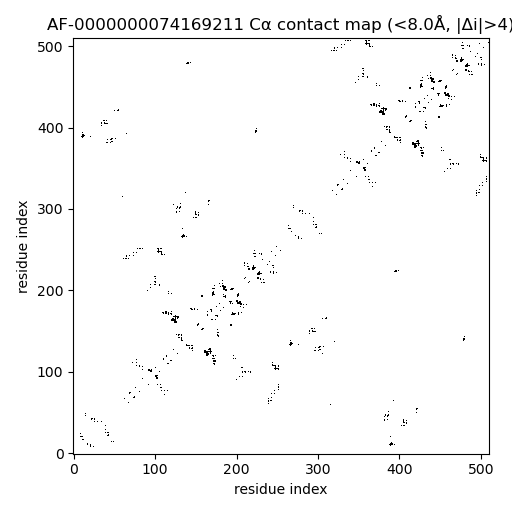OM 3053 C CA . ALA B 1 149 ? 10.422 -19.266 0.181 1 93.62 149 ALA B CA 1
ATOM 3054 C C . ALA B 1 149 ? 10.039 -20.266 -0.908 1 93.62 149 ALA B C 1
ATOM 3056 O O . ALA B 1 149 ? 9.578 -21.359 -0.612 1 93.62 149 ALA B O 1
ATOM 3057 N N . ALA B 1 150 ? 10.266 -19.891 -2.145 1 97.69 150 ALA B N 1
ATOM 3058 C CA . ALA B 1 150 ? 9.938 -20.766 -3.26 1 97.69 150 ALA B CA 1
ATOM 3059 C C . ALA B 1 150 ? 10.742 -22.062 -3.188 1 97.69 150 ALA B C 1
ATOM 3061 O O . ALA B 1 150 ? 10.211 -23.156 -3.426 1 97.69 150 ALA B O 1
ATOM 3062 N N . LEU B 1 151 ? 11.992 -21.969 -2.875 1 97.5 151 LEU B N 1
ATOM 3063 C CA . LEU B 1 151 ? 12.852 -23.156 -2.775 1 97.5 151 LEU B CA 1
ATOM 3064 C C . LEU B 1 151 ? 12.383 -24.062 -1.652 1 97.5 151 LEU B C 1
ATOM 3066 O O . LEU B 1 151 ? 12.375 -25.297 -1.812 1 97.5 151 LEU B O 1
ATOM 3070 N N . LYS B 1 152 ? 12 -23.5 -0.542 1 95.81 152 LYS B N 1
ATOM 3071 C CA . LYS B 1 152 ? 11.469 -24.297 0.559 1 95.81 152 LYS B CA 1
ATOM 3072 C C . LYS B 1 152 ? 10.188 -25.016 0.145 1 95.81 152 LYS B C 1
ATOM 3074 O O . LYS B 1 152 ? 9.992 -26.188 0.478 1 95.81 152 LYS B O 1
ATOM 3079 N N . LEU B 1 153 ? 9.352 -24.312 -0.548 1 98.06 153 LEU B N 1
ATOM 3080 C CA . LEU B 1 153 ? 8.109 -24.906 -1.025 1 98.06 153 LEU B CA 1
ATOM 3081 C C . LEU B 1 153 ? 8.391 -26.078 -1.959 1 98.06 153 LEU B C 1
ATOM 3083 O O . LEU B 1 153 ? 7.672 -27.078 -1.946 1 98.06 153 LEU B O 1
ATOM 3087 N N . ILE B 1 154 ? 9.375 -25.969 -2.826 1 97.88 154 ILE B N 1
ATOM 3088 C CA . ILE B 1 154 ? 9.758 -27.062 -3.725 1 97.88 154 ILE B CA 1
ATOM 3089 C C . ILE B 1 154 ? 10.266 -28.25 -2.914 1 97.88 154 ILE B C 1
ATOM 3091 O O . ILE B 1 154 ? 9.883 -29.391 -3.17 1 97.88 154 ILE B O 1
ATOM 3095 N N . ASP B 1 155 ? 11.062 -27.969 -1.902 1 97.38 155 ASP B N 1
ATOM 3096 C CA . ASP B 1 155 ? 11.562 -29.031 -1.03 1 97.38 155 ASP B CA 1
ATOM 3097 C C . ASP B 1 155 ? 10.406 -29.766 -0.349 1 97.38 155 ASP B C 1
ATOM 3099 O O . ASP B 1 155 ? 10.484 -30.984 -0.121 1 97.38 155 ASP B O 1
ATOM 3103 N N . ARG B 1 156 ? 9.359 -29.078 -0.046 1 97.25 156 ARG B N 1
ATOM 3104 C CA . ARG B 1 156 ? 8.211 -29.625 0.649 1 97.25 156 ARG B CA 1
ATOM 3105 C C . ARG B 1 156 ? 7.238 -30.281 -0.333 1 97.25 156 ARG B C 1
ATOM 3107 O O . ARG B 1 156 ? 6.199 -30.812 0.068 1 97.25 156 ARG B O 1
ATOM 3114 N N . GLU B 1 157 ? 7.512 -30.156 -1.646 1 97.5 157 GLU B N 1
ATOM 3115 C CA . GLU B 1 157 ? 6.676 -30.656 -2.73 1 97.5 157 GLU B CA 1
ATOM 3116 C C . GLU B 1 157 ? 5.359 -29.891 -2.811 1 97.5 157 GLU B C 1
ATOM 3118 O O . GLU B 1 157 ? 4.355 -30.422 -3.299 1 97.5 157 GLU B O 1
ATOM 3123 N N . ASP B 1 158 ? 5.344 -28.656 -2.322 1 98.31 158 ASP B N 1
ATOM 3124 C CA . ASP B 1 158 ? 4.172 -27.781 -2.371 1 98.31 158 ASP B CA 1
ATOM 3125 C C . ASP B 1 158 ? 4.227 -26.859 -3.588 1 98.31 158 ASP B C 1
ATOM 3127 O O . ASP B 1 158 ? 3.25 -26.188 -3.896 1 98.31 158 ASP B O 1
ATOM 3131 N N . LEU B 1 159 ? 5.332 -26.844 -4.223 1 97.75 159 LEU B N 1
ATOM 3132 C CA . LEU B 1 159 ? 5.543 -26.141 -5.48 1 97.75 159 LEU B CA 1
ATOM 3133 C C . LEU B 1 159 ? 6.391 -26.969 -6.438 1 97.75 159 LEU B C 1
ATOM 3135 O O . LEU B 1 159 ? 7.445 -27.484 -6.055 1 97.75 159 LEU B O 1
ATOM 3139 N N . SER B 1 160 ? 5.906 -27.141 -7.66 1 97.56 160 SER B N 1
ATOM 3140 C CA . SER B 1 160 ? 6.68 -27.859 -8.664 1 97.56 160 SER B CA 1
ATOM 3141 C C . SER B 1 160 ? 7.875 -27.031 -9.133 1 97.56 160 SER B C 1
ATOM 3143 O O . SER B 1 160 ? 7.762 -25.828 -9.328 1 97.56 160 SER B O 1
ATOM 3145 N N . PRO B 1 161 ? 9.055 -27.703 -9.266 1 97.06 161 PRO B N 1
ATOM 3146 C CA . PRO B 1 161 ? 10.18 -26.984 -9.852 1 97.06 161 PRO B CA 1
ATOM 3147 C C . PRO B 1 161 ? 9.867 -26.453 -11.25 1 97.06 161 PRO B C 1
ATOM 3149 O O . PRO B 1 161 ? 10.531 -25.516 -11.727 1 97.06 161 PRO B O 1
ATOM 3152 N N . ALA B 1 162 ? 8.828 -26.984 -11.93 1 96.94 162 ALA B N 1
ATOM 3153 C CA . ALA B 1 162 ? 8.453 -26.562 -13.273 1 96.94 162 ALA B CA 1
ATOM 3154 C C . ALA B 1 162 ? 7.203 -25.688 -13.25 1 96.94 162 ALA B C 1
ATOM 3156 O O . ALA B 1 162 ? 6.578 -25.453 -14.281 1 96.94 162 ALA B O 1
ATOM 3157 N N . ALA B 1 163 ? 6.84 -25.25 -12.109 1 96.75 163 ALA B N 1
ATOM 3158 C CA . ALA B 1 163 ? 5.613 -24.453 -11.945 1 96.75 163 ALA B CA 1
ATOM 3159 C C . ALA B 1 163 ? 5.598 -23.266 -12.898 1 96.75 163 ALA B C 1
ATOM 3161 O O . ALA B 1 163 ? 6.629 -22.625 -13.117 1 96.75 163 ALA B O 1
ATOM 3162 N N . ILE B 1 164 ? 4.418 -23.016 -13.477 1 94.25 164 ILE B N 1
ATOM 3163 C CA . ILE B 1 164 ? 4.141 -21.859 -14.32 1 94.25 164 ILE B CA 1
ATOM 3164 C C . ILE B 1 164 ? 3.207 -20.891 -13.586 1 94.25 164 ILE B C 1
ATOM 3166 O O . ILE B 1 164 ? 2.234 -21.328 -12.961 1 94.25 164 ILE B O 1
ATOM 3170 N N . GLY B 1 165 ? 3.58 -19.594 -13.57 1 93.88 165 GLY B N 1
ATOM 3171 C CA . GLY B 1 165 ? 2.795 -18.562 -12.898 1 93.88 165 GLY B CA 1
ATOM 3172 C C . GLY B 1 165 ? 2.869 -17.219 -13.586 1 93.88 165 GLY B C 1
ATOM 3173 O O . GLY B 1 165 ? 3.096 -17.141 -14.797 1 93.88 165 GLY B O 1
ATOM 3174 N N . ALA B 1 166 ? 2.574 -16.125 -12.859 1 89.62 166 ALA B N 1
ATOM 3175 C CA . ALA B 1 166 ? 2.576 -14.766 -13.414 1 89.62 166 ALA B CA 1
ATOM 3176 C C . ALA B 1 166 ? 3.998 -14.227 -13.531 1 89.62 166 ALA B C 1
ATOM 3178 O O . ALA B 1 166 ? 4.965 -14.922 -13.211 1 89.62 166 ALA B O 1
ATOM 3179 N N . MET B 1 167 ? 4.113 -12.977 -14.016 1 84.75 167 MET B N 1
ATOM 3180 C CA . MET B 1 167 ? 5.375 -12.43 -14.508 1 84.75 167 MET B CA 1
ATOM 3181 C C . MET B 1 167 ? 6.359 -12.219 -13.367 1 84.75 167 MET B C 1
ATOM 3183 O O . MET B 1 167 ? 7.574 -12.281 -13.57 1 84.75 167 MET B O 1
ATOM 3187 N N . HIS B 1 168 ? 5.832 -12.062 -12.148 1 88.06 168 HIS B N 1
ATOM 3188 C CA . HIS B 1 168 ? 6.758 -11.758 -11.062 1 88.06 168 HIS B CA 1
ATOM 3189 C C . HIS B 1 168 ? 6.848 -12.914 -10.07 1 88.06 168 HIS B C 1
ATOM 3191 O O . HIS B 1 168 ? 7.332 -12.742 -8.953 1 88.06 168 HIS B O 1
ATOM 3197 N N . GLY B 1 169 ? 6.355 -14.047 -10.492 1 92.81 169 GLY B N 1
ATOM 3198 C CA . GLY B 1 169 ? 6.469 -15.242 -9.672 1 92.81 169 GLY B CA 1
ATOM 3199 C C . GLY B 1 169 ? 5.238 -15.5 -8.828 1 92.81 169 GLY B C 1
ATOM 3200 O O . GLY B 1 169 ? 5.266 -16.328 -7.914 1 92.81 169 GLY B O 1
ATOM 3201 N N . GLU B 1 170 ? 4.133 -14.773 -9.086 1 92.75 170 GLU B N 1
ATOM 3202 C CA . GLU B 1 170 ? 2.875 -15.062 -8.406 1 92.75 170 GLU B CA 1
ATOM 3203 C C . GLU B 1 170 ? 2.363 -16.453 -8.75 1 92.75 170 GLU B C 1
ATOM 3205 O O . GLU B 1 170 ? 2.48 -16.891 -9.898 1 92.75 170 GLU B O 1
ATOM 3210 N N . ILE B 1 171 ? 1.797 -17.078 -7.75 1 96.75 171 ILE B N 1
ATOM 3211 C CA . ILE B 1 171 ? 1.517 -18.516 -7.867 1 96.75 171 ILE B CA 1
ATOM 3212 C C . ILE B 1 171 ? 0.011 -18.75 -7.766 1 96.75 171 ILE B C 1
ATOM 3214 O O . ILE B 1 171 ? -0.629 -18.328 -6.805 1 96.75 171 ILE B O 1
ATOM 3218 N N . GLY B 1 172 ? -0.539 -19.406 -8.836 1 97.06 172 GLY B N 1
ATOM 3219 C CA . GLY B 1 172 ? -1.814 -20.094 -8.695 1 97.06 172 GLY B CA 1
ATOM 3220 C C . GLY B 1 172 ? -3.006 -19.156 -8.812 1 97.06 172 GLY B C 1
ATOM 3221 O O . GLY B 1 172 ? -2.898 -18.078 -9.391 1 97.06 172 GLY B O 1
ATOM 3222 N N . GLN B 1 173 ? -4.145 -19.594 -8.281 1 96.88 173 GLN B N 1
ATOM 3223 C CA . GLN B 1 173 ? -5.473 -19.062 -8.594 1 96.88 173 GLN B CA 1
ATOM 3224 C C . GLN B 1 173 ? -5.703 -17.734 -7.902 1 96.88 173 GLN B C 1
ATOM 3226 O O . GLN B 1 173 ? -6.527 -16.922 -8.352 1 96.88 173 GLN B O 1
ATOM 3231 N N . THR B 1 174 ? -4.961 -17.516 -6.805 1 96.88 174 THR B N 1
ATOM 3232 C CA . THR B 1 174 ? -5.145 -16.219 -6.156 1 96.88 174 THR B CA 1
ATOM 3233 C C . THR B 1 174 ? -3.828 -15.445 -6.098 1 96.88 174 THR B C 1
ATOM 3235 O O . THR B 1 174 ? -3.689 -14.5 -5.32 1 96.88 174 THR B O 1
ATOM 3238 N N . GLN B 1 175 ? -2.908 -15.914 -6.879 1 94.31 175 GLN B N 1
ATOM 3239 C CA . GLN B 1 175 ? -1.702 -15.172 -7.238 1 94.31 175 GLN B CA 1
ATOM 3240 C C . GLN B 1 175 ? -0.903 -14.789 -5.996 1 94.31 175 GLN B C 1
ATOM 3242 O O . GLN B 1 175 ? -0.51 -13.633 -5.84 1 94.31 175 GLN B O 1
ATOM 3247 N N . PHE B 1 176 ? -0.621 -15.75 -5.105 1 96.38 176 PHE B N 1
ATOM 3248 C CA . PHE B 1 176 ? 0.282 -15.57 -3.975 1 96.38 176 PHE B CA 1
ATOM 3249 C C . PHE B 1 176 ? 1.729 -15.492 -4.445 1 96.38 176 PHE B C 1
ATOM 3251 O O . PHE B 1 176 ? 2.143 -16.25 -5.324 1 96.38 176 PHE B O 1
ATOM 3258 N N . LEU B 1 177 ? 2.461 -14.594 -3.838 1 92.12 177 LEU B N 1
ATOM 3259 C CA . LEU B 1 177 ? 3.906 -14.781 -3.918 1 92.12 177 LEU B CA 1
ATOM 3260 C C . LEU B 1 177 ? 4.367 -15.883 -2.979 1 92.12 177 LEU B C 1
ATOM 3262 O O . LEU B 1 177 ? 3.629 -16.281 -2.074 1 92.12 177 LEU B O 1
ATOM 3266 N N . PRO B 1 178 ? 5.59 -16.406 -3.191 1 94.56 178 PRO B N 1
ATOM 3267 C CA . PRO B 1 178 ? 6.023 -17.609 -2.463 1 94.56 178 PRO B CA 1
ATOM 3268 C C . PRO B 1 178 ? 5.988 -17.406 -0.947 1 94.56 178 PRO B C 1
ATOM 3270 O O . PRO B 1 178 ? 5.566 -18.312 -0.218 1 94.56 178 PRO B O 1
ATOM 3273 N N . VAL B 1 179 ? 6.395 -16.266 -0.412 1 91.56 179 VAL B N 1
ATOM 3274 C CA . VAL B 1 179 ? 6.402 -16.047 1.03 1 91.56 179 VAL B CA 1
ATOM 3275 C C . VAL B 1 179 ? 4.984 -16.172 1.584 1 91.56 179 VAL B C 1
ATOM 3277 O O . VAL B 1 179 ? 4.785 -16.734 2.662 1 91.56 179 VAL B O 1
ATOM 3280 N N . ASN B 1 180 ? 3.947 -15.672 0.837 1 91.25 180 ASN B N 1
ATOM 3281 C CA . ASN B 1 180 ? 2.564 -15.805 1.278 1 91.25 180 ASN B CA 1
ATOM 3282 C C . ASN B 1 180 ? 2.113 -17.266 1.283 1 91.25 180 ASN B C 1
ATOM 3284 O O . ASN B 1 180 ? 1.347 -17.672 2.154 1 91.25 180 ASN B O 1
ATOM 3288 N N . VAL B 1 181 ? 2.568 -18.062 0.297 1 97.38 181 VAL B N 1
ATOM 3289 C CA . VAL B 1 181 ? 2.229 -19.484 0.305 1 97.38 181 VAL B CA 1
ATOM 3290 C C . VAL B 1 181 ? 2.82 -20.141 1.546 1 97.38 181 VAL B C 1
ATOM 3292 O O . VAL B 1 181 ? 2.154 -20.938 2.207 1 97.38 181 VAL B O 1
ATOM 3295 N N . LEU B 1 182 ? 4.02 -19.812 1.831 1 92.12 182 LEU B N 1
ATOM 3296 C CA . LEU B 1 182 ? 4.684 -20.391 2.996 1 92.12 182 LEU B CA 1
ATOM 3297 C C . LEU B 1 182 ? 3.959 -20 4.281 1 92.12 182 LEU B C 1
ATOM 3299 O O . LEU B 1 182 ? 3.768 -20.844 5.168 1 92.12 182 LEU B O 1
ATOM 3303 N N . ASN B 1 183 ? 3.555 -18.766 4.449 1 90.94 183 ASN B N 1
ATOM 3304 C CA . ASN B 1 183 ? 3 -18.234 5.688 1 90.94 183 ASN B CA 1
ATOM 3305 C C . ASN B 1 183 ? 1.524 -18.594 5.844 1 90.94 183 ASN B C 1
ATOM 3307 O O . ASN B 1 183 ? 1.054 -18.844 6.953 1 90.94 183 ASN B O 1
ATOM 3311 N N . TYR B 1 184 ? 0.781 -18.641 4.691 1 94.88 184 TYR B N 1
ATOM 3312 C CA . TYR B 1 184 ? -0.671 -18.703 4.809 1 94.88 184 TYR B CA 1
ATOM 3313 C C . TYR B 1 184 ? -1.234 -19.875 4.027 1 94.88 184 TYR B C 1
ATOM 3315 O O . TYR B 1 184 ? -2.438 -20.141 4.07 1 94.88 184 TYR B O 1
ATOM 3323 N N . GLY B 1 185 ? -0.394 -20.672 3.297 1 98.44 185 GLY B N 1
ATOM 3324 C CA . GLY B 1 185 ? -0.867 -21.797 2.518 1 98.44 185 GLY B CA 1
ATOM 3325 C C . GLY B 1 185 ? -1.534 -22.859 3.361 1 98.44 185 GLY B C 1
ATOM 3326 O O . GLY B 1 185 ? -1.081 -23.156 4.469 1 98.44 185 GLY B O 1
ATOM 3327 N N . VAL B 1 186 ? -2.625 -23.422 2.832 1 98.5 186 VAL B N 1
ATOM 3328 C CA . VAL B 1 186 ? -3.395 -24.438 3.535 1 98.5 186 VAL B CA 1
ATOM 3329 C C . VAL B 1 186 ? -3.707 -25.594 2.59 1 98.5 186 VAL B C 1
ATOM 3331 O O . VAL B 1 186 ? -4.074 -25.375 1.433 1 98.5 186 VAL B O 1
ATOM 3334 N N . ASP B 1 187 ? -3.453 -26.828 3.066 1 98.62 187 ASP B N 1
ATOM 3335 C CA . ASP B 1 187 ? -3.967 -28 2.377 1 98.62 187 ASP B CA 1
ATOM 3336 C C . ASP B 1 187 ? -5.473 -28.141 2.578 1 98.62 187 ASP B C 1
ATOM 3338 O O . ASP B 1 187 ? -5.922 -28.828 3.506 1 98.62 187 ASP B O 1
ATOM 3342 N N . GLY B 1 188 ? -6.223 -27.547 1.664 1 98.44 188 GLY B N 1
ATOM 3343 C CA . GLY B 1 188 ? -7.668 -27.453 1.817 1 98.44 188 GLY B CA 1
ATOM 3344 C C . GLY B 1 188 ? -8.391 -28.688 1.314 1 98.44 188 GLY B C 1
ATOM 3345 O O . GLY B 1 188 ? -9.57 -28.891 1.623 1 98.44 188 GLY B O 1
ATOM 3346 N N . ASP B 1 189 ? -7.648 -29.547 0.517 1 98.19 189 ASP B N 1
ATOM 3347 C CA . ASP B 1 189 ? -8.328 -30.703 -0.041 1 98.19 189 ASP B CA 1
ATOM 3348 C C . ASP B 1 189 ? -7.844 -32 0.619 1 98.19 189 ASP B C 1
ATOM 3350 O O . ASP B 1 189 ? -8.266 -33.094 0.242 1 98.19 189 ASP B O 1
ATOM 3354 N N . GLY B 1 190 ? -6.887 -31.906 1.551 1 97.62 190 GLY B N 1
ATOM 3355 C CA . GLY B 1 190 ? -6.461 -33.031 2.346 1 97.62 190 GLY B CA 1
ATOM 3356 C C . GLY B 1 190 ? -5.461 -33.938 1.626 1 97.62 190 GLY B C 1
ATOM 3357 O O . GLY B 1 190 ? -5.223 -35.062 2.039 1 97.62 190 GLY B O 1
ATOM 3358 N N . SER B 1 191 ? -4.805 -33.469 0.573 1 97.88 191 SER B N 1
ATOM 3359 C CA . SER B 1 191 ? -3.887 -34.281 -0.221 1 97.88 191 SER B CA 1
ATOM 3360 C C . SER B 1 191 ? -2.531 -34.438 0.466 1 97.88 191 SER B C 1
ATOM 3362 O O . SER B 1 191 ? -1.714 -35.25 0.081 1 97.88 191 SER B O 1
ATOM 3364 N N . GLY B 1 192 ? -2.277 -33.594 1.471 1 97.88 192 GLY B N 1
ATOM 3365 C CA . GLY B 1 192 ? -0.991 -33.594 2.146 1 97.88 192 GLY B CA 1
ATOM 3366 C C . GLY B 1 192 ? -0.032 -32.562 1.612 1 97.88 192 GLY B C 1
ATOM 3367 O O . GLY B 1 192 ? 1.047 -32.344 2.172 1 97.88 192 GLY B O 1
ATOM 3368 N N . HIS B 1 193 ? -0.467 -31.844 0.541 1 98.25 193 HIS B N 1
ATOM 3369 C CA . HIS B 1 193 ? 0.353 -30.781 -0.048 1 98.25 193 HIS B CA 1
ATOM 3370 C C . HIS B 1 193 ? -0.481 -29.547 -0.359 1 98.25 193 HIS B C 1
ATOM 3372 O O . HIS B 1 193 ? -1.712 -29.609 -0.403 1 98.25 193 HIS B O 1
ATOM 3378 N N . ILE B 1 194 ? 0.163 -28.469 -0.444 1 98.38 194 ILE B N 1
ATOM 3379 C CA . ILE B 1 194 ? -0.459 -27.219 -0.875 1 98.38 194 ILE B CA 1
ATOM 3380 C C . ILE B 1 194 ? -0.293 -27.062 -2.385 1 98.38 194 ILE B C 1
ATOM 3382 O O . ILE B 1 194 ? 0.825 -27.125 -2.902 1 98.38 194 ILE B O 1
ATOM 3386 N N . ASP B 1 195 ? -1.37 -26.969 -3.102 1 98.62 195 ASP B N 1
ATOM 3387 C CA . ASP B 1 195 ? -1.366 -26.719 -4.539 1 98.62 195 ASP 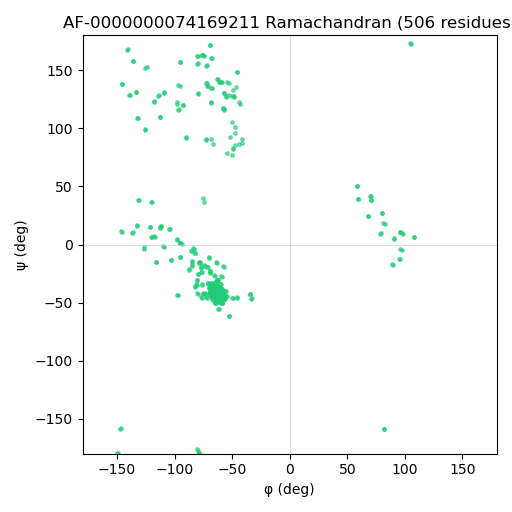B CA 1
ATOM 3388 C C . ASP B 1 195 ? -2.232 -25.516 -4.891 1 98.62 195 ASP B C 1
ATOM 3390 O O . ASP B 1 195 ? -3.439 -25.656 -5.102 1 98.62 195 ASP B O 1
ATOM 3394 N N . MET B 1 196 ? -1.604 -24.391 -5.07 1 98.56 196 MET B N 1
ATOM 3395 C CA . MET B 1 196 ? -2.309 -23.125 -5.25 1 98.56 196 MET B CA 1
ATOM 3396 C C . MET B 1 196 ? -2.861 -23 -6.664 1 98.56 196 MET B C 1
ATOM 3398 O O . MET B 1 196 ? -3.686 -22.125 -6.941 1 98.56 196 MET B O 1
ATOM 3402 N N . ALA B 1 197 ? -2.332 -23.875 -7.609 1 97.31 197 ALA B N 1
ATOM 3403 C CA . ALA B 1 197 ? -2.691 -23.75 -9.016 1 97.31 197 ALA B CA 1
ATOM 3404 C C . ALA B 1 197 ? -3.818 -24.719 -9.383 1 97.31 197 ALA B C 1
ATOM 3406 O O . ALA B 1 197 ? -4.824 -24.312 -9.969 1 97.31 197 ALA B O 1
ATOM 3407 N N . ARG B 1 198 ? -3.729 -25.938 -8.922 1 97 198 ARG B N 1
ATOM 3408 C CA . ARG B 1 198 ? -4.637 -26.953 -9.43 1 97 198 ARG B CA 1
ATOM 3409 C C . ARG B 1 198 ? -5.746 -27.25 -8.422 1 97 198 ARG B C 1
ATOM 3411 O O . ARG B 1 198 ? -6.746 -27.891 -8.766 1 97 198 ARG B O 1
ATOM 3418 N N . SER B 1 199 ? -5.648 -26.828 -7.234 1 98.31 199 SER B N 1
ATOM 3419 C CA . SER B 1 199 ? -6.664 -27.047 -6.211 1 98.31 199 SER B CA 1
ATOM 3420 C C . SER B 1 199 ? -7.34 -25.734 -5.812 1 98.31 199 SER B C 1
ATOM 3422 O O . SER B 1 199 ? -6.758 -24.922 -5.082 1 98.31 199 SER B O 1
ATOM 3424 N N . LYS B 1 200 ? -8.602 -25.578 -6.188 1 97.75 200 LYS B N 1
ATOM 3425 C CA . LYS B 1 200 ? -9.328 -24.391 -5.762 1 97.75 200 LYS B CA 1
ATOM 3426 C C . LYS B 1 200 ? -9.5 -24.359 -4.246 1 97.75 200 LYS B C 1
ATOM 3428 O O . LYS B 1 200 ? -9.5 -23.297 -3.629 1 97.75 200 LYS B O 1
ATOM 3433 N N . ALA B 1 201 ? -9.625 -25.578 -3.658 1 98.75 201 ALA B N 1
ATOM 3434 C CA . ALA B 1 201 ? -9.734 -25.656 -2.205 1 98.75 201 ALA B CA 1
ATOM 3435 C C . ALA B 1 201 ? -8.5 -25.062 -1.532 1 98.75 201 ALA B C 1
ATOM 3437 O O . ALA B 1 201 ? -8.609 -24.234 -0.631 1 98.75 201 ALA B O 1
ATOM 3438 N N . ASP B 1 202 ? -7.312 -25.484 -1.945 1 98.88 202 ASP B N 1
ATOM 3439 C CA . ASP B 1 202 ? -6.078 -24.953 -1.373 1 98.88 202 ASP B CA 1
ATOM 3440 C C . ASP B 1 202 ? -5.984 -23.438 -1.57 1 98.88 202 ASP B C 1
ATOM 3442 O O . ASP B 1 202 ? -5.652 -22.703 -0.638 1 98.88 202 ASP B O 1
ATOM 3446 N N . ALA B 1 203 ? -6.277 -22.938 -2.77 1 98.81 203 ALA B N 1
ATOM 3447 C CA . ALA B 1 203 ? -6.168 -21.516 -3.08 1 98.81 203 ALA B CA 1
ATOM 3448 C C . ALA B 1 203 ? -7.098 -20.688 -2.199 1 98.81 203 ALA B C 1
ATOM 3450 O O . ALA B 1 203 ? -6.684 -19.688 -1.625 1 98.81 203 ALA B O 1
ATOM 3451 N N . LEU B 1 204 ? -8.328 -21.156 -2.041 1 98.88 204 LEU B N 1
ATOM 3452 C CA . LEU B 1 204 ? -9.336 -20.344 -1.37 1 98.88 204 LEU B CA 1
ATOM 3453 C C . LEU B 1 204 ? -9.211 -20.453 0.145 1 98.88 204 LEU B C 1
ATOM 3455 O O . LEU B 1 204 ? -9.414 -19.469 0.866 1 98.88 204 LEU B O 1
ATOM 3459 N N . TYR B 1 205 ? -8.844 -21.672 0.696 1 98.88 205 TYR B N 1
ATOM 3460 C CA . TYR B 1 205 ? -8.516 -21.781 2.113 1 98.88 205 TYR B CA 1
ATOM 3461 C C . TYR B 1 205 ? -7.336 -20.891 2.469 1 98.88 205 TYR B C 1
ATOM 3463 O O . TYR B 1 205 ? -7.348 -20.219 3.498 1 98.88 205 TYR B O 1
ATOM 3471 N N . SER B 1 206 ? -6.289 -20.922 1.68 1 98.88 206 SER B N 1
ATOM 3472 C CA . SER B 1 206 ? -5.102 -20.109 1.906 1 98.88 206 SER B CA 1
ATOM 3473 C C . SER B 1 206 ? -5.441 -18.625 1.877 1 98.88 206 SER B C 1
ATOM 3475 O O . SER B 1 206 ? -4.922 -17.844 2.682 1 98.88 206 SER B O 1
ATOM 3477 N N . THR B 1 207 ? -6.328 -18.219 0.938 1 98.44 207 THR B N 1
ATOM 3478 C CA . THR B 1 207 ? -6.77 -16.828 0.84 1 98.44 207 THR B CA 1
ATOM 3479 C C . THR B 1 207 ? -7.52 -16.406 2.1 1 98.44 207 THR B C 1
ATOM 3481 O O . THR B 1 207 ? -7.285 -15.328 2.637 1 98.44 207 THR B O 1
ATOM 3484 N N . ALA B 1 208 ? -8.391 -17.297 2.576 1 98.75 208 ALA B N 1
ATOM 3485 C CA . ALA B 1 208 ? -9.086 -17.016 3.832 1 98.75 208 ALA B CA 1
ATOM 3486 C C . ALA B 1 208 ? -8.102 -16.891 4.988 1 98.75 208 ALA B C 1
ATOM 3488 O O . ALA B 1 208 ? -8.211 -15.984 5.809 1 98.75 208 ALA B O 1
ATOM 3489 N N . ASN B 1 209 ? -7.156 -17.781 5.062 1 97.81 209 ASN B N 1
ATOM 3490 C CA . ASN B 1 209 ? -6.137 -17.766 6.105 1 97.81 209 ASN B CA 1
ATOM 3491 C C . ASN B 1 209 ? -5.328 -16.469 6.062 1 97.81 209 ASN B C 1
ATOM 3493 O O . ASN B 1 209 ? -4.98 -15.906 7.105 1 97.81 209 ASN B O 1
ATOM 3497 N N . PHE B 1 210 ? -5.016 -16 4.855 1 95.06 210 PHE B N 1
ATOM 3498 C CA . PHE B 1 210 ? -4.328 -14.727 4.684 1 95.06 210 PHE B CA 1
ATOM 3499 C C . PHE B 1 210 ? -5.133 -13.586 5.297 1 95.06 210 PHE B C 1
ATOM 3501 O O . PHE B 1 210 ? -4.586 -12.75 6.02 1 95.06 210 PHE B O 1
ATOM 3508 N N . LEU B 1 211 ? -6.465 -13.539 4.949 1 94.5 211 LEU B N 1
ATOM 3509 C CA . LEU B 1 211 ? -7.309 -12.469 5.469 1 94.5 211 LEU B CA 1
ATOM 3510 C C . LEU B 1 211 ? -7.367 -12.508 6.992 1 94.5 211 LEU B C 1
ATOM 3512 O O . LEU B 1 211 ? -7.305 -11.469 7.648 1 94.5 211 LEU B O 1
ATOM 3516 N N . VAL B 1 212 ? -7.418 -13.703 7.582 1 92.94 212 VAL B N 1
ATOM 3517 C CA . VAL B 1 212 ? -7.402 -13.844 9.031 1 92.94 212 VAL B CA 1
ATOM 3518 C C . VAL B 1 212 ? -6.07 -13.344 9.594 1 92.94 212 VAL B C 1
ATOM 3520 O O . VAL B 1 212 ? -6.039 -12.625 10.594 1 92.94 212 VAL B O 1
ATOM 3523 N N . GLY B 1 213 ? -5.004 -13.664 8.922 1 86.81 213 GLY B N 1
ATOM 3524 C CA . GLY B 1 213 ? -3.684 -13.203 9.32 1 86.81 213 GLY B CA 1
ATOM 3525 C C . GLY B 1 213 ? -3.531 -11.695 9.266 1 86.81 213 GLY B C 1
ATOM 3526 O O . GLY B 1 213 ? -2.598 -11.141 9.852 1 86.81 213 GLY B O 1
ATOM 3527 N N . HIS B 1 214 ? -4.438 -11.023 8.594 1 84.31 214 HIS B N 1
ATOM 3528 C CA . HIS B 1 214 ? -4.387 -9.57 8.461 1 84.31 214 HIS B CA 1
ATOM 3529 C C . HIS B 1 214 ? -5.535 -8.914 9.219 1 84.31 214 HIS B C 1
ATOM 3531 O O . HIS B 1 214 ? -5.961 -7.809 8.867 1 84.31 214 HIS B O 1
ATOM 3537 N N . GLY B 1 215 ? -6.164 -9.727 10.133 1 83.62 215 GLY B N 1
ATOM 3538 C CA . GLY B 1 215 ? -7.047 -9.109 11.117 1 83.62 215 GLY B CA 1
ATOM 3539 C C . GLY B 1 215 ? -8.516 -9.383 10.859 1 83.62 215 GLY B C 1
ATOM 3540 O O . GLY B 1 215 ? -9.383 -8.812 11.516 1 83.62 215 GLY B O 1
ATOM 3541 N N . TRP B 1 216 ? -8.828 -10.219 9.914 1 92.06 216 TRP B N 1
ATOM 3542 C CA . TRP B 1 216 ? -10.227 -10.547 9.664 1 92.06 216 TRP B CA 1
ATOM 3543 C C . TRP B 1 216 ? -10.891 -11.102 10.914 1 92.06 216 TRP B C 1
ATOM 3545 O O . TRP B 1 216 ? -10.344 -11.984 11.578 1 92.06 216 TRP B O 1
ATOM 3555 N N . GLN B 1 217 ? -12.031 -10.578 11.266 1 91.38 217 GLN B N 1
ATOM 3556 C CA . GLN B 1 217 ? -12.82 -10.984 12.422 1 91.38 217 GLN B CA 1
ATOM 3557 C C . GLN B 1 217 ? -14.141 -11.609 11.992 1 91.38 217 GLN B C 1
ATOM 3559 O O . GLN B 1 217 ? -14.922 -11 11.258 1 91.38 217 GLN B O 1
ATOM 3564 N N . ARG B 1 218 ? -14.383 -12.844 12.57 1 95.88 218 ARG B N 1
ATOM 3565 C CA . ARG B 1 218 ? -15.617 -13.562 12.258 1 95.88 218 ARG B CA 1
ATOM 3566 C C . ARG B 1 218 ? -16.844 -12.695 12.547 1 95.88 218 ARG B C 1
ATOM 3568 O O . ARG B 1 218 ? -16.922 -12.055 13.594 1 95.88 218 ARG B O 1
ATOM 3575 N N . GLY B 1 219 ? -17.703 -12.594 11.547 1 94.88 219 GLY B N 1
ATOM 3576 C CA . GLY B 1 219 ? -18.984 -11.938 11.75 1 94.88 219 GLY B CA 1
ATOM 3577 C C . GLY B 1 219 ? -18.938 -10.445 11.5 1 94.88 219 GLY B C 1
ATOM 3578 O O . GLY B 1 219 ? -19.984 -9.805 11.352 1 94.88 219 GLY B O 1
ATOM 3579 N N . ALA B 1 220 ? -17.828 -9.875 11.469 1 90.88 220 ALA B N 1
ATOM 3580 C CA . ALA B 1 220 ? -17.719 -8.43 11.25 1 90.88 220 ALA B CA 1
ATOM 3581 C C . ALA B 1 220 ? -17.844 -8.094 9.773 1 90.88 220 ALA B C 1
ATOM 3583 O O . ALA B 1 220 ? -17.578 -8.938 8.914 1 90.88 220 ALA B O 1
ATOM 3584 N N . GLY B 1 221 ? -18.266 -6.863 9.477 1 92.5 221 GLY B N 1
ATOM 3585 C CA . GLY B 1 221 ? -18.406 -6.414 8.109 1 92.5 221 GLY B CA 1
ATOM 3586 C C . GLY B 1 221 ? -17.094 -6.113 7.43 1 92.5 221 GLY B C 1
ATOM 3587 O O . GLY B 1 221 ? -16.078 -5.918 8.102 1 92.5 221 GLY B O 1
ATOM 3588 N N . TYR B 1 222 ? -17.094 -6.047 6.062 1 92.94 222 TYR B N 1
ATOM 3589 C CA . TYR B 1 222 ? -15.836 -5.855 5.336 1 92.94 222 TYR B CA 1
ATOM 3590 C C . TYR B 1 222 ? -15.984 -4.762 4.281 1 92.94 222 TYR B C 1
ATOM 3592 O O . TYR B 1 222 ? -15.195 -4.699 3.336 1 92.94 222 TYR B O 1
ATOM 3600 N N . GLN B 1 223 ? -16.969 -4.012 4.426 1 83.88 223 GLN B N 1
ATOM 3601 C CA . GLN B 1 223 ? -17.109 -2.82 3.596 1 83.88 223 GLN B CA 1
ATOM 3602 C C . GLN B 1 223 ? -16.25 -1.679 4.133 1 83.88 223 GLN B C 1
ATOM 3604 O O . GLN B 1 223 ? -15.781 -1.729 5.273 1 83.88 223 GLN B O 1
ATOM 3609 N N . PRO B 1 224 ? -16.016 -0.671 3.219 1 69.31 224 PRO B N 1
ATOM 3610 C CA . PRO B 1 224 ? -15.234 0.464 3.721 1 69.31 224 PRO B CA 1
ATOM 3611 C C . PRO B 1 224 ? -15.758 0.989 5.059 1 69.31 224 PRO B C 1
ATOM 3613 O O . PRO B 1 224 ? -16.969 1.183 5.223 1 69.31 224 PRO B O 1
ATOM 3616 N N . GLY B 1 225 ? -14.914 1.112 6.023 1 68 225 GLY B N 1
ATOM 3617 C CA . GLY B 1 225 ? -15.289 1.591 7.344 1 68 225 GLY B CA 1
ATOM 3618 C C . GLY B 1 225 ? -15.586 0.469 8.32 1 68 225 GLY B C 1
ATOM 3619 O O . GLY B 1 225 ? -15.664 0.697 9.531 1 68 225 GLY B O 1
ATOM 3620 N N . GLU B 1 226 ? -15.711 -0.719 7.828 1 81.06 226 GLU B N 1
ATOM 3621 C CA . GLU B 1 226 ? -15.984 -1.872 8.68 1 81.06 226 GLU B CA 1
ATOM 3622 C C . GLU B 1 226 ? -14.695 -2.598 9.062 1 81.06 226 GLU B C 1
ATOM 3624 O O . GLU B 1 226 ? -13.68 -2.471 8.375 1 81.06 226 GLU B O 1
ATOM 3629 N N . PRO B 1 227 ? -14.641 -3.318 10.086 1 76.38 227 PRO B N 1
ATOM 3630 C CA . PRO B 1 227 ? -13.414 -3.873 10.68 1 76.38 227 PRO B CA 1
ATOM 3631 C C . PRO B 1 227 ? -12.641 -4.766 9.711 1 76.38 227 PRO B C 1
ATOM 3633 O O . PRO B 1 227 ? -11.414 -4.664 9.617 1 76.38 227 PRO B O 1
ATOM 3636 N N . ASN B 1 228 ? -13.359 -5.523 8.93 1 89.5 228 ASN B N 1
ATOM 3637 C CA . ASN B 1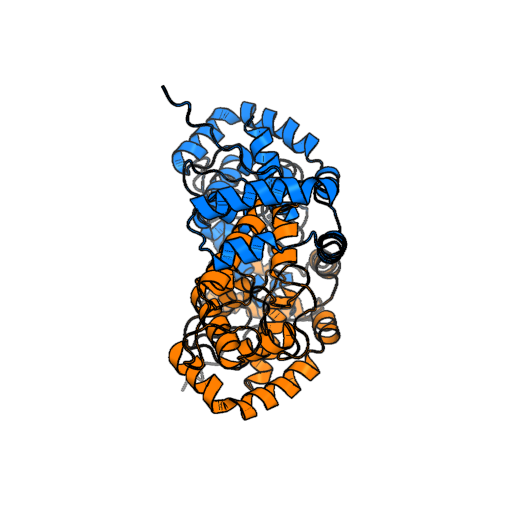 228 ? -12.664 -6.5 8.109 1 89.5 228 ASN B CA 1
ATOM 3638 C C . ASN B 1 228 ? -12.141 -5.875 6.816 1 89.5 228 ASN B C 1
ATOM 3640 O O . ASN B 1 228 ? -11.438 -6.527 6.043 1 89.5 228 ASN B O 1
ATOM 3644 N N . TYR B 1 229 ? -12.461 -4.605 6.633 1 84.06 229 TYR B N 1
ATOM 3645 C CA . TYR B 1 229 ? -11.883 -3.9 5.492 1 84.06 229 TYR B CA 1
ATOM 3646 C C . TYR B 1 229 ? -10.367 -3.809 5.613 1 84.06 229 TYR B C 1
ATOM 3648 O O . TYR B 1 229 ? -9.656 -3.838 4.609 1 84.06 229 TYR B O 1
ATOM 3656 N N . ALA B 1 230 ? -9.898 -3.764 6.801 1 73.81 230 ALA B N 1
ATOM 3657 C CA . ALA B 1 230 ? -8.469 -3.703 7.059 1 73.81 230 ALA B CA 1
ATOM 3658 C C . ALA B 1 230 ? -7.758 -4.945 6.527 1 73.81 230 ALA B C 1
ATOM 3660 O O . ALA B 1 230 ? -6.633 -4.867 6.035 1 73.81 230 ALA B O 1
ATOM 3661 N N . ALA B 1 231 ? -8.398 -6.047 6.668 1 86.5 231 ALA B N 1
ATOM 3662 C CA . ALA B 1 231 ? -7.824 -7.277 6.133 1 86.5 231 ALA B CA 1
ATOM 3663 C C . ALA B 1 231 ? -7.707 -7.215 4.613 1 86.5 231 ALA B C 1
ATOM 3665 O O . ALA B 1 231 ? -6.734 -7.707 4.039 1 86.5 231 ALA B O 1
ATOM 3666 N N . ILE B 1 232 ? -8.703 -6.586 3.947 1 88.19 232 ILE B N 1
ATOM 3667 C CA . ILE B 1 232 ? -8.688 -6.418 2.498 1 88.19 232 ILE B CA 1
ATOM 3668 C C . ILE B 1 232 ? -7.57 -5.457 2.098 1 88.19 232 ILE B C 1
ATOM 3670 O O . ILE B 1 232 ? -6.93 -5.641 1.062 1 88.19 232 ILE B O 1
ATOM 3674 N N . GLN B 1 233 ? -7.297 -4.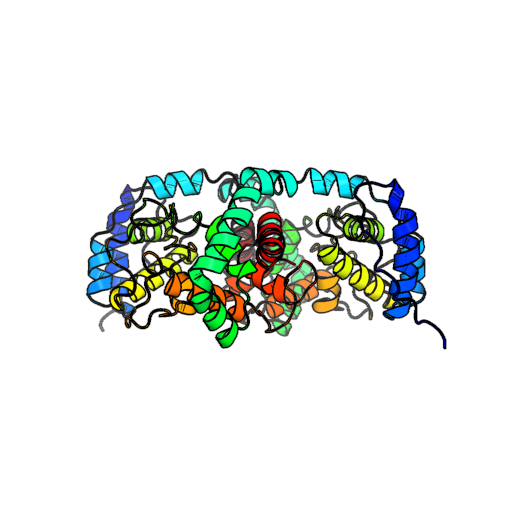461 2.982 1 75.38 233 GLN B N 1
ATOM 3675 C CA . GLN B 1 233 ? -6.188 -3.541 2.752 1 75.38 233 GLN B CA 1
ATOM 3676 C C . GLN B 1 233 ? -4.855 -4.281 2.734 1 75.38 233 GLN B C 1
ATOM 3678 O O . GLN B 1 233 ? -3.93 -3.891 2.02 1 75.38 233 GLN B O 1
ATOM 3683 N N . GLY B 1 234 ? -4.766 -5.336 3.475 1 76.81 234 GLY B N 1
ATOM 3684 C CA . GLY B 1 234 ? -3.576 -6.168 3.479 1 76.81 234 GLY B CA 1
ATOM 3685 C C . GLY B 1 234 ? -3.381 -6.938 2.186 1 76.81 234 GLY B C 1
ATOM 3686 O O . GLY B 1 234 ? -2.256 -7.297 1.835 1 76.81 234 GLY B O 1
ATOM 3687 N N . TRP B 1 235 ? -4.473 -7.152 1.438 1 86.25 235 TRP B N 1
ATOM 3688 C CA . TRP B 1 235 ? -4.398 -7.914 0.194 1 86.25 235 TRP B CA 1
ATOM 3689 C C . TRP B 1 235 ? -3.797 -7.07 -0.925 1 86.25 235 TRP B C 1
ATOM 3691 O O . TRP B 1 235 ? -2.953 -7.551 -1.688 1 86.25 235 TRP B O 1
ATOM 3701 N N . ASN B 1 236 ? -4.273 -5.844 -1.024 1 77.31 236 ASN B N 1
ATOM 3702 C CA . ASN B 1 236 ? -3.785 -4.91 -2.035 1 77.31 236 ASN B CA 1
ATOM 3703 C C . ASN B 1 236 ? -3.779 -3.475 -1.519 1 77.31 236 ASN B C 1
ATOM 3705 O O . ASN B 1 236 ? -4.727 -3.045 -0.861 1 77.31 236 ASN B O 1
ATOM 3709 N N . ALA B 1 237 ? -2.744 -2.803 -1.843 1 63.78 237 ALA B N 1
ATOM 3710 C CA . ALA B 1 237 ? -2.572 -1.458 -1.301 1 63.78 237 ALA B CA 1
ATOM 3711 C C . ALA B 1 237 ? -3.418 -0.446 -2.066 1 63.78 237 ALA B C 1
ATOM 3713 O O . ALA B 1 237 ? -3.734 0.628 -1.548 1 63.78 237 ALA B O 1
ATOM 3714 N N . ALA B 1 238 ? -3.738 -0.776 -3.383 1 64.19 238 ALA B N 1
ATOM 3715 C CA . ALA B 1 238 ? -4.512 0.158 -4.195 1 64.19 238 ALA B CA 1
ATOM 3716 C C . ALA B 1 238 ? -5.945 0.275 -3.686 1 64.19 238 ALA B C 1
ATOM 3718 O O . ALA B 1 238 ? -6.684 -0.712 -3.658 1 64.19 238 ALA B O 1
ATOM 3719 N N . GLN B 1 239 ? -6.344 1.36 -3.363 1 66.56 239 GLN B N 1
ATOM 3720 C CA . GLN B 1 239 ? -7.656 1.616 -2.779 1 66.56 239 GLN B CA 1
ATOM 3721 C C . GLN B 1 239 ? -8.773 1.153 -3.711 1 66.56 239 GLN B C 1
ATOM 3723 O O . GLN B 1 239 ? -9.789 0.627 -3.256 1 66.56 239 GLN B O 1
ATOM 3728 N N . VAL B 1 240 ? -8.609 1.395 -5.02 1 66.62 240 VAL B N 1
ATOM 3729 C CA . VAL B 1 240 ? -9.648 0.983 -5.957 1 66.62 240 VAL B CA 1
ATOM 3730 C C . VAL B 1 240 ? -9.758 -0.54 -5.969 1 66.62 240 VAL B C 1
ATOM 3732 O O . VAL B 1 240 ? -10.852 -1.086 -6.129 1 66.62 240 VAL B O 1
ATOM 3735 N N . TYR B 1 241 ? -8.664 -1.18 -5.77 1 78.38 241 TYR B N 1
ATOM 3736 C CA . TYR B 1 241 ? -8.664 -2.637 -5.719 1 78.38 241 TYR B CA 1
ATOM 3737 C C . TYR B 1 241 ? -9.352 -3.135 -4.449 1 78.38 241 TYR B C 1
ATOM 3739 O O . TYR B 1 241 ? -10.156 -4.062 -4.496 1 78.38 241 TYR B O 1
ATOM 3747 N N . GLN B 1 242 ? -9.039 -2.451 -3.322 1 81.56 242 GLN B N 1
ATOM 3748 C CA . GLN B 1 242 ? -9.672 -2.775 -2.047 1 81.56 242 GLN B CA 1
ATOM 3749 C C . GLN B 1 242 ? -11.188 -2.629 -2.131 1 81.56 242 GLN B C 1
ATOM 3751 O O . GLN B 1 242 ? -11.922 -3.553 -1.784 1 81.56 242 GLN B O 1
ATOM 3756 N N . ARG B 1 243 ? -11.562 -1.528 -2.619 1 79.81 243 ARG B N 1
ATOM 3757 C CA . ARG B 1 243 ? -12.984 -1.237 -2.711 1 79.81 243 ARG B CA 1
ATOM 3758 C C . ARG B 1 243 ? -13.68 -2.201 -3.666 1 79.81 243 ARG B C 1
ATOM 3760 O O . ARG B 1 243 ? -14.82 -2.619 -3.418 1 79.81 243 ARG B O 1
ATOM 3767 N N . ALA B 1 244 ? -13.016 -2.525 -4.707 1 83.44 244 ALA B N 1
ATOM 3768 C CA . ALA B 1 244 ? -13.578 -3.473 -5.664 1 83.44 244 ALA B CA 1
ATOM 3769 C C . ALA B 1 244 ? -13.836 -4.824 -5.008 1 83.44 244 ALA B C 1
ATOM 3771 O O . 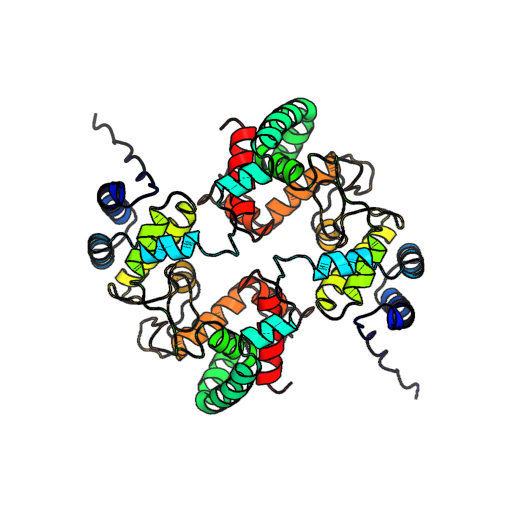ALA B 1 244 ? -14.906 -5.414 -5.188 1 83.44 244 ALA B O 1
ATOM 3772 N N . ILE B 1 245 ? -12.875 -5.281 -4.211 1 91.44 245 ILE B N 1
ATOM 3773 C CA . ILE B 1 245 ? -13.055 -6.551 -3.52 1 91.44 245 ILE B CA 1
ATOM 3774 C C . ILE B 1 245 ? -14.273 -6.469 -2.598 1 91.44 245 ILE B C 1
ATOM 3776 O O . ILE B 1 245 ? -15.117 -7.363 -2.596 1 91.44 245 ILE B O 1
ATOM 3780 N N . ALA B 1 246 ? -14.367 -5.406 -1.856 1 90.75 246 ALA B N 1
ATOM 3781 C CA . ALA B 1 246 ? -15.438 -5.242 -0.879 1 90.75 246 ALA B CA 1
ATOM 3782 C C . ALA B 1 246 ? -16.797 -5.16 -1.566 1 90.75 246 ALA B C 1
ATOM 3784 O O . ALA B 1 246 ? -17.734 -5.855 -1.178 1 90.75 246 ALA B O 1
ATOM 3785 N N . VAL B 1 247 ? -16.891 -4.379 -2.625 1 86.69 247 VAL B N 1
ATOM 3786 C CA . VAL B 1 247 ? -18.156 -4.129 -3.299 1 86.69 247 VAL B CA 1
ATOM 3787 C C . VAL B 1 247 ? -18.594 -5.379 -4.062 1 86.69 247 VAL B C 1
ATOM 3789 O O . VAL B 1 247 ? -19.75 -5.797 -3.973 1 86.69 247 VAL B O 1
ATOM 3792 N N . MET B 1 248 ? -17.688 -5.98 -4.777 1 91.31 248 MET B N 1
ATOM 3793 C CA . MET B 1 248 ? -18.047 -7.203 -5.496 1 91.31 248 MET B CA 1
ATOM 3794 C C . MET B 1 248 ? -18.391 -8.32 -4.523 1 91.31 248 MET B C 1
ATOM 3796 O O . MET B 1 248 ? -19.312 -9.102 -4.766 1 91.31 248 MET B O 1
ATOM 3800 N N . GLY B 1 249 ? -17.578 -8.391 -3.455 1 97.19 249 GLY B N 1
ATOM 3801 C CA . GLY B 1 249 ? -17.875 -9.406 -2.457 1 97.19 249 GLY B CA 1
ATOM 3802 C C . GLY B 1 249 ? -19.281 -9.312 -1.895 1 97.19 249 GLY B C 1
ATOM 3803 O O . GLY B 1 249 ? -19.969 -10.32 -1.774 1 97.19 249 GLY B O 1
ATOM 3804 N N . LYS B 1 250 ? -19.656 -8.109 -1.541 1 95.06 250 LYS B N 1
ATOM 3805 C CA . LYS B 1 250 ? -21 -7.891 -1.018 1 95.06 250 LYS B CA 1
ATOM 3806 C C . LYS B 1 250 ? -22.047 -8.297 -2.039 1 95.06 250 LYS B C 1
ATOM 3808 O O . LYS B 1 250 ? -23.062 -8.922 -1.688 1 95.06 250 LYS B O 1
ATOM 3813 N N . ALA B 1 251 ? -21.844 -7.887 -3.289 1 92.5 251 ALA B N 1
ATOM 3814 C CA . ALA B 1 251 ? -22.781 -8.242 -4.352 1 92.5 251 ALA B CA 1
ATOM 3815 C C . ALA B 1 251 ? -22.891 -9.758 -4.5 1 92.5 251 ALA B C 1
ATOM 3817 O O . ALA B 1 251 ? -23.984 -10.281 -4.684 1 92.5 251 ALA B O 1
ATOM 3818 N N . ILE B 1 252 ? -21.828 -10.469 -4.422 1 96.25 252 ILE B N 1
ATOM 3819 C CA . ILE B 1 252 ? -21.766 -11.914 -4.574 1 96.25 252 ILE B CA 1
ATOM 3820 C C . ILE B 1 252 ? -22.469 -12.586 -3.393 1 96.25 252 ILE B C 1
ATOM 3822 O O . ILE B 1 252 ? -23.172 -13.586 -3.561 1 96.25 252 ILE B O 1
ATOM 3826 N N . ASP B 1 253 ? -22.234 -12.016 -2.254 1 95.06 253 ASP B N 1
ATOM 3827 C CA . ASP B 1 253 ? -22.844 -12.562 -1.048 1 95.06 253 ASP B CA 1
ATOM 3828 C C . ASP B 1 253 ? -24.359 -12.32 -1.039 1 95.06 253 ASP B C 1
ATOM 3830 O O . ASP B 1 253 ? -25.094 -12.969 -0.291 1 95.06 253 ASP B O 1
ATOM 3834 N N . GLY B 1 254 ? -24.875 -11.469 -1.956 1 88.06 254 GLY B N 1
ATOM 3835 C CA . GLY B 1 254 ? -26.297 -11.18 -2.025 1 88.06 254 GLY B CA 1
ATOM 3836 C C . GLY B 1 254 ? -26.75 -10.156 -1.002 1 88.06 254 GLY B C 1
ATOM 3837 O O . GLY B 1 254 ? -27.875 -10.211 -0.511 1 88.06 254 GLY B O 1
ATOM 3838 N N . LYS B 1 255 ? -25.875 -9.312 -0.618 1 72.62 255 LYS B N 1
ATOM 3839 C CA . LYS B 1 255 ? -26.188 -8.273 0.361 1 72.62 255 LYS B CA 1
ATOM 3840 C C . LYS B 1 255 ? -26.062 -6.883 -0.254 1 72.62 255 LYS B C 1
ATOM 3842 O O . LYS B 1 255 ? -25.328 -6.688 -1.22 1 72.62 255 LYS B O 1
#

Sequence (510 aa):
MAGAGIAEAAQCGNNAAGYNAWLQQTMKEAASRGIGKAGINALANTKYAQATINADRNQKSFKLSFEQFMQKRGADTIIKRGRAMKQQNAALFANIEKRYGVPAGPLIAIWGMETGFGSYMGKQHTLSAVATLAYDCRRSDYFTDQLYAALKLIDREDLSPAAIGAMHGEIGQTQFLPVNVLNYGVDGDGSGHIDMARSKADALYSTANFLVGHGWQRGAGYQPGEPNYAAIQGWNAAQVYQRAIAVMGKAIDGKMAGAGIAEAAQCGNNAAGYNAWLQQTMKEAASRGIGKAGINALANTKYAQATINADRNQKSFKLSFEQFMQKRGADTIIKRGRAMKQQNAALFANIEKRYGVPAGPLIAIWGMETGFGSYMGKQHTLSAVATLAYDCRRSDYFTDQLYAALKLIDREDLSPAAIGAMHGEIGQTQFLPVNVLNYGVDGDGSGHIDMARSKADALYSTANFLVGHGWQRGAGYQPGEPNYAAIQGWNAAQVYQRAIAVMGKAIDGK

Foldseek 3Di:
DDPPPPLPQQDDDDDQPCVLVSLVSVLVVCVVVPDDPVVSVVSNPDGDDVVVSVCVCPVCVPVADLVRVCVVLVLVVLLVVLLVVCVVCVVLQVVLCVVQLDHSLLLSLLLCSQANNLPRFAFAQQLVLLVVVCVDPPCNVVSVVLNVLQVVLVVQVQDPNRAGGHNNRQFARNRDRSVLCVVQFDPQPPPSYQHRHPDPRRVSSSVSSQLVVQQADRPWACAVPIRSLSSLCVSDVDPSSSNSSRVSSCSSVVD/DDPPPPLPQQDDDDDQPCVLVSLVSVLVVCVVVPDDPVVSVVSNPDGDDVVVSVCVCPVCVPVADLVRVCVVLVLVVLLVVLLVVCVVCVVLQVVLCVVQLDHSQLLSLLLCSQANNLPRFAFAQQLVLLVVVCVDPPCNVVSVVLNVLQVVLVVQVQDPNRAGGHNNRQFARNRDRSVLCNVQFDPQPPPSYQHRHPDPRRVSSSVSSQLVVQPADRPWACAVVIRSLSSLCVSDVDPSSSNSSRVSSCSSVVD

Radius of gyration: 24.73 Å; Cα contacts (8 Å, |Δi|>4): 890; chains: 2; bounding box: 89×61×46 Å

Solvent-accessible surface area (backbone atoms only — not comparable to full-atom values): 25756 Å² total; per-residue (Å²): 137,83,77,78,72,75,75,72,75,61,65,58,37,90,58,72,85,49,46,64,63,28,47,57,46,44,50,56,51,39,49,76,71,65,46,43,71,58,17,48,54,40,58,71,68,47,53,79,34,60,68,27,53,52,49,64,64,56,38,52,91,57,57,54,52,60,68,53,44,37,58,74,69,37,42,68,59,40,33,54,53,32,40,50,50,46,64,78,38,42,68,60,38,51,52,42,21,72,74,58,36,44,61,53,18,50,55,41,30,43,24,30,71,60,12,60,67,52,74,48,38,56,82,29,52,18,61,20,19,22,45,35,41,24,34,24,60,88,50,19,42,60,24,40,52,29,33,55,33,42,30,48,32,29,52,68,61,36,36,62,78,79,36,62,3,24,60,74,22,24,38,20,22,58,48,37,42,34,49,52,44,71,75,27,54,29,53,52,77,69,79,84,42,35,37,40,64,84,31,66,47,13,28,50,41,14,49,42,42,41,30,42,75,42,58,41,46,65,84,56,49,44,40,80,71,31,70,23,26,53,13,44,45,68,74,37,77,52,61,61,58,31,50,46,29,31,53,38,6,35,53,37,62,71,96,136,83,77,78,71,74,77,73,76,62,64,58,36,90,58,72,86,48,46,65,63,29,49,57,47,43,52,56,51,38,49,75,71,65,48,44,70,60,17,48,54,39,58,69,68,47,52,78,36,62,69,25,52,52,49,64,66,55,38,54,90,55,56,53,51,59,68,51,43,38,56,74,70,37,44,68,60,41,32,55,53,33,39,51,49,47,64,76,38,43,68,60,38,51,52,41,21,71,76,58,36,43,62,53,19,50,55,41,31,43,23,30,70,59,11,59,67,53,74,48,38,53,82,28,52,20,62,20,19,21,46,36,41,24,35,24,60,87,52,18,41,60,25,40,52,30,33,54,32,40,30,48,32,27,52,68,62,36,35,61,77,79,36,62,3,25,57,74,21,24,38,20,24,57,48,37,42,34,48,52,43,72,75,28,53,31,55,54,76,69,78,83,41,36,36,37,63,85,29,67,47,13,26,51,42,15,50,42,43,42,29,40,74,41,58,39,48,62,85,54,48,44,41,79,71,29,70,24,26,53,12,43,44,67,74,38,77,51,61,60,58,32,50,46,30,32,54,39,6,35,54,38,62,71,97

Organism: Brucella melitensis biotype 1 (strain ATCC 23456 / CCUG 17765 / NCTC 10094 / 16M) (NCBI:txid224914)

Secondary structure (DSSP, 8-state):
--------PPPPBSSGGGHHHHHHHHHHHHHHTT--HHHHHHHHT----HHHHHHHHH-STT-S-HHHHHHHHTHHHHHHHHHHHHHHTHHHHHHHHHHH---HHHHHHHHHHHHTTTT----EEHHHHHHHHHHBSTTHHHHHHHHHHHHHHHHTTSS-TT-EE-TT--BTTTTB-HHHHHHH---SSSSSS--TTT-HHHHHHHHHHHHHHTT--TT---STTSTTHHHHHHH-S-HHHHHHHHHHHHHHHT-/--------PPPPBSSGGGHHHHHHHHHHHHHHTT--HHHHHHHHT----HHHHHHHHH-STT-S-HHHHHHHHTHHHHHHHHHHHHHHTHHHHHHHHHHH---HHHHHHHHHHHHTTTT----EEHHHHHHHHHHBSTTHHHHHHHHHHHHHHHHTTSS-TT-EE-TT--BTTTTB-HHHHHHH---SSSSSS--TTT-HHHHHHHHHHHHHHTT--TT---STTSTTHHHHHHH-S-HHHHHHHHHHHHHHHT-